Protein AF-A0A6J1RDV8-F1 (afdb_monomer)

Sequence (529 aa):
MAPLKTISIPFLELEAALLLIKLYAFAKDAYGNRINDVKLKNDSQIVLAWIRARPHELKTFVANRVTKIQNITENIDWGHVPTDENPADLLSKGTTADVLEKSKLWWHGPPWIFKTRALDKQQVSAIKIKDLERADQTILRKVQQEAFSEELTDLRRKRRLSRKSKLQSLDPFIDEEGLIRVGGRLRHASVPANQKHPIVLPAKHRVTSLIMQEEHSRLLHCPPEHLFNAVRQRYWPLIGRRETRKTVKGCLNCFRFRPTVPGIKMGDLSKQRVISFDRPFRSTGMDYAGPLQLRESRRREKLHLSKEYIAIFTCLSTKAVHIELVSDMTTEAFLAALNRFTARRGICSEIFSDNGTNFVGASEELKEVYTFLEKESSEIGRSLANQRIKWSFIPPRAPYFGGDLLIQPAQYDYAEVPENHLTRWQNLQKLHQQFWIRWHREYLNELQQRTKWSDMGDNIKLNTVVLIKEDHLPPLQWALGRVTALHPGQDGVVRVITILLKDSPFKGATDVRESLFNLRRVQEVEARV

Structure (mmCIF, N/CA/C/O backbone):
data_AF-A0A6J1RDV8-F1
#
_entry.id   AF-A0A6J1RDV8-F1
#
loop_
_atom_site.group_PDB
_atom_site.id
_atom_site.type_symbol
_atom_site.label_atom_id
_atom_site.label_alt_id
_atom_site.label_comp_id
_atom_site.label_asym_id
_atom_site.label_entity_id
_atom_site.label_seq_id
_atom_site.pdbx_PDB_ins_code
_atom_site.Cartn_x
_atom_site.Cartn_y
_atom_site.Cartn_z
_atom_site.occupancy
_atom_site.B_iso_or_equiv
_atom_site.auth_seq_id
_atom_site.auth_comp_id
_atom_site.auth_asym_id
_atom_site.auth_atom_id
_atom_site.pdbx_PDB_model_num
ATOM 1 N N . MET A 1 1 ? 24.560 -4.464 -1.343 1.00 33.41 1 MET A N 1
ATOM 2 C CA . MET A 1 1 ? 25.777 -4.002 -2.042 1.00 33.41 1 MET A CA 1
ATOM 3 C C . MET A 1 1 ? 26.921 -4.073 -1.051 1.00 33.41 1 MET A C 1
ATOM 5 O O . MET A 1 1 ? 26.832 -3.409 -0.026 1.00 33.41 1 MET A O 1
ATOM 9 N N . ALA A 1 2 ? 27.924 -4.913 -1.298 1.00 32.16 2 ALA A N 1
ATOM 10 C CA . ALA A 1 2 ? 29.152 -4.905 -0.505 1.00 32.16 2 ALA A CA 1
ATOM 11 C C . ALA A 1 2 ? 30.039 -3.732 -0.973 1.00 32.16 2 ALA A C 1
ATOM 13 O O . ALA A 1 2 ? 30.075 -3.464 -2.176 1.00 32.16 2 ALA A O 1
ATOM 14 N N . PRO A 1 3 ? 30.701 -2.991 -0.070 1.00 40.28 3 PRO A N 1
ATOM 15 C CA . PRO A 1 3 ? 31.555 -1.874 -0.461 1.00 40.28 3 PRO A CA 1
ATOM 16 C C . PRO A 1 3 ? 32.834 -2.350 -1.165 1.00 40.28 3 PRO A C 1
ATOM 18 O O . PRO A 1 3 ? 33.430 -3.352 -0.786 1.00 40.28 3 PRO A O 1
ATOM 21 N N . LEU A 1 4 ? 33.285 -1.573 -2.155 1.00 44.97 4 LEU A N 1
ATOM 22 C CA . LEU A 1 4 ? 34.503 -1.811 -2.950 1.00 44.97 4 LEU A CA 1
ATOM 23 C C . LEU A 1 4 ? 35.817 -1.602 -2.166 1.00 44.97 4 LEU A C 1
ATOM 25 O O . LEU A 1 4 ? 36.889 -1.936 -2.657 1.00 44.97 4 LEU A O 1
ATOM 29 N N . LYS A 1 5 ? 35.752 -1.042 -0.951 1.00 51.62 5 LYS A N 1
ATOM 30 C CA . LYS A 1 5 ? 36.879 -0.929 -0.011 1.00 51.62 5 LYS A CA 1
ATOM 31 C C . LYS A 1 5 ? 36.574 -1.779 1.219 1.00 51.62 5 LYS A C 1
ATOM 33 O O . LYS A 1 5 ? 35.432 -1.785 1.676 1.00 51.62 5 LYS A O 1
ATOM 38 N N . THR A 1 6 ? 37.580 -2.449 1.779 1.00 49.94 6 THR A N 1
ATOM 39 C CA . THR A 1 6 ? 37.481 -3.173 3.056 1.00 49.94 6 THR A CA 1
ATOM 40 C C . THR A 1 6 ? 37.150 -2.196 4.181 1.00 49.94 6 THR A C 1
ATOM 42 O O . THR A 1 6 ? 38.015 -1.502 4.712 1.00 49.94 6 THR A O 1
ATOM 45 N N . ILE A 1 7 ? 35.864 -2.108 4.504 1.00 66.44 7 ILE A N 1
ATOM 46 C CA . ILE A 1 7 ? 35.320 -1.340 5.620 1.00 66.44 7 ILE A CA 1
ATOM 47 C C . ILE A 1 7 ? 35.211 -2.288 6.822 1.00 66.44 7 ILE A C 1
ATOM 49 O O . ILE A 1 7 ? 34.855 -3.454 6.662 1.00 66.44 7 ILE A O 1
ATOM 53 N N . SER A 1 8 ? 35.528 -1.806 8.026 1.00 77.56 8 SER A N 1
ATOM 54 C CA . SER A 1 8 ? 35.390 -2.605 9.247 1.00 77.56 8 SER A CA 1
ATOM 55 C C . SER A 1 8 ? 33.919 -2.935 9.540 1.00 77.56 8 SER A C 1
ATOM 57 O O . SER A 1 8 ? 33.021 -2.139 9.259 1.00 77.56 8 SER A O 1
ATOM 59 N N . ILE A 1 9 ? 33.673 -4.101 10.143 1.00 79.94 9 ILE A N 1
ATOM 60 C CA . ILE A 1 9 ? 32.326 -4.609 10.462 1.00 79.94 9 ILE A CA 1
ATOM 61 C C . ILE A 1 9 ? 31.453 -3.567 11.200 1.00 79.94 9 ILE A C 1
ATOM 63 O O . ILE A 1 9 ? 30.338 -3.320 10.737 1.00 79.94 9 ILE A O 1
ATOM 67 N N . PRO A 1 10 ? 31.947 -2.836 12.223 1.00 82.00 10 PRO A N 1
ATOM 68 C CA . PRO A 1 10 ? 31.128 -1.838 12.921 1.00 82.00 10 PRO A CA 1
ATOM 69 C C . PRO A 1 10 ? 30.631 -0.690 12.030 1.00 82.00 10 PRO A C 1
ATOM 71 O O . PRO A 1 10 ? 29.561 -0.128 12.258 1.00 82.00 10 PRO A O 1
ATOM 74 N N . PHE A 1 11 ? 31.386 -0.316 10.993 1.00 82.94 11 PHE A N 1
ATOM 75 C CA . PHE A 1 11 ? 30.948 0.714 10.049 1.00 82.94 11 PHE A CA 1
ATOM 76 C C . PHE A 1 11 ? 29.863 0.199 9.098 1.00 82.94 11 PHE A C 1
ATOM 78 O O . PHE A 1 11 ? 28.967 0.965 8.745 1.00 82.94 11 PHE A O 1
ATOM 85 N N . LEU A 1 12 ? 29.904 -1.081 8.715 1.00 81.25 12 LEU A N 1
ATOM 86 C CA . LEU A 1 12 ? 28.832 -1.713 7.940 1.00 81.25 12 LEU A CA 1
ATOM 87 C C . LEU A 1 12 ? 27.534 -1.796 8.749 1.00 81.25 12 LEU A C 1
ATOM 89 O O . LEU A 1 12 ? 26.467 -1.462 8.236 1.00 81.25 12 LEU A O 1
ATOM 93 N N . GLU A 1 13 ? 27.629 -2.175 10.021 1.00 86.69 13 GLU A N 1
ATOM 94 C CA . GLU A 1 13 ? 26.488 -2.236 10.942 1.00 86.69 13 GLU A CA 1
ATOM 95 C C . GLU A 1 13 ? 25.883 -0.842 11.191 1.00 86.69 13 GLU A C 1
ATOM 97 O O . GLU A 1 13 ? 24.660 -0.687 11.241 1.00 86.69 13 GLU A O 1
ATOM 102 N N . LEU A 1 14 ? 26.717 0.204 11.268 1.00 87.62 14 LEU A N 1
ATOM 103 C CA . LEU A 1 14 ? 26.256 1.593 11.368 1.00 87.62 14 LEU A CA 1
ATOM 104 C C . LEU A 1 14 ? 25.535 2.064 10.093 1.00 87.62 14 LEU A C 1
ATOM 106 O O . LEU A 1 14 ? 24.522 2.760 10.174 1.00 87.62 14 LEU A O 1
ATOM 110 N N . GLU A 1 15 ? 26.026 1.688 8.911 1.00 85.38 15 GLU A N 1
ATOM 111 C CA . GLU A 1 15 ? 25.339 1.970 7.642 1.00 85.38 15 GLU A CA 1
ATOM 112 C C . GLU A 1 15 ? 24.012 1.193 7.538 1.00 85.38 15 GLU A C 1
ATOM 114 O O . GLU A 1 15 ? 23.012 1.742 7.068 1.00 85.38 15 GLU A O 1
ATOM 119 N N . ALA A 1 16 ? 23.950 -0.040 8.053 1.00 83.62 16 ALA A N 1
ATOM 120 C CA . ALA A 1 16 ? 22.702 -0.796 8.164 1.00 83.62 16 ALA A CA 1
ATOM 121 C C . ALA A 1 16 ? 21.694 -0.102 9.100 1.00 83.62 16 ALA A C 1
ATOM 123 O O . ALA A 1 16 ? 20.518 0.033 8.750 1.00 83.62 16 ALA A O 1
ATOM 124 N N . ALA A 1 17 ? 22.149 0.424 10.243 1.00 87.88 17 ALA A N 1
ATOM 125 C CA . ALA A 1 17 ? 21.318 1.228 11.141 1.00 87.88 17 ALA A CA 1
ATOM 126 C C . ALA A 1 17 ? 20.800 2.507 10.455 1.00 87.88 17 ALA A C 1
ATOM 128 O O . ALA A 1 17 ? 19.625 2.853 10.582 1.00 87.88 17 ALA A O 1
ATOM 129 N N . LEU A 1 18 ? 21.634 3.187 9.664 1.00 86.06 18 LEU A N 1
ATOM 130 C CA . LEU A 1 18 ? 21.206 4.354 8.892 1.00 86.06 18 LEU A CA 1
ATOM 131 C C . LEU A 1 18 ? 20.154 3.990 7.830 1.00 86.06 18 LEU A C 1
ATOM 133 O O . LEU A 1 18 ? 19.199 4.743 7.621 1.00 86.06 18 LEU A O 1
ATOM 137 N N . LEU A 1 19 ? 20.311 2.847 7.158 1.00 85.50 19 LEU A N 1
ATOM 138 C CA . LEU A 1 19 ? 19.336 2.342 6.190 1.00 85.50 19 LEU A CA 1
ATOM 139 C C . LEU A 1 19 ? 17.989 2.036 6.859 1.00 85.50 19 LEU A C 1
ATOM 141 O O . LEU A 1 19 ? 16.950 2.437 6.329 1.00 85.50 19 LEU A O 1
ATOM 145 N N . LEU A 1 20 ? 18.008 1.402 8.038 1.00 86.31 20 LEU A N 1
ATOM 146 C CA . LEU A 1 20 ? 16.815 1.154 8.852 1.00 86.31 20 LEU A CA 1
ATOM 147 C C . LEU A 1 20 ? 16.061 2.457 9.140 1.00 86.31 20 LEU A C 1
ATOM 149 O O . LEU A 1 20 ? 14.842 2.507 8.998 1.00 86.31 20 LEU A O 1
ATOM 153 N N . ILE A 1 21 ? 16.774 3.531 9.483 1.00 89.69 21 ILE A N 1
ATOM 154 C CA . ILE A 1 21 ? 16.155 4.826 9.780 1.00 89.69 21 ILE A CA 1
ATOM 155 C C . ILE A 1 21 ? 15.564 5.509 8.553 1.00 89.69 21 ILE A C 1
ATOM 157 O O . ILE A 1 21 ? 14.474 6.075 8.638 1.00 89.69 21 ILE A O 1
ATOM 161 N N . LYS A 1 22 ? 16.218 5.413 7.394 1.00 83.69 22 LYS A N 1
ATOM 162 C CA . LYS A 1 22 ? 15.635 5.898 6.134 1.00 83.69 22 LYS A CA 1
ATOM 163 C C . LYS A 1 22 ? 14.348 5.147 5.788 1.00 83.69 22 LYS A C 1
ATOM 165 O O . LYS A 1 22 ? 13.362 5.769 5.400 1.00 83.69 22 LYS A O 1
ATOM 170 N N . LEU A 1 23 ? 14.346 3.825 5.967 1.00 83.75 23 LEU A N 1
ATOM 171 C CA . LEU A 1 23 ? 13.160 2.996 5.756 1.00 83.75 23 LEU A CA 1
ATOM 172 C C . LEU A 1 23 ? 12.047 3.347 6.750 1.00 83.75 23 LEU A C 1
ATOM 174 O O . LEU A 1 23 ? 10.889 3.457 6.356 1.00 83.75 23 LEU A O 1
ATOM 178 N N . TYR A 1 24 ? 12.395 3.566 8.018 1.00 86.25 24 TYR A N 1
ATOM 179 C CA . TYR A 1 24 ? 11.457 4.017 9.038 1.00 86.25 24 TYR A CA 1
ATOM 180 C C . TYR A 1 24 ? 10.833 5.369 8.679 1.00 86.25 24 TYR A C 1
ATOM 182 O O . TYR A 1 24 ? 9.616 5.495 8.754 1.00 86.25 24 TYR A O 1
ATOM 190 N N . ALA A 1 25 ? 11.623 6.355 8.244 1.00 83.69 25 ALA A N 1
ATOM 191 C CA . ALA A 1 25 ? 11.105 7.658 7.828 1.00 83.69 25 ALA A CA 1
ATOM 192 C C . ALA A 1 25 ? 10.102 7.526 6.669 1.00 83.69 25 ALA A C 1
ATOM 194 O O . ALA A 1 25 ? 9.006 8.078 6.739 1.00 83.69 25 ALA A O 1
ATOM 195 N N . PHE A 1 26 ? 10.437 6.719 5.656 1.00 82.19 26 PHE A N 1
ATOM 196 C CA . PHE A 1 26 ? 9.536 6.416 4.541 1.00 82.19 26 PHE A CA 1
ATOM 197 C C . PHE A 1 26 ? 8.248 5.717 5.002 1.00 82.19 26 PHE A C 1
ATOM 199 O O . PHE A 1 26 ? 7.148 6.095 4.606 1.00 82.19 26 PHE A O 1
ATOM 206 N N . ALA A 1 27 ? 8.362 4.711 5.874 1.00 81.19 27 ALA A N 1
ATOM 207 C CA . ALA A 1 27 ? 7.205 4.004 6.409 1.00 81.19 27 ALA A CA 1
ATOM 208 C C . ALA A 1 27 ? 6.329 4.926 7.273 1.00 81.19 27 ALA A C 1
ATOM 210 O O . ALA A 1 27 ? 5.107 4.908 7.153 1.00 81.19 27 ALA A O 1
ATOM 211 N N . LYS A 1 28 ? 6.927 5.764 8.119 1.00 83.44 28 LYS A N 1
ATOM 212 C CA . LYS A 1 28 ? 6.201 6.729 8.947 1.00 83.44 28 LYS A CA 1
ATOM 213 C C . LYS A 1 28 ? 5.406 7.711 8.090 1.00 83.44 28 LYS A C 1
ATOM 215 O O . LYS A 1 28 ? 4.257 7.978 8.419 1.00 83.44 28 LYS A O 1
ATOM 220 N N . ASP A 1 29 ? 5.982 8.193 6.993 1.00 79.81 29 ASP A N 1
ATOM 221 C CA . ASP A 1 29 ? 5.294 9.078 6.050 1.00 79.81 29 ASP A CA 1
ATOM 222 C C . ASP A 1 29 ? 4.122 8.361 5.352 1.00 79.81 29 ASP A C 1
ATOM 224 O O . ASP A 1 29 ? 2.986 8.832 5.370 1.00 79.81 29 ASP A O 1
ATOM 228 N N . ALA A 1 30 ? 4.356 7.143 4.853 1.00 77.69 30 ALA A N 1
ATOM 229 C CA . ALA A 1 30 ? 3.338 6.355 4.156 1.00 77.69 30 ALA A CA 1
ATOM 230 C C . ALA A 1 30 ? 2.166 5.911 5.057 1.00 77.69 30 ALA A C 1
ATOM 232 O O . ALA A 1 30 ? 1.009 5.886 4.627 1.00 77.69 30 ALA A O 1
ATOM 233 N N . TYR A 1 31 ? 2.448 5.521 6.304 1.00 74.00 31 TYR A N 1
ATOM 234 C CA . TYR A 1 31 ? 1.447 5.000 7.242 1.00 74.00 31 TYR A CA 1
ATOM 235 C C . TYR A 1 31 ? 0.878 6.073 8.185 1.00 74.00 31 TYR A C 1
ATOM 237 O O . TYR A 1 31 ? -0.187 5.858 8.777 1.00 74.00 31 TYR A O 1
ATOM 245 N N . GLY A 1 32 ? 1.541 7.225 8.312 1.00 76.75 32 GLY A N 1
ATOM 246 C CA . GLY A 1 32 ? 1.146 8.344 9.164 1.00 76.75 32 GLY A CA 1
ATOM 247 C C . GLY A 1 32 ? 0.864 7.926 10.610 1.00 76.75 32 GLY A C 1
ATOM 248 O O . GLY A 1 32 ? 1.546 7.085 11.196 1.00 76.75 32 GLY A O 1
ATOM 249 N N . ASN A 1 33 ? -0.224 8.456 11.173 1.00 75.94 33 ASN A N 1
ATOM 250 C CA . ASN A 1 33 ? -0.643 8.219 12.563 1.00 75.94 33 ASN A CA 1
ATOM 251 C C . ASN A 1 33 ? -1.187 6.800 12.836 1.00 75.94 33 ASN A C 1
ATOM 253 O O . ASN A 1 33 ? -1.799 6.569 13.875 1.00 75.94 33 ASN A O 1
ATOM 257 N N . ARG A 1 34 ? -1.047 5.849 11.902 1.00 74.12 34 ARG A N 1
ATOM 258 C CA . ARG A 1 34 ? -1.470 4.452 12.116 1.00 74.12 34 ARG A CA 1
ATOM 259 C C . ARG A 1 34 ? -0.454 3.643 12.924 1.00 74.12 34 ARG A C 1
ATOM 261 O O . ARG A 1 34 ? -0.786 2.552 13.383 1.00 74.12 34 ARG A O 1
ATOM 268 N N . ILE A 1 35 ? 0.768 4.151 13.072 1.00 77.50 35 ILE A N 1
ATOM 269 C CA . ILE A 1 35 ? 1.821 3.536 13.878 1.00 77.50 35 ILE A CA 1
ATOM 270 C C . ILE A 1 35 ? 1.722 4.101 15.299 1.00 77.50 35 ILE A C 1
ATOM 272 O O . ILE A 1 35 ? 1.961 5.286 15.511 1.00 77.50 35 ILE A O 1
ATOM 276 N N . ASN A 1 36 ? 1.340 3.253 16.259 1.00 70.62 36 ASN A N 1
ATOM 277 C CA . ASN A 1 36 ? 1.095 3.665 17.649 1.00 70.62 36 ASN A CA 1
ATOM 278 C C . ASN A 1 36 ? 2.324 3.520 18.562 1.00 70.62 36 ASN A C 1
ATOM 280 O O . ASN A 1 36 ? 2.388 4.180 19.591 1.00 70.62 36 ASN A O 1
ATOM 284 N N . ASP A 1 37 ? 3.255 2.628 18.216 1.00 77.06 37 ASP A N 1
ATOM 285 C CA . ASP A 1 37 ? 4.460 2.327 18.993 1.00 77.06 37 ASP A CA 1
ATOM 286 C C . ASP A 1 37 ? 5.578 1.908 18.031 1.00 77.06 37 ASP A C 1
ATOM 288 O O . ASP A 1 37 ? 5.331 1.164 17.075 1.00 77.06 37 ASP A O 1
ATOM 292 N N . VAL A 1 38 ? 6.794 2.402 18.261 1.00 83.88 38 VAL A N 1
ATOM 293 C CA . VAL A 1 38 ? 7.975 2.117 17.436 1.00 83.88 38 VAL A CA 1
ATOM 294 C C . VAL A 1 38 ? 9.114 1.721 18.356 1.00 83.88 38 VAL A C 1
ATOM 296 O O . VAL A 1 38 ? 9.481 2.465 19.258 1.00 83.88 38 VAL A O 1
ATOM 299 N N . LYS A 1 39 ? 9.711 0.558 18.093 1.00 84.12 39 LYS A N 1
ATOM 300 C CA . LYS A 1 39 ? 10.895 0.070 18.803 1.00 84.12 39 LYS A CA 1
ATOM 301 C C . LYS A 1 39 ? 11.971 -0.254 17.785 1.00 84.12 39 LYS A C 1
ATOM 303 O O . LYS A 1 39 ? 11.738 -1.064 16.890 1.00 84.12 39 LYS A O 1
ATOM 308 N N . LEU A 1 40 ? 13.140 0.358 17.932 1.00 88.19 40 LEU A N 1
ATOM 309 C CA . LEU A 1 40 ? 14.277 0.121 17.048 1.00 88.19 40 LEU A CA 1
ATOM 310 C C . LEU A 1 40 ? 15.259 -0.825 17.729 1.00 88.19 40 LEU A C 1
ATOM 312 O O . LEU A 1 40 ? 15.523 -0.708 18.930 1.00 88.19 40 LEU A O 1
ATOM 316 N N . LYS A 1 41 ? 15.765 -1.801 16.976 1.00 86.62 41 LYS A N 1
ATOM 317 C CA . LYS A 1 41 ? 16.661 -2.838 17.490 1.00 86.62 41 LYS A CA 1
ATOM 318 C C . LYS A 1 41 ? 17.881 -2.993 16.594 1.00 86.62 41 LYS A C 1
ATOM 320 O O . LYS A 1 41 ? 17.762 -2.898 15.376 1.00 86.62 41 LYS A O 1
ATOM 325 N N . ASN A 1 42 ? 19.034 -3.210 17.216 1.00 87.38 42 ASN A N 1
ATOM 326 C CA . ASN A 1 42 ? 20.299 -3.492 16.546 1.00 87.38 42 ASN A CA 1
ATOM 327 C C . ASN A 1 42 ? 21.055 -4.566 17.345 1.00 87.38 42 ASN A C 1
ATOM 329 O O . ASN A 1 42 ? 20.970 -4.596 18.573 1.00 87.38 42 ASN A O 1
ATOM 333 N N . ASP A 1 43 ? 21.733 -5.465 16.655 1.00 86.06 43 ASP A N 1
ATOM 334 C CA . ASP A 1 43 ? 22.536 -6.558 17.212 1.00 86.06 43 ASP A CA 1
ATOM 335 C C . ASP A 1 43 ? 23.959 -6.122 17.589 1.00 86.06 43 ASP A C 1
ATOM 337 O O . ASP A 1 43 ? 24.605 -6.744 18.428 1.00 86.06 43 ASP A O 1
ATOM 341 N N . SER A 1 44 ? 24.434 -4.999 17.053 1.00 88.50 44 SER A N 1
ATOM 342 C CA . SER A 1 44 ? 25.737 -4.438 17.386 1.00 88.50 44 SER A CA 1
ATOM 343 C C . SER A 1 44 ? 25.681 -3.519 18.601 1.00 88.50 44 SER A C 1
ATOM 345 O O . SER A 1 44 ? 25.193 -2.383 18.563 1.00 88.50 44 SER A O 1
ATOM 347 N N . GLN A 1 45 ? 26.267 -3.982 19.705 1.00 87.31 45 GLN A N 1
ATOM 348 C CA . GLN A 1 45 ? 26.439 -3.167 20.911 1.00 87.31 45 GLN A CA 1
ATOM 349 C C . GLN A 1 45 ? 27.338 -1.947 20.672 1.00 87.31 45 GLN A C 1
ATOM 351 O O . GLN A 1 45 ? 27.108 -0.899 21.275 1.00 87.31 45 GLN A O 1
ATOM 356 N N . ILE A 1 46 ? 28.316 -2.054 19.764 1.00 89.31 46 ILE A N 1
ATOM 357 C CA . ILE A 1 46 ? 29.210 -0.946 19.397 1.00 89.31 46 ILE A CA 1
ATOM 358 C C . ILE A 1 46 ? 28.411 0.159 18.703 1.00 89.31 46 ILE A C 1
ATOM 360 O O . ILE A 1 46 ? 28.513 1.327 19.078 1.00 89.31 46 ILE A O 1
ATOM 364 N N . VAL A 1 47 ? 27.562 -0.203 17.736 1.00 89.88 47 VAL A N 1
ATOM 365 C CA . VAL A 1 47 ? 26.695 0.762 17.045 1.00 89.88 47 VAL A CA 1
ATOM 366 C C . VAL A 1 47 ? 25.704 1.400 18.014 1.00 89.88 47 VAL A C 1
ATOM 368 O O . VAL A 1 47 ? 25.513 2.613 17.974 1.00 89.88 47 VAL A O 1
ATOM 371 N N . LEU A 1 48 ? 25.115 0.628 18.932 1.00 90.19 48 LEU A N 1
ATOM 372 C CA . LEU A 1 48 ? 24.230 1.177 19.965 1.00 90.19 48 LEU A CA 1
ATOM 373 C C . LEU A 1 48 ? 24.953 2.153 20.899 1.00 90.19 48 LEU A C 1
ATOM 375 O O . LEU A 1 48 ? 24.374 3.174 21.271 1.00 90.19 48 LEU A O 1
ATOM 379 N N . ALA A 1 49 ? 26.204 1.869 21.265 1.00 89.38 49 ALA A N 1
ATOM 380 C CA . ALA A 1 49 ? 27.023 2.789 22.045 1.00 89.38 49 ALA A CA 1
ATOM 381 C C . ALA A 1 49 ? 27.288 4.090 21.269 1.00 89.38 49 ALA A C 1
ATOM 383 O O . ALA A 1 49 ? 27.100 5.171 21.821 1.00 89.38 49 ALA A O 1
ATOM 384 N N . TRP A 1 50 ? 27.621 4.008 19.975 1.00 93.06 50 TRP A N 1
ATOM 385 C CA . TRP A 1 50 ? 27.785 5.190 19.121 1.00 93.06 50 TRP A CA 1
ATOM 386 C C . TRP A 1 50 ? 26.499 5.999 18.957 1.00 93.06 50 TRP A C 1
ATOM 388 O O . TRP A 1 50 ? 26.552 7.220 19.021 1.00 93.06 50 TRP A O 1
ATOM 398 N N . ILE A 1 51 ? 25.345 5.349 18.790 1.00 91.12 51 ILE A N 1
ATOM 399 C CA . ILE A 1 51 ? 24.044 6.030 18.677 1.00 91.12 51 ILE A CA 1
ATOM 400 C C . ILE A 1 51 ? 23.673 6.759 19.976 1.00 91.12 51 ILE A C 1
ATOM 402 O O . ILE A 1 51 ? 22.975 7.768 19.925 1.00 91.12 51 ILE A O 1
ATOM 406 N N . ARG A 1 52 ? 24.128 6.272 21.137 1.00 89.06 52 ARG A N 1
ATOM 407 C CA . ARG A 1 52 ? 23.887 6.905 22.446 1.00 89.06 52 ARG A CA 1
ATOM 408 C C . ARG A 1 52 ? 24.913 7.984 22.798 1.00 89.06 52 ARG A C 1
ATOM 410 O O . ARG A 1 52 ? 24.622 8.832 23.637 1.00 89.06 52 ARG A O 1
ATOM 417 N N . ALA A 1 53 ? 26.095 7.941 22.191 1.00 89.69 53 ALA A N 1
ATOM 418 C CA . ALA A 1 53 ? 27.147 8.926 22.398 1.00 89.69 53 ALA A CA 1
ATOM 419 C C . ALA A 1 53 ? 26.805 10.270 21.738 1.00 89.69 53 ALA A C 1
ATOM 421 O O . ALA A 1 53 ? 25.974 10.358 20.825 1.00 89.69 53 ALA A O 1
ATOM 422 N N . ARG A 1 54 ? 27.464 11.341 22.188 1.00 89.94 54 ARG A N 1
ATOM 423 C CA . ARG A 1 54 ? 27.271 12.664 21.587 1.00 89.94 54 ARG A CA 1
ATOM 424 C C . ARG A 1 54 ? 28.069 12.741 20.278 1.00 89.94 54 ARG A C 1
ATOM 426 O O . ARG A 1 54 ? 29.241 12.368 20.277 1.00 89.94 54 ARG A O 1
ATOM 433 N N . PRO A 1 55 ? 27.514 13.263 19.164 1.00 88.88 55 PRO A N 1
ATOM 434 C CA . PRO A 1 55 ? 28.207 13.246 17.871 1.00 88.88 55 PRO A CA 1
ATOM 435 C C . PRO A 1 55 ? 29.599 13.898 17.859 1.00 88.88 55 PRO A C 1
ATOM 437 O O . PRO A 1 55 ? 30.450 13.473 17.087 1.00 88.88 55 PRO A O 1
ATOM 440 N N . HIS A 1 56 ? 29.855 14.893 18.716 1.00 88.44 56 HIS A N 1
ATOM 441 C CA . HIS A 1 56 ? 31.161 15.561 18.813 1.00 88.44 56 HIS A CA 1
ATOM 442 C C . HIS A 1 56 ? 32.255 14.706 19.472 1.00 88.44 56 HIS A C 1
ATOM 444 O O . HIS A 1 56 ? 33.433 15.009 19.318 1.00 88.44 56 HIS A O 1
ATOM 450 N N . GLU A 1 57 ? 31.887 13.638 20.181 1.00 87.12 57 GLU A N 1
ATOM 451 C CA . GLU A 1 57 ? 32.823 12.689 20.801 1.00 87.12 57 GLU A CA 1
ATOM 452 C C . GLU A 1 57 ? 33.280 11.608 19.803 1.00 87.12 57 GLU A C 1
ATOM 454 O O . GLU A 1 57 ? 34.176 10.814 20.089 1.00 87.12 57 GLU A O 1
ATOM 459 N N . LEU A 1 58 ? 32.663 11.555 18.616 1.00 90.38 58 LEU A N 1
ATOM 460 C CA . LEU A 1 58 ? 32.868 10.508 17.621 1.00 90.38 58 LEU A CA 1
ATOM 461 C C . LEU A 1 58 ? 33.697 11.020 16.439 1.00 90.38 58 LEU A C 1
ATOM 463 O O . LEU A 1 58 ? 33.634 12.182 16.043 1.00 90.38 58 LEU A O 1
ATOM 467 N N . LYS A 1 59 ? 34.449 10.115 15.803 1.00 87.25 59 LYS A N 1
ATOM 468 C CA . LYS A 1 59 ? 35.180 10.428 14.565 1.00 87.25 59 LYS A CA 1
ATOM 469 C C . LYS A 1 59 ? 34.210 10.878 13.470 1.00 87.25 59 LYS A C 1
ATOM 471 O O . LYS A 1 59 ? 33.119 10.324 13.346 1.00 87.25 59 LYS A O 1
ATOM 476 N N . THR A 1 60 ? 34.651 11.796 12.611 1.00 84.06 60 THR A N 1
ATOM 477 C CA . THR A 1 60 ? 33.835 12.502 11.603 1.00 84.06 60 THR A CA 1
ATOM 478 C C . THR A 1 60 ? 32.922 11.589 10.778 1.00 84.06 60 THR A C 1
ATOM 480 O O . THR A 1 60 ? 31.764 11.922 10.532 1.00 84.06 60 THR A O 1
ATOM 483 N N . PHE A 1 61 ? 33.409 10.408 10.375 1.00 84.31 61 PHE A N 1
ATOM 484 C CA . PHE A 1 61 ? 32.597 9.425 9.651 1.00 84.31 61 PHE A CA 1
ATOM 485 C C . PHE A 1 61 ? 31.384 8.964 10.472 1.00 84.31 61 PHE A C 1
ATOM 487 O O . PHE A 1 61 ? 30.254 9.073 10.000 1.00 84.31 61 PHE A O 1
ATOM 494 N N . VAL A 1 62 ? 31.619 8.497 11.701 1.00 88.94 62 VAL A N 1
ATOM 495 C CA . VAL A 1 62 ? 30.593 7.979 12.618 1.00 88.94 62 VAL A CA 1
ATOM 496 C C . VAL A 1 62 ? 29.667 9.106 13.068 1.00 88.94 62 VAL A C 1
ATOM 498 O O . VAL A 1 62 ? 28.451 8.959 12.966 1.00 88.94 62 VAL A O 1
ATOM 501 N N . ALA A 1 63 ? 30.233 10.252 13.462 1.00 89.56 63 ALA A N 1
ATOM 502 C CA . ALA A 1 63 ? 29.498 11.439 13.894 1.00 89.56 63 ALA A CA 1
ATOM 503 C C . ALA A 1 63 ? 28.418 11.837 12.878 1.00 89.56 63 ALA A C 1
ATOM 505 O O . ALA A 1 63 ? 27.241 11.924 13.214 1.00 89.56 63 ALA A O 1
ATOM 506 N N . ASN A 1 64 ? 28.789 11.955 11.598 1.00 89.12 64 ASN A N 1
ATOM 507 C CA . ASN A 1 64 ? 27.865 12.347 10.532 1.00 89.12 64 ASN A CA 1
ATOM 508 C C . ASN A 1 64 ? 26.686 11.376 10.343 1.00 89.12 64 ASN A C 1
ATOM 510 O O . ASN A 1 64 ? 25.607 11.798 9.919 1.00 89.12 64 ASN A O 1
ATOM 514 N N . ARG A 1 65 ? 26.874 10.073 10.599 1.00 90.31 65 ARG A N 1
ATOM 515 C CA . ARG A 1 65 ? 25.792 9.074 10.509 1.00 90.31 65 ARG A CA 1
ATOM 516 C C . ARG A 1 65 ? 24.932 9.070 11.763 1.00 90.31 65 ARG A C 1
ATOM 518 O O . ARG A 1 65 ? 23.710 9.055 11.642 1.00 90.31 65 ARG A O 1
ATOM 525 N N . VAL A 1 66 ? 25.560 9.136 12.934 1.00 91.50 66 VAL A N 1
ATOM 526 C CA . VAL A 1 66 ? 24.864 9.193 14.223 1.00 91.50 66 VAL A CA 1
ATOM 527 C C . VAL A 1 66 ? 23.969 10.427 14.300 1.00 91.50 66 VAL A C 1
ATOM 529 O O . VAL A 1 66 ? 22.805 10.276 14.646 1.00 91.50 66 VAL A O 1
ATOM 532 N N . THR A 1 67 ? 24.427 11.603 13.854 1.00 91.25 67 THR A N 1
ATOM 533 C CA . THR A 1 67 ? 23.587 12.814 13.795 1.00 91.25 67 THR A CA 1
ATOM 534 C C . THR A 1 67 ? 22.329 12.598 12.952 1.00 91.25 67 THR A C 1
ATOM 536 O O . THR A 1 67 ? 21.230 12.966 13.357 1.00 91.25 67 THR A O 1
ATOM 539 N N . LYS A 1 68 ? 22.450 11.948 11.785 1.00 89.94 68 LYS A N 1
ATOM 540 C CA . LYS A 1 68 ? 21.286 11.641 10.932 1.00 89.94 68 LYS A CA 1
ATOM 541 C C . LYS A 1 68 ? 20.318 10.673 11.606 1.00 89.94 68 LYS A C 1
ATOM 543 O O . LYS A 1 68 ? 19.111 10.837 11.465 1.00 89.94 68 LYS A O 1
ATOM 548 N N . ILE A 1 69 ? 20.851 9.672 12.304 1.00 91.50 69 ILE A N 1
ATOM 549 C CA . ILE A 1 69 ? 20.055 8.699 13.052 1.00 91.50 69 ILE A CA 1
ATOM 550 C C . ILE A 1 69 ? 19.301 9.408 14.183 1.00 91.50 69 ILE A C 1
ATOM 552 O O . ILE A 1 69 ? 18.074 9.362 14.203 1.00 91.50 69 ILE A O 1
ATOM 556 N N . GLN A 1 70 ? 20.014 10.129 15.052 1.00 90.50 70 GLN A N 1
ATOM 557 C CA . GLN A 1 70 ? 19.452 10.827 16.211 1.00 90.50 70 GLN A CA 1
ATOM 558 C C . GLN A 1 70 ? 18.375 11.845 15.812 1.00 90.50 70 GLN A C 1
ATOM 560 O O . GLN A 1 70 ? 17.305 11.842 16.412 1.00 90.50 70 GLN A O 1
ATOM 565 N N . ASN A 1 71 ? 18.590 12.626 14.746 1.00 89.62 71 ASN A N 1
ATOM 566 C CA . ASN A 1 71 ? 17.607 13.609 14.267 1.00 89.62 71 ASN A CA 1
ATOM 567 C C . ASN A 1 71 ? 16.262 12.981 13.862 1.00 89.62 71 ASN A C 1
ATOM 569 O O . ASN A 1 71 ? 15.217 13.608 13.998 1.00 89.62 71 ASN A O 1
ATOM 573 N N . ILE A 1 72 ? 16.266 11.752 13.335 1.00 86.00 72 ILE A N 1
ATOM 574 C CA . ILE A 1 72 ? 15.034 11.065 12.911 1.00 86.00 72 ILE A CA 1
ATOM 575 C C . ILE A 1 72 ? 14.417 10.272 14.079 1.00 86.00 72 ILE A C 1
ATOM 577 O O . ILE A 1 72 ? 13.206 10.028 14.094 1.00 86.00 72 ILE A O 1
ATOM 581 N N . THR A 1 73 ? 15.228 9.875 15.066 1.00 85.44 73 THR A N 1
ATOM 582 C CA . THR A 1 73 ? 14.826 9.009 16.186 1.00 85.44 73 THR A CA 1
ATOM 583 C C . THR A 1 73 ? 14.777 9.710 17.542 1.00 85.44 73 THR A C 1
ATOM 585 O O . THR A 1 73 ? 14.847 9.024 18.555 1.00 85.44 73 THR A O 1
ATOM 588 N N . GLU A 1 74 ? 14.636 11.038 17.588 1.00 77.06 74 GLU A N 1
ATOM 589 C CA . GLU A 1 74 ? 14.717 11.855 18.816 1.00 77.06 74 GLU A CA 1
ATOM 590 C C . GLU A 1 74 ? 13.801 11.370 19.962 1.00 77.06 74 GLU A C 1
ATOM 592 O O . GLU A 1 74 ? 14.112 11.562 21.129 1.00 77.06 74 GLU A O 1
ATOM 597 N N . ASN A 1 75 ? 12.715 10.655 19.638 1.00 75.56 75 ASN A N 1
ATOM 598 C CA . ASN A 1 75 ? 11.749 10.114 20.602 1.00 75.56 75 ASN A CA 1
ATOM 599 C C . ASN A 1 75 ? 11.555 8.588 20.494 1.00 75.56 75 ASN A C 1
ATOM 601 O O . ASN A 1 75 ? 10.449 8.093 20.712 1.00 75.56 75 ASN A O 1
ATOM 605 N N . ILE A 1 76 ? 12.578 7.837 20.073 1.00 82.62 76 ILE A N 1
ATOM 606 C CA . ILE A 1 76 ? 12.468 6.384 19.871 1.00 82.62 76 ILE A CA 1
ATOM 607 C C . ILE A 1 76 ? 13.594 5.646 20.584 1.00 82.62 76 ILE A C 1
ATOM 609 O O . ILE A 1 76 ? 14.774 5.875 20.319 1.00 82.62 76 ILE A O 1
ATOM 613 N N . ASP A 1 77 ? 13.214 4.682 21.420 1.00 81.62 77 ASP A N 1
ATOM 614 C CA . ASP A 1 77 ? 14.166 3.844 22.137 1.00 81.62 77 ASP A CA 1
ATOM 615 C C . ASP A 1 77 ? 14.862 2.844 21.203 1.00 81.62 77 ASP A C 1
ATOM 617 O O . ASP A 1 77 ? 14.231 2.012 20.537 1.00 81.62 77 ASP A O 1
ATOM 621 N N . TRP A 1 78 ? 16.196 2.884 21.232 1.00 88.06 78 TRP A N 1
ATOM 622 C CA . TRP A 1 78 ? 17.072 1.888 20.622 1.00 88.06 78 TRP A CA 1
ATOM 623 C C . TRP A 1 78 ? 17.455 0.805 21.631 1.00 88.06 78 TRP A C 1
ATOM 625 O O . TRP A 1 78 ? 18.047 1.077 22.684 1.00 88.06 78 TRP A O 1
ATOM 635 N N . GLY A 1 79 ? 17.170 -0.450 21.288 1.00 86.62 79 GLY A N 1
ATOM 636 C CA . GLY A 1 79 ? 17.526 -1.610 22.100 1.00 86.62 79 GLY A CA 1
ATOM 637 C C . GLY A 1 79 ? 18.436 -2.603 21.389 1.00 86.62 79 GLY A C 1
ATOM 638 O O . GLY A 1 79 ? 18.496 -2.654 20.166 1.00 86.62 79 GLY A O 1
ATOM 639 N N . HIS A 1 80 ? 19.093 -3.438 22.183 1.00 87.38 80 HIS A N 1
ATOM 640 C CA . HIS A 1 80 ? 19.857 -4.573 21.682 1.00 87.38 80 HIS A CA 1
ATOM 641 C C . HIS A 1 80 ? 18.938 -5.752 21.343 1.00 87.38 80 HIS A C 1
ATOM 643 O O . HIS A 1 80 ? 17.943 -5.969 22.044 1.00 87.38 80 HIS A O 1
ATOM 649 N N . VAL A 1 81 ? 19.270 -6.497 20.289 1.00 86.19 81 VAL A N 1
ATOM 650 C CA . VAL A 1 81 ? 18.729 -7.835 20.010 1.00 86.19 81 VAL A CA 1
ATOM 651 C C . VAL A 1 81 ? 19.879 -8.846 20.060 1.00 86.19 81 VAL A C 1
ATOM 653 O O . VAL A 1 81 ? 20.874 -8.636 19.375 1.00 86.19 81 VAL A O 1
ATOM 656 N N . PRO A 1 82 ? 19.790 -9.915 20.871 1.00 83.75 82 PRO A N 1
ATOM 657 C CA . PRO A 1 82 ? 20.786 -10.983 20.845 1.00 83.75 82 PRO A CA 1
ATOM 658 C C . PRO A 1 82 ? 20.895 -11.616 19.454 1.00 83.75 82 PRO A C 1
ATOM 660 O O . PRO A 1 82 ? 19.879 -11.800 18.786 1.00 83.75 82 PRO A O 1
ATOM 663 N N . THR A 1 83 ? 22.107 -11.990 19.041 1.00 79.00 83 THR A N 1
ATOM 664 C CA . THR A 1 83 ? 22.389 -12.581 17.721 1.00 79.00 83 THR A CA 1
ATOM 665 C C . THR A 1 83 ? 21.510 -13.800 17.421 1.00 79.00 83 THR A C 1
ATOM 667 O O . THR A 1 83 ? 20.933 -13.889 16.341 1.00 79.00 83 THR A O 1
ATOM 670 N N . ASP A 1 84 ? 21.311 -14.688 18.399 1.00 79.94 84 ASP A N 1
ATOM 671 C CA . ASP A 1 84 ? 20.496 -15.907 18.242 1.00 79.94 84 ASP A CA 1
ATOM 672 C C . ASP A 1 84 ? 18.989 -15.628 18.100 1.00 79.94 84 ASP A C 1
ATOM 674 O O . ASP A 1 84 ? 18.209 -16.494 17.707 1.00 79.94 84 ASP A O 1
ATOM 678 N N . GLU A 1 85 ? 18.568 -14.402 18.409 1.00 84.12 85 GLU A N 1
ATOM 679 C CA . GLU A 1 85 ? 17.182 -13.947 18.348 1.00 84.12 85 GLU A CA 1
ATOM 680 C C . GLU A 1 85 ? 16.973 -12.864 17.275 1.00 84.12 85 GLU A C 1
ATOM 682 O O . GLU A 1 85 ? 15.885 -12.287 17.190 1.00 84.12 85 GLU A O 1
ATOM 687 N N . ASN A 1 86 ? 17.987 -12.584 16.445 1.00 86.38 86 ASN A N 1
ATOM 688 C CA . ASN A 1 86 ? 17.892 -11.630 15.347 1.00 86.38 86 ASN A CA 1
ATOM 689 C C . ASN A 1 86 ? 17.301 -12.310 14.095 1.00 86.38 86 ASN A C 1
ATOM 691 O O . ASN A 1 86 ? 17.987 -13.092 13.438 1.00 86.38 86 ASN A O 1
ATOM 695 N N . PRO A 1 87 ? 16.055 -12.010 13.685 1.00 85.56 87 PRO A N 1
ATOM 696 C CA . PRO A 1 87 ? 15.486 -12.617 12.484 1.00 85.56 87 PRO A CA 1
ATOM 697 C C . PRO A 1 87 ? 16.233 -12.209 11.204 1.00 85.56 87 PRO A C 1
ATOM 699 O O . PRO A 1 87 ? 16.240 -12.976 10.245 1.00 85.56 87 PRO A O 1
ATOM 702 N N . ALA A 1 88 ? 16.883 -11.038 11.174 1.00 82.06 88 ALA A N 1
ATOM 703 C CA . ALA A 1 88 ? 17.632 -10.584 10.001 1.00 82.06 88 ALA A CA 1
ATOM 704 C C . ALA A 1 88 ? 18.847 -11.479 9.695 1.00 82.06 88 ALA A C 1
ATOM 706 O O . ALA A 1 88 ? 19.235 -11.601 8.530 1.00 82.06 88 ALA A O 1
ATOM 707 N N . ASP A 1 89 ? 19.383 -12.159 10.713 1.00 82.88 89 ASP A N 1
ATOM 708 C CA . ASP A 1 89 ? 20.524 -13.062 10.568 1.00 82.88 89 ASP A CA 1
ATOM 709 C C . ASP A 1 89 ? 20.217 -14.291 9.717 1.00 82.88 89 ASP A C 1
ATOM 711 O O . ASP A 1 89 ? 21.100 -14.796 9.027 1.00 82.88 89 ASP A O 1
ATOM 715 N N . LEU A 1 90 ? 18.961 -14.748 9.703 1.00 81.75 90 LEU A N 1
ATOM 716 C CA . LEU A 1 90 ? 18.549 -15.893 8.889 1.00 81.75 90 LEU A CA 1
ATOM 717 C C . LEU A 1 90 ? 18.778 -15.638 7.395 1.00 81.75 90 LEU A C 1
ATOM 719 O O . LEU A 1 90 ? 19.171 -16.545 6.667 1.00 81.75 90 LEU A O 1
ATOM 723 N N . LEU A 1 91 ? 18.560 -14.402 6.938 1.00 80.00 91 LEU A N 1
ATOM 724 C CA . LEU A 1 91 ? 18.821 -14.028 5.550 1.00 80.00 91 LEU A CA 1
ATOM 725 C C . LEU A 1 91 ? 20.276 -13.617 5.320 1.00 80.00 91 LEU A C 1
ATOM 727 O O . LEU A 1 91 ? 20.822 -13.936 4.266 1.00 80.00 91 LEU A O 1
ATOM 731 N N . SER A 1 92 ? 20.908 -12.922 6.273 1.00 75.88 92 SER A N 1
ATOM 732 C CA . SER A 1 92 ? 22.284 -12.433 6.101 1.00 75.88 92 SER A CA 1
ATOM 733 C C . SER A 1 92 ? 23.321 -13.565 6.105 1.00 75.88 92 SER A C 1
ATOM 735 O O . SER A 1 92 ? 24.300 -13.484 5.365 1.00 75.88 92 SER A O 1
ATOM 737 N N . LYS A 1 93 ? 23.082 -14.641 6.870 1.00 75.94 93 LYS A N 1
ATOM 738 C CA . LYS A 1 93 ? 23.941 -15.839 6.942 1.00 75.94 93 LYS A CA 1
ATOM 739 C C . LYS A 1 93 ? 23.649 -16.876 5.848 1.00 75.94 93 LYS A C 1
ATOM 741 O O . LYS A 1 93 ? 24.426 -17.811 5.681 1.00 75.94 93 LYS A O 1
ATOM 746 N N . GLY A 1 94 ? 22.570 -16.686 5.084 1.00 75.75 94 GLY A N 1
ATOM 747 C CA . GLY A 1 94 ? 22.106 -17.604 4.044 1.00 75.75 94 GLY A CA 1
ATOM 748 C C . GLY A 1 94 ? 21.222 -18.726 4.599 1.00 75.75 94 GLY A C 1
ATOM 749 O O . GLY A 1 94 ? 21.598 -19.447 5.519 1.00 75.75 94 GLY A O 1
ATOM 750 N N . THR A 1 95 ? 20.031 -18.895 4.023 1.00 82.25 95 THR A N 1
ATOM 751 C CA . THR A 1 95 ? 19.076 -19.953 4.389 1.00 82.25 95 THR A CA 1
ATOM 752 C C . THR A 1 95 ? 18.293 -20.421 3.160 1.00 82.25 95 THR A C 1
ATOM 754 O O . THR A 1 95 ? 18.188 -19.686 2.176 1.00 82.25 95 THR A O 1
ATOM 757 N N . THR A 1 96 ? 17.757 -21.643 3.187 1.00 84.75 96 THR A N 1
ATOM 758 C CA . THR A 1 96 ? 16.899 -22.169 2.113 1.00 84.75 96 THR A CA 1
ATOM 759 C C . THR A 1 96 ? 15.442 -21.756 2.325 1.00 84.75 96 THR A C 1
ATOM 761 O O . THR A 1 96 ? 15.013 -21.480 3.447 1.00 84.75 96 THR A O 1
ATOM 764 N N . ALA A 1 97 ? 14.658 -21.730 1.242 1.00 84.81 97 ALA A N 1
ATOM 765 C CA . ALA A 1 97 ? 13.247 -21.345 1.299 1.00 84.81 97 ALA A CA 1
ATOM 766 C C . ALA A 1 97 ? 12.435 -22.230 2.266 1.00 84.81 97 ALA A C 1
ATOM 768 O O . ALA A 1 97 ? 11.635 -21.703 3.035 1.00 84.81 97 ALA A O 1
ATOM 769 N N . ASP A 1 98 ? 12.710 -23.538 2.304 1.00 86.25 98 ASP A N 1
ATOM 770 C CA . ASP A 1 98 ? 12.008 -24.492 3.176 1.00 86.25 98 ASP A CA 1
ATOM 771 C C . ASP A 1 98 ? 12.250 -24.226 4.670 1.00 86.25 98 ASP A C 1
ATOM 773 O O . ASP A 1 98 ? 11.352 -24.369 5.504 1.00 86.25 98 ASP A O 1
ATOM 777 N N . VAL A 1 99 ? 13.481 -23.843 5.027 1.00 84.25 99 VAL A N 1
ATOM 778 C CA . VAL A 1 99 ? 13.851 -23.505 6.410 1.00 84.25 99 VAL A CA 1
ATOM 779 C C . VAL A 1 99 ? 13.223 -22.174 6.807 1.00 84.25 99 VAL A C 1
ATOM 781 O O . VAL A 1 99 ? 12.715 -22.038 7.922 1.00 84.25 99 VAL A O 1
ATOM 784 N N . LEU A 1 100 ? 13.199 -21.206 5.887 1.00 86.81 100 LEU A N 1
ATOM 785 C CA . LEU A 1 100 ? 12.579 -19.907 6.117 1.00 86.81 100 LEU A CA 1
ATOM 786 C C . LEU A 1 100 ? 11.060 -20.022 6.299 1.00 86.81 100 LEU A C 1
ATOM 788 O O . LEU A 1 100 ? 10.512 -19.398 7.205 1.00 86.81 100 LEU A O 1
ATOM 792 N N . GLU A 1 101 ? 10.379 -20.846 5.496 1.00 87.62 101 GLU A N 1
ATOM 793 C CA . GLU A 1 101 ? 8.931 -21.079 5.600 1.00 87.62 101 GLU A CA 1
ATOM 794 C C . GLU A 1 101 ? 8.543 -21.615 6.986 1.00 87.62 101 GLU A C 1
ATOM 796 O O . GLU A 1 101 ? 7.582 -21.149 7.596 1.00 87.62 101 GLU A O 1
ATOM 801 N N . LYS A 1 102 ? 9.344 -22.533 7.534 1.00 89.50 102 LYS A N 1
ATOM 802 C CA . LYS A 1 102 ? 9.105 -23.149 8.850 1.00 89.50 102 LYS A CA 1
ATOM 803 C C . LYS A 1 102 ? 9.645 -22.322 10.024 1.00 89.50 102 LYS A C 1
ATOM 805 O O . LYS A 1 102 ? 9.413 -22.678 11.184 1.00 89.50 102 LYS A O 1
ATOM 810 N N . SER A 1 103 ? 10.365 -21.230 9.763 1.00 87.00 103 SER A N 1
ATOM 811 C CA . SER A 1 103 ? 11.029 -20.444 10.803 1.00 87.00 103 SER A CA 1
ATOM 812 C C . SER A 1 103 ? 10.043 -19.588 11.594 1.00 87.00 103 SER A C 1
ATOM 814 O O . SER A 1 103 ? 9.597 -18.525 11.156 1.00 87.00 103 SER A O 1
ATOM 816 N N . LYS A 1 104 ? 9.764 -20.005 12.833 1.00 85.94 104 LYS A N 1
ATOM 817 C CA . LYS A 1 104 ? 8.968 -19.202 13.773 1.00 85.94 104 LYS A CA 1
ATOM 818 C C . LYS A 1 104 ? 9.622 -17.851 14.072 1.00 85.94 104 LYS A C 1
ATOM 820 O O . LYS A 1 104 ? 8.911 -16.862 14.210 1.00 85.94 104 LYS A O 1
ATOM 825 N N . LEU A 1 105 ? 10.954 -17.800 14.142 1.00 86.50 105 LEU A N 1
ATOM 826 C CA . LEU A 1 105 ? 11.694 -16.573 14.439 1.00 86.50 105 LEU A CA 1
ATOM 827 C C . LEU A 1 105 ? 11.515 -15.520 13.335 1.00 86.50 105 LEU A C 1
ATOM 829 O O . LEU A 1 105 ? 11.314 -14.353 13.650 1.00 86.50 105 LEU A O 1
ATOM 833 N N . TRP A 1 106 ? 11.528 -15.921 12.060 1.00 87.56 106 TRP A N 1
ATOM 834 C CA . TRP A 1 106 ? 11.349 -14.997 10.933 1.00 87.56 106 TRP A CA 1
ATOM 835 C C . TRP A 1 106 ? 9.929 -14.422 10.870 1.00 87.56 106 TRP A C 1
ATOM 837 O O . TRP A 1 106 ? 9.747 -13.208 10.788 1.00 87.56 106 TRP A O 1
ATOM 847 N N . TRP A 1 107 ? 8.917 -15.291 10.939 1.00 87.06 107 TRP A N 1
ATOM 848 C CA . TRP A 1 107 ? 7.521 -14.887 10.739 1.00 87.06 107 TRP A CA 1
ATOM 849 C C . TRP A 1 107 ? 6.871 -14.265 11.974 1.00 87.06 107 TRP A C 1
ATOM 851 O O . TRP A 1 107 ? 5.984 -13.421 11.835 1.00 87.06 107 TRP A O 1
ATOM 861 N N . HIS A 1 108 ? 7.290 -14.668 13.175 1.00 83.56 108 HIS A N 1
ATOM 862 C CA . HIS A 1 108 ? 6.693 -14.196 14.426 1.00 83.56 108 HIS A CA 1
ATOM 863 C C . HIS A 1 108 ? 7.621 -13.308 15.254 1.00 83.56 108 HIS A C 1
ATOM 865 O O . HIS A 1 108 ? 7.129 -12.611 16.135 1.00 83.56 108 HIS A O 1
ATOM 871 N N . GLY A 1 109 ? 8.925 -13.277 14.973 1.00 83.38 109 GLY A N 1
ATOM 872 C CA . GLY A 1 109 ? 9.898 -12.566 15.799 1.00 83.38 109 GLY A CA 1
ATOM 873 C C . GLY A 1 109 ? 10.089 -13.205 17.183 1.00 83.38 109 GLY A C 1
ATOM 874 O O . GLY A 1 109 ? 9.378 -14.142 17.563 1.00 83.38 109 GLY A O 1
ATOM 875 N N . PRO A 1 110 ? 11.061 -12.721 17.969 1.00 84.31 110 PRO A N 1
ATOM 876 C CA . PRO A 1 110 ? 11.300 -13.248 19.302 1.00 84.31 110 PRO A CA 1
ATOM 877 C C . PRO A 1 110 ? 10.204 -12.828 20.308 1.00 84.31 110 PRO A C 1
ATOM 879 O O . PRO A 1 110 ? 9.711 -11.693 20.266 1.00 84.31 110 PRO A O 1
ATOM 882 N N . PRO A 1 111 ? 9.839 -13.694 21.279 1.00 79.19 111 PRO A N 1
ATOM 883 C CA . PRO A 1 111 ? 8.693 -13.471 22.170 1.00 79.19 111 PRO A CA 1
ATOM 884 C C . PRO A 1 111 ? 8.767 -12.195 23.019 1.00 79.19 111 PRO A C 1
ATOM 886 O O . PRO A 1 111 ? 7.740 -11.638 23.411 1.00 79.19 111 PRO A O 1
ATOM 889 N N . TRP A 1 112 ? 9.973 -11.719 23.337 1.00 76.81 112 TRP A N 1
ATOM 890 C CA . TRP A 1 112 ? 10.167 -10.541 24.182 1.00 76.81 112 TRP A CA 1
ATOM 891 C C . TRP A 1 112 ? 9.800 -9.224 23.489 1.00 76.81 112 TRP A C 1
ATOM 893 O O . TRP A 1 112 ? 9.519 -8.255 24.191 1.00 76.81 112 TRP A O 1
ATOM 903 N N . ILE A 1 113 ? 9.715 -9.169 22.153 1.00 74.94 113 ILE A N 1
ATOM 904 C CA . ILE A 1 113 ? 9.243 -7.966 21.440 1.00 74.94 113 ILE A CA 1
ATOM 905 C C . ILE A 1 113 ? 7.794 -7.633 21.829 1.00 74.94 113 ILE A C 1
ATOM 907 O O . ILE A 1 113 ? 7.423 -6.457 21.911 1.00 74.94 113 ILE A O 1
ATOM 911 N N . PHE A 1 114 ? 7.004 -8.661 22.150 1.00 71.38 114 PHE A N 1
ATOM 912 C CA . PHE A 1 114 ? 5.601 -8.543 22.544 1.00 71.38 114 PHE A CA 1
ATOM 913 C C . PHE A 1 114 ? 5.396 -8.371 24.053 1.00 71.38 114 PHE A C 1
ATOM 915 O O . PHE A 1 114 ? 4.284 -8.064 24.482 1.00 71.38 114 PHE A O 1
ATOM 922 N N . LYS A 1 115 ? 6.441 -8.532 24.879 1.00 64.38 115 LYS A N 1
ATOM 923 C CA . LYS A 1 115 ? 6.342 -8.303 26.326 1.00 64.38 115 LYS A CA 1
ATOM 924 C C . LYS A 1 115 ? 6.269 -6.797 26.594 1.00 64.38 115 LYS A C 1
ATOM 926 O O . LYS A 1 115 ? 7.269 -6.082 26.560 1.00 64.38 115 LYS A O 1
ATOM 931 N N . THR A 1 116 ? 5.065 -6.296 26.845 1.00 49.38 116 THR A N 1
ATOM 932 C CA . THR A 1 116 ? 4.842 -4.967 27.432 1.00 49.38 116 THR A CA 1
ATOM 933 C C . THR A 1 116 ? 5.448 -4.943 28.842 1.00 49.38 116 THR A C 1
ATOM 935 O O . THR A 1 116 ? 5.452 -5.986 29.497 1.00 49.38 116 THR A O 1
ATOM 938 N N . ARG A 1 117 ? 5.977 -3.792 29.305 1.00 45.12 117 ARG A N 1
ATOM 939 C CA . ARG A 1 117 ? 6.476 -3.599 30.685 1.00 45.12 117 ARG A CA 1
ATOM 940 C C . ARG A 1 117 ? 5.495 -4.254 31.661 1.00 45.12 117 ARG A C 1
ATOM 942 O O . ARG A 1 117 ? 4.366 -3.790 31.798 1.00 45.12 117 ARG A O 1
ATOM 949 N N . ALA A 1 118 ? 5.914 -5.359 32.268 1.00 40.50 118 ALA A N 1
ATOM 950 C CA . ALA A 1 118 ? 5.132 -6.034 33.282 1.00 40.50 118 ALA A CA 1
ATOM 951 C C . ALA A 1 118 ? 5.065 -5.093 34.485 1.00 40.50 118 ALA A C 1
ATOM 953 O O . ALA A 1 118 ? 6.075 -4.860 35.140 1.00 40.50 118 ALA A O 1
ATOM 954 N N . LEU A 1 119 ? 3.892 -4.512 34.727 1.00 41.25 119 LEU A N 1
ATOM 955 C CA . LEU A 1 119 ? 3.542 -4.047 36.062 1.00 41.25 119 LEU A CA 1
ATOM 956 C C . LEU A 1 119 ? 3.639 -5.266 36.986 1.00 41.25 119 LEU A C 1
ATOM 958 O O . LEU A 1 119 ? 3.209 -6.358 36.597 1.00 41.25 119 LEU A O 1
ATOM 962 N N . ASP A 1 120 ? 4.271 -5.080 38.143 1.00 38.88 120 ASP A N 1
ATOM 963 C CA . ASP A 1 120 ? 4.590 -6.131 39.103 1.00 38.88 120 ASP A CA 1
ATOM 964 C C . ASP A 1 120 ? 3.428 -7.107 39.287 1.00 38.88 120 ASP A C 1
ATOM 966 O O . ASP A 1 120 ? 2.316 -6.742 39.678 1.00 38.88 120 ASP A O 1
ATOM 970 N N . LYS A 1 121 ? 3.693 -8.379 38.981 1.00 41.38 121 LYS A N 1
ATOM 971 C CA . LYS A 1 121 ? 2.760 -9.474 39.228 1.00 41.38 121 LYS A CA 1
ATOM 972 C C . LYS A 1 121 ? 2.701 -9.726 40.732 1.00 41.38 121 LYS A C 1
ATOM 974 O O . LYS A 1 121 ? 3.334 -10.652 41.234 1.00 41.38 121 LYS A O 1
ATOM 979 N N . GLN A 1 122 ? 1.897 -8.944 41.447 1.00 45.84 122 GLN A N 1
ATOM 980 C CA . GLN A 1 122 ? 1.242 -9.484 42.634 1.00 45.84 122 GLN A CA 1
ATOM 981 C C . GLN A 1 122 ? 0.482 -10.745 42.207 1.00 45.84 122 GLN A C 1
ATOM 983 O O . GLN A 1 122 ? -0.123 -10.773 41.133 1.00 45.84 122 GLN A O 1
ATOM 988 N N . GLN A 1 123 ? 0.577 -11.810 43.005 1.00 45.75 123 GLN A N 1
ATOM 989 C CA . GLN A 1 123 ? -0.139 -13.067 42.791 1.00 45.75 123 GLN A CA 1
ATOM 990 C C . GLN A 1 123 ? -1.650 -12.802 42.764 1.00 45.75 123 GLN A C 1
ATOM 992 O O . GLN A 1 123 ? -2.326 -12.837 43.788 1.00 45.75 123 GLN A O 1
ATOM 997 N N . VAL A 1 124 ? -2.190 -12.519 41.581 1.00 53.91 124 VAL A N 1
ATOM 998 C CA . VAL A 1 124 ? -3.632 -12.493 41.358 1.00 53.91 124 VAL A CA 1
ATOM 999 C C . VAL A 1 124 ? -4.078 -13.951 41.340 1.00 53.91 124 VAL A C 1
ATOM 1001 O O . VAL A 1 124 ? -3.672 -14.723 40.469 1.00 53.91 124 VAL A O 1
ATOM 1004 N N . SER A 1 125 ? -4.872 -14.344 42.337 1.00 60.09 125 SER A N 1
ATOM 1005 C CA . SER A 1 125 ? -5.586 -15.623 42.357 1.00 60.09 125 SER A CA 1
ATOM 1006 C C . SER A 1 125 ? -6.301 -15.859 41.025 1.00 60.09 125 SER A C 1
ATOM 1008 O O . SER A 1 125 ? -6.766 -14.901 40.410 1.00 60.09 125 SER A O 1
ATOM 1010 N N . ALA A 1 126 ? -6.421 -17.117 40.592 1.00 71.56 126 ALA A N 1
ATOM 1011 C CA . ALA A 1 126 ? -7.055 -17.470 39.321 1.00 71.56 126 ALA A CA 1
ATOM 1012 C C . ALA A 1 126 ? -8.389 -16.722 39.111 1.00 71.56 126 ALA A C 1
ATOM 1014 O O . ALA A 1 126 ? -9.310 -16.842 39.921 1.00 71.56 126 ALA A O 1
ATOM 1015 N N . ILE A 1 127 ? -8.458 -15.932 38.035 1.00 76.00 127 ILE A N 1
ATOM 1016 C CA . ILE A 1 127 ? -9.608 -15.091 37.681 1.00 76.00 127 ILE A CA 1
ATOM 1017 C C . ILE A 1 127 ? -10.812 -15.998 37.414 1.00 76.00 127 ILE A C 1
ATOM 1019 O O . ILE A 1 127 ? -10.755 -16.859 36.533 1.00 76.00 127 ILE A O 1
ATOM 1023 N N . LYS A 1 128 ? -11.911 -15.815 38.154 1.00 87.31 128 LYS A N 1
ATOM 1024 C CA . LYS A 1 128 ? -13.150 -16.569 37.927 1.00 87.31 128 LYS A CA 1
ATOM 1025 C C . LYS A 1 128 ? -14.002 -15.868 36.870 1.00 87.31 128 LYS A C 1
ATOM 1027 O O . LYS A 1 128 ? -13.946 -14.652 36.712 1.00 87.31 128 LYS A O 1
ATOM 1032 N N . ILE A 1 129 ? -14.873 -16.621 36.194 1.00 85.50 129 ILE A N 1
ATOM 1033 C CA . ILE A 1 129 ? -15.823 -16.074 35.202 1.00 85.50 129 ILE A CA 1
ATOM 1034 C C . ILE A 1 129 ? -16.673 -14.949 35.816 1.00 85.50 129 ILE A C 1
ATOM 1036 O O . ILE A 1 129 ? -16.836 -13.892 35.212 1.00 85.50 129 ILE A O 1
ATOM 1040 N N . LYS A 1 130 ? -17.123 -15.130 37.064 1.00 86.75 130 LYS A N 1
ATOM 1041 C CA . LYS A 1 130 ? -17.884 -14.111 37.803 1.00 86.75 130 LYS A CA 1
ATOM 1042 C C . LYS A 1 130 ? -17.096 -12.815 38.029 1.00 86.75 130 LYS A C 1
ATOM 1044 O O . LYS A 1 130 ? -17.698 -11.745 38.082 1.00 86.75 130 LYS A O 1
ATOM 1049 N N . ASP A 1 131 ? -15.771 -12.894 38.150 1.00 87.12 131 ASP A N 1
ATOM 1050 C CA . ASP A 1 131 ? -14.923 -11.712 38.328 1.00 87.12 131 ASP A CA 1
ATOM 1051 C C . ASP A 1 131 ? -14.850 -10.904 37.025 1.00 87.12 131 ASP A C 1
ATOM 1053 O O . ASP A 1 131 ? -14.932 -9.676 37.063 1.00 87.12 131 ASP A O 1
ATOM 1057 N N . LEU A 1 132 ? -14.789 -11.586 35.872 1.00 85.75 132 LEU A N 1
ATOM 1058 C CA . LEU A 1 132 ? -14.844 -10.958 34.546 1.00 85.75 132 LEU A CA 1
ATOM 1059 C C . LEU A 1 132 ? -16.200 -10.299 34.285 1.00 85.75 132 LEU A C 1
ATOM 1061 O O . LEU A 1 132 ? -16.245 -9.141 33.881 1.00 85.75 132 LEU A O 1
ATOM 1065 N N . GLU A 1 133 ? -17.305 -10.989 34.576 1.00 85.44 133 GLU A N 1
ATOM 1066 C CA . GLU A 1 133 ? -18.656 -10.428 34.420 1.00 85.44 133 GLU A CA 1
ATOM 1067 C C . GLU A 1 133 ? -18.852 -9.182 35.291 1.00 85.44 133 GLU A C 1
ATOM 1069 O O . GLU A 1 133 ? -19.378 -8.161 34.837 1.00 85.44 133 GLU A O 1
ATOM 1074 N N . ARG A 1 134 ? -18.371 -9.230 36.539 1.00 88.19 134 ARG A N 1
ATOM 1075 C CA . ARG A 1 134 ? -18.421 -8.088 37.456 1.00 88.19 134 ARG A CA 1
ATOM 1076 C C . ARG A 1 134 ? -17.542 -6.935 36.976 1.00 88.19 134 ARG A C 1
ATOM 1078 O O . ARG A 1 134 ? -17.947 -5.776 37.109 1.00 88.19 134 ARG A O 1
ATOM 1085 N N . ALA A 1 135 ? -16.365 -7.225 36.425 1.00 90.19 135 ALA A N 1
ATOM 1086 C CA . ALA A 1 135 ? -15.481 -6.217 35.849 1.00 90.19 135 ALA A CA 1
ATOM 1087 C C . ALA A 1 135 ? -16.127 -5.540 34.630 1.00 90.19 135 ALA A C 1
ATOM 1089 O O . ALA A 1 135 ? -16.206 -4.311 34.606 1.00 90.19 135 ALA A O 1
ATOM 1090 N N . ASP A 1 136 ? -16.676 -6.320 33.692 1.00 89.00 136 ASP A N 1
ATOM 1091 C CA . ASP A 1 136 ? -17.415 -5.840 32.515 1.00 89.00 136 ASP A CA 1
ATOM 1092 C C . ASP A 1 136 ? -18.531 -4.872 32.922 1.00 89.00 136 ASP A C 1
ATOM 1094 O O . ASP A 1 136 ? -18.591 -3.731 32.455 1.00 89.00 136 ASP A O 1
ATOM 1098 N N . GLN A 1 137 ? -19.397 -5.297 33.846 1.00 90.50 137 GLN A N 1
ATOM 1099 C CA . GLN A 1 137 ? -20.499 -4.470 34.339 1.00 90.50 137 GLN A CA 1
ATOM 1100 C C . GLN A 1 137 ? -19.994 -3.192 35.016 1.00 90.50 137 GLN A C 1
ATOM 1102 O O . GLN A 1 137 ? -20.539 -2.112 34.794 1.00 90.50 137 GLN A O 1
ATOM 1107 N N . THR A 1 138 ? -18.934 -3.288 35.821 1.00 92.81 138 THR A N 1
ATOM 1108 C CA . THR A 1 138 ? -18.357 -2.133 36.523 1.00 92.81 138 THR A CA 1
ATOM 1109 C C . THR A 1 138 ? -17.785 -1.110 35.544 1.00 92.81 138 THR A C 1
ATOM 1111 O O . THR A 1 138 ? -18.013 0.090 35.709 1.00 92.81 138 THR A O 1
ATOM 1114 N N . ILE A 1 139 ? -17.082 -1.566 34.503 1.00 94.25 139 ILE A N 1
ATOM 1115 C CA . ILE A 1 139 ? -16.550 -0.701 33.446 1.00 94.25 139 ILE A CA 1
ATOM 1116 C C . ILE A 1 139 ? -17.707 -0.017 32.717 1.00 94.25 139 ILE A C 1
ATOM 1118 O O . ILE A 1 139 ? -17.704 1.204 32.585 1.00 94.25 139 ILE A O 1
ATOM 1122 N N . LEU A 1 140 ? -18.727 -0.771 32.299 1.00 94.06 140 LEU A N 1
ATOM 1123 C CA . LEU A 1 140 ? -19.878 -0.220 31.579 1.00 94.06 140 LEU A CA 1
ATOM 1124 C C . LEU A 1 140 ? -20.644 0.819 32.410 1.00 94.06 140 LEU A C 1
ATOM 1126 O O . LEU A 1 140 ? -21.004 1.867 31.875 1.00 94.06 140 LEU A O 1
ATOM 1130 N N . ARG A 1 141 ? -20.819 0.591 33.720 1.00 93.75 141 ARG A N 1
ATOM 1131 C CA . ARG A 1 141 ? -21.426 1.579 34.629 1.00 93.75 141 ARG A CA 1
ATOM 1132 C C . ARG A 1 141 ? -20.623 2.871 34.670 1.00 93.75 141 ARG A C 1
ATOM 1134 O O . ARG A 1 141 ? -21.211 3.940 34.549 1.00 93.75 141 ARG A O 1
ATOM 1141 N N . LYS A 1 142 ? -19.295 2.783 34.809 1.00 93.88 142 LYS A N 1
ATOM 1142 C CA . LYS A 1 142 ? -18.421 3.966 34.811 1.00 93.88 142 LYS A CA 1
ATOM 1143 C C . LYS A 1 142 ? -18.507 4.726 33.490 1.00 93.88 142 LYS A C 1
ATOM 1145 O O . LYS A 1 142 ? -18.728 5.929 33.505 1.00 93.88 142 LYS A O 1
ATOM 1150 N N . VAL A 1 143 ? -18.451 4.020 32.359 1.00 94.88 143 VAL A N 1
ATOM 1151 C CA . VAL A 1 143 ? -18.579 4.626 31.021 1.00 94.88 143 VAL A CA 1
ATOM 1152 C C . VAL A 1 143 ? -19.907 5.368 30.865 1.00 94.88 143 VAL A C 1
ATOM 1154 O O . VAL A 1 143 ? -19.943 6.470 30.323 1.00 94.88 143 VAL A O 1
ATOM 1157 N N . GLN A 1 144 ? -21.011 4.782 31.333 1.00 94.44 144 GLN A N 1
ATOM 1158 C CA . GLN A 1 144 ? -22.318 5.432 31.265 1.00 94.44 144 GLN A CA 1
ATOM 1159 C C . GLN A 1 144 ? -22.449 6.592 32.253 1.00 94.44 144 GLN A C 1
ATOM 1161 O O . GLN A 1 144 ? -23.059 7.599 31.914 1.00 94.44 144 GLN A O 1
ATOM 1166 N N . GLN A 1 145 ? -21.854 6.491 33.440 1.00 92.81 145 GLN A N 1
ATOM 1167 C CA . GLN A 1 145 ? -21.824 7.582 34.409 1.00 92.81 145 GLN A CA 1
ATOM 1168 C C . GLN A 1 145 ? -21.012 8.779 33.897 1.00 92.81 145 GLN A C 1
ATOM 1170 O O . GLN A 1 145 ? -21.410 9.915 34.127 1.00 92.81 145 GLN A O 1
ATOM 1175 N N . GLU A 1 146 ? -19.912 8.539 33.183 1.00 93.25 146 GLU A N 1
ATOM 1176 C CA . GLU A 1 146 ? -19.100 9.588 32.557 1.00 93.25 146 GLU A CA 1
ATOM 1177 C C . GLU A 1 146 ? -19.811 10.234 31.359 1.00 93.25 146 GLU A C 1
ATOM 1179 O O . GLU A 1 146 ? -19.765 11.451 31.195 1.00 93.25 146 GLU A O 1
ATOM 1184 N N . ALA A 1 147 ? -20.471 9.436 30.512 1.00 92.12 147 ALA A N 1
ATOM 1185 C CA . ALA A 1 147 ? -21.030 9.922 29.249 1.00 92.12 147 ALA A CA 1
ATOM 1186 C C . ALA A 1 147 ? -22.502 10.371 29.309 1.00 92.12 147 ALA A C 1
ATOM 1188 O O . ALA A 1 147 ? -22.923 11.137 28.442 1.00 92.12 147 ALA A O 1
ATOM 1189 N N . PHE A 1 148 ? -23.282 9.872 30.271 1.00 92.38 148 PHE A N 1
ATOM 1190 C CA . PHE A 1 148 ? -24.740 10.043 30.367 1.00 92.38 148 PHE A CA 1
ATOM 1191 C C . PHE A 1 148 ? -25.186 10.379 31.800 1.00 92.38 148 PHE A C 1
ATOM 1193 O O . PHE A 1 148 ? -26.218 9.896 32.263 1.00 92.38 148 PHE A O 1
ATOM 1200 N N . SER A 1 149 ? -24.387 11.150 32.545 1.00 90.56 149 SER A N 1
ATOM 1201 C CA . SER A 1 149 ? -24.630 11.457 33.964 1.00 90.56 149 SER A CA 1
ATOM 1202 C C . SER A 1 149 ? -26.019 12.055 34.225 1.00 90.56 149 SER A C 1
ATOM 1204 O O . SER A 1 149 ? -26.724 11.587 35.122 1.00 90.56 149 SER A O 1
ATOM 1206 N N . GLU A 1 150 ? -26.428 13.045 33.426 1.00 88.81 150 GLU A N 1
ATOM 1207 C CA . GLU A 1 150 ? -27.738 13.701 33.519 1.00 88.81 150 GLU A CA 1
ATOM 1208 C C . GLU A 1 150 ? -28.871 12.695 33.288 1.00 88.81 150 GLU A C 1
ATOM 1210 O O . GLU A 1 150 ? -29.739 12.523 34.150 1.00 88.81 150 GLU A O 1
ATOM 1215 N N . GLU A 1 151 ? -28.820 11.944 32.184 1.00 90.50 151 GLU A N 1
ATOM 1216 C CA . GLU A 1 151 ? -29.835 10.940 31.869 1.00 90.50 151 GLU A CA 1
ATOM 1217 C C . GLU A 1 151 ? -29.937 9.852 32.936 1.00 90.50 151 GLU A C 1
ATOM 1219 O O . GLU A 1 151 ? -31.032 9.391 33.256 1.00 90.50 151 GLU A O 1
ATOM 1224 N N . LEU A 1 152 ? -28.810 9.453 33.522 1.00 89.38 152 LEU A N 1
ATOM 1225 C CA . LEU A 1 152 ? -28.768 8.429 34.558 1.00 89.38 152 LEU A CA 1
ATOM 1226 C C . LEU A 1 152 ? -29.434 8.931 35.849 1.00 89.38 152 LEU A C 1
ATOM 1228 O O . LEU A 1 152 ? -30.161 8.178 36.502 1.00 89.38 152 LEU A O 1
ATOM 1232 N N . THR A 1 153 ? -29.260 10.212 36.200 1.00 88.88 153 THR A N 1
ATOM 1233 C CA . THR A 1 153 ? -29.973 10.822 37.336 1.00 88.88 153 THR A CA 1
ATOM 1234 C C . THR A 1 153 ? -31.474 10.958 37.093 1.00 88.88 153 THR A C 1
ATOM 1236 O O . THR A 1 153 ? -32.261 10.660 37.997 1.00 88.88 153 THR A O 1
ATOM 1239 N N . ASP A 1 154 ? -31.880 11.341 35.883 1.00 89.50 154 ASP A N 1
ATOM 1240 C CA . ASP A 1 154 ? -33.289 11.491 35.522 1.00 89.50 154 ASP A CA 1
ATOM 1241 C C . ASP A 1 154 ? -34.008 10.139 35.494 1.00 89.50 154 ASP A C 1
ATOM 1243 O O . ASP A 1 154 ? -35.076 9.999 36.095 1.00 89.50 154 ASP A O 1
ATOM 1247 N N . LEU A 1 155 ? -33.389 9.115 34.898 1.00 89.06 155 LEU A N 1
ATOM 1248 C CA . LEU A 1 155 ? -33.933 7.757 34.852 1.00 89.06 155 LEU A CA 1
ATOM 1249 C C . LEU A 1 155 ? -34.051 7.135 36.250 1.00 89.06 155 LEU A C 1
ATOM 1251 O O . LEU A 1 155 ? -35.088 6.551 36.567 1.00 89.06 155 LEU A O 1
ATOM 1255 N N . ARG A 1 156 ? -33.054 7.320 37.130 1.00 89.56 156 ARG A N 1
ATOM 1256 C CA . ARG A 1 156 ? -33.137 6.863 38.534 1.00 89.56 156 ARG A CA 1
ATOM 1257 C C . ARG A 1 156 ? -34.280 7.530 39.296 1.00 89.56 156 ARG A C 1
ATOM 1259 O O . ARG A 1 156 ? -34.932 6.889 40.114 1.00 89.56 156 ARG A O 1
ATOM 1266 N N . ARG A 1 157 ? -34.537 8.812 39.023 1.00 89.25 157 ARG A N 1
ATOM 1267 C CA . ARG A 1 157 ? -35.626 9.591 39.635 1.00 89.25 157 ARG A CA 1
ATOM 1268 C C . ARG A 1 157 ? -36.971 9.425 38.916 1.00 89.25 157 ARG A C 1
ATOM 1270 O O . ARG A 1 157 ? -37.918 10.119 39.276 1.00 89.25 157 ARG A O 1
ATOM 1277 N N . LYS A 1 158 ? -37.063 8.541 37.911 1.00 85.06 158 LYS A N 1
ATOM 1278 C CA . LYS A 1 158 ? -38.242 8.342 37.044 1.00 85.06 158 LYS A CA 1
ATOM 1279 C C . LYS A 1 158 ? -38.761 9.646 36.411 1.00 85.06 158 LYS A C 1
ATOM 1281 O O . LYS A 1 158 ? -39.957 9.799 36.169 1.00 85.06 158 LYS A O 1
ATOM 1286 N N . ARG A 1 159 ? -37.865 10.601 36.146 1.00 85.69 159 ARG A N 1
ATOM 1287 C CA . ARG A 1 159 ? -38.173 11.857 35.451 1.00 85.69 159 ARG A CA 1
ATOM 1288 C C . ARG A 1 159 ? -38.107 11.648 33.941 1.00 85.69 159 ARG A C 1
ATOM 1290 O O . ARG A 1 159 ? -37.385 10.786 33.446 1.00 85.69 159 ARG A O 1
ATOM 1297 N N . ARG A 1 160 ? -38.867 12.449 33.191 1.00 82.69 160 ARG A N 1
ATOM 1298 C CA . ARG A 1 160 ? -38.765 12.458 31.727 1.00 82.69 160 ARG A CA 1
ATOM 1299 C C . ARG A 1 160 ? -37.415 13.034 31.311 1.00 82.69 160 ARG A C 1
ATOM 1301 O O . ARG A 1 160 ? -37.060 14.122 31.750 1.00 82.69 160 ARG A O 1
ATOM 1308 N N . LEU A 1 161 ? -36.729 12.332 30.411 1.00 86.12 161 LEU A N 1
ATOM 1309 C CA . LEU A 1 161 ? -35.492 12.811 29.803 1.00 86.12 161 LEU A CA 1
ATOM 1310 C C . LEU A 1 161 ? -35.710 14.115 29.031 1.00 86.12 161 LEU A C 1
ATOM 1312 O O . LEU A 1 161 ? -36.749 14.311 28.389 1.00 86.12 161 LEU A O 1
ATOM 1316 N N . SER A 1 162 ? -34.690 14.972 29.046 1.00 85.38 162 SER A N 1
ATOM 1317 C CA . SER A 1 162 ? -34.649 16.203 28.256 1.00 85.38 162 SER A CA 1
ATOM 1318 C C . SER A 1 162 ? -34.865 15.933 26.763 1.00 85.38 162 SER A C 1
ATOM 1320 O O . SER A 1 162 ? -34.315 14.983 26.204 1.00 85.38 162 SER A O 1
ATOM 1322 N N . ARG A 1 163 ? -35.591 16.834 26.083 1.00 79.62 163 ARG A N 1
ATOM 1323 C CA . ARG A 1 163 ? -35.790 16.804 24.618 1.00 79.62 163 ARG A CA 1
ATOM 1324 C C . ARG A 1 163 ? -34.484 16.865 23.815 1.00 79.62 163 ARG A C 1
ATOM 1326 O O . ARG A 1 163 ? -34.477 16.523 22.640 1.00 79.62 163 ARG A O 1
ATOM 1333 N N . LYS A 1 164 ? -33.385 17.316 24.429 1.00 83.12 164 LYS A N 1
ATOM 1334 C CA . LYS A 1 164 ? -32.054 17.370 23.802 1.00 83.12 164 LYS A CA 1
ATOM 1335 C C . LYS A 1 164 ? -31.268 16.061 23.945 1.00 83.12 164 LYS A C 1
ATOM 1337 O O . LYS A 1 164 ? -30.234 15.910 23.295 1.00 83.12 164 LYS A O 1
ATOM 1342 N N . SER A 1 165 ? -31.724 15.128 24.786 1.00 85.38 165 SER A N 1
ATOM 1343 C CA . SER A 1 165 ? -31.005 13.878 25.011 1.00 85.38 165 SER A CA 1
ATOM 1344 C C . SER A 1 165 ? -31.078 12.980 23.780 1.00 85.38 165 SER A C 1
ATOM 1346 O O . SER A 1 165 ? -32.148 12.691 23.241 1.00 85.38 165 SER A O 1
ATOM 1348 N N . LYS A 1 166 ? -29.919 12.455 23.378 1.00 83.62 166 LYS A N 1
ATOM 1349 C CA . LYS A 1 166 ? -29.804 11.478 22.283 1.00 83.62 166 LYS A CA 1
ATOM 1350 C C . LYS A 1 166 ? -30.452 10.139 22.637 1.00 83.62 166 LYS A C 1
ATOM 1352 O O . LYS A 1 166 ? -30.749 9.356 21.737 1.00 83.62 166 LYS A O 1
ATOM 1357 N N . LEU A 1 167 ? -30.662 9.882 23.930 1.00 87.38 167 LEU A N 1
ATOM 1358 C CA . LEU A 1 167 ? -31.227 8.635 24.431 1.00 87.38 167 LEU A CA 1
ATOM 1359 C C . LEU A 1 167 ? -32.753 8.637 24.432 1.00 87.38 167 LEU A C 1
ATOM 1361 O O . LEU A 1 167 ? -33.328 7.562 24.372 1.00 87.38 167 LEU A O 1
ATOM 1365 N N . GLN A 1 168 ? -33.419 9.799 24.426 1.00 86.38 168 GLN A N 1
ATOM 1366 C CA . GLN A 1 168 ? -34.884 9.880 24.525 1.00 86.38 168 GLN A CA 1
ATOM 1367 C C . GLN A 1 168 ? -35.603 9.062 23.436 1.00 86.38 168 GLN A C 1
ATOM 1369 O O . GLN A 1 168 ? -36.602 8.405 23.711 1.00 86.38 168 GLN A O 1
ATOM 1374 N N . SER A 1 169 ? -35.064 9.054 22.213 1.00 86.31 169 SER A N 1
ATOM 1375 C CA . SER A 1 169 ? -35.611 8.284 21.082 1.00 86.31 169 SER A CA 1
ATOM 1376 C C . SER A 1 169 ? -35.516 6.759 21.237 1.00 86.31 169 SER A C 1
ATOM 1378 O O . SER A 1 169 ? -36.155 6.029 20.483 1.00 86.31 169 SER A O 1
ATOM 1380 N N . LEU A 1 170 ? -34.717 6.276 22.191 1.00 87.75 170 LEU A N 1
ATOM 1381 C CA . LEU A 1 170 ? -34.420 4.860 22.407 1.00 87.75 170 LEU A CA 1
ATOM 1382 C C . LEU A 1 170 ? -35.267 4.230 23.524 1.00 87.75 170 LEU A C 1
ATOM 1384 O O . LEU A 1 170 ? -34.960 3.110 23.924 1.00 87.75 170 LEU A O 1
ATOM 1388 N N . ASP A 1 171 ? -36.278 4.940 24.043 1.00 88.50 171 ASP A N 1
ATOM 1389 C CA . ASP A 1 171 ? -37.105 4.509 25.187 1.00 88.50 171 ASP A CA 1
ATOM 1390 C C . ASP A 1 171 ? -36.255 3.902 26.333 1.00 88.50 171 ASP A C 1
ATOM 1392 O O . ASP A 1 171 ? -36.406 2.728 26.675 1.00 88.50 171 ASP A O 1
ATOM 1396 N N . PRO A 1 172 ? -35.251 4.634 26.852 1.00 91.56 172 PRO A N 1
ATOM 1397 C CA . PRO A 1 172 ? -34.204 4.045 27.673 1.00 91.56 172 PRO A CA 1
ATOM 1398 C C . PRO A 1 172 ? -34.704 3.748 29.088 1.00 91.56 172 PRO A C 1
ATOM 1400 O O . PRO A 1 172 ? -35.467 4.520 29.669 1.00 91.56 172 PRO A O 1
ATOM 1403 N N . PHE A 1 173 ? -34.209 2.662 29.675 1.00 91.50 173 PHE A N 1
ATOM 1404 C CA . PHE A 1 173 ? -34.492 2.286 31.060 1.00 91.50 173 PHE A CA 1
ATOM 1405 C C . PHE A 1 173 ? -33.229 1.767 31.753 1.00 91.50 173 PHE A C 1
ATOM 1407 O O . PHE A 1 173 ? -32.238 1.453 31.093 1.00 91.50 173 PHE A O 1
ATOM 1414 N N . ILE A 1 174 ? -33.261 1.709 33.084 1.00 91.88 174 ILE A N 1
ATOM 1415 C CA . ILE A 1 174 ? -32.173 1.163 33.902 1.00 91.88 174 ILE A CA 1
ATOM 1416 C C . ILE A 1 174 ? -32.520 -0.280 34.279 1.00 91.88 174 ILE A C 1
ATOM 1418 O O . ILE A 1 174 ? -33.637 -0.531 34.731 1.00 91.88 174 ILE A O 1
ATOM 1422 N N . ASP A 1 175 ? -31.588 -1.208 34.061 1.00 89.81 175 ASP A N 1
ATOM 1423 C CA . ASP A 1 175 ? -31.723 -2.612 34.470 1.00 89.81 175 ASP A CA 1
ATOM 1424 C C . ASP A 1 175 ? -31.435 -2.831 35.968 1.00 89.81 175 ASP A C 1
ATOM 1426 O O . ASP A 1 175 ? -31.100 -1.900 36.706 1.00 89.81 175 ASP A O 1
ATOM 1430 N N . GLU A 1 176 ? -31.581 -4.073 36.433 1.00 87.00 176 GLU A N 1
ATOM 1431 C CA . GLU A 1 176 ? -31.304 -4.459 37.826 1.00 87.00 176 GLU A CA 1
ATOM 1432 C C . GLU A 1 176 ? -29.831 -4.223 38.196 1.00 87.00 176 GLU A C 1
ATOM 1434 O O . GLU A 1 176 ? -29.493 -3.919 39.341 1.00 87.00 176 GLU A O 1
ATOM 1439 N N . GLU A 1 177 ? -28.948 -4.280 37.201 1.00 85.19 177 GLU A N 1
ATOM 1440 C CA . GLU A 1 177 ? -27.523 -4.028 37.319 1.00 85.19 177 GLU A CA 1
ATOM 1441 C C . GLU A 1 177 ? -27.147 -2.541 37.234 1.00 85.19 177 GLU A C 1
ATOM 1443 O O . GLU A 1 177 ? -25.957 -2.221 37.305 1.00 85.19 177 GLU A O 1
ATOM 1448 N N . GLY A 1 178 ? -28.102 -1.615 37.121 1.00 88.75 178 GLY A N 1
ATOM 1449 C CA . GLY A 1 178 ? -27.851 -0.174 37.119 1.00 88.75 178 GLY A CA 1
ATOM 1450 C C . GLY A 1 178 ? -27.292 0.397 35.807 1.00 88.75 178 GLY A C 1
ATOM 1451 O O . GLY A 1 178 ? -26.736 1.499 35.825 1.00 88.75 178 GLY A O 1
ATOM 1452 N N . LEU A 1 179 ? -27.411 -0.328 34.696 1.00 92.75 179 LEU A N 1
ATOM 1453 C CA . LEU A 1 179 ? -27.002 0.063 33.348 1.00 92.75 179 LEU A CA 1
ATOM 1454 C C . LEU A 1 179 ? -28.187 0.590 32.534 1.00 92.75 179 LEU A C 1
ATOM 1456 O O . LEU A 1 179 ? -29.293 0.056 32.571 1.00 92.75 179 LEU A O 1
ATOM 1460 N N . ILE A 1 180 ? -27.933 1.614 31.723 1.00 93.44 180 ILE A N 1
ATOM 1461 C CA . ILE A 1 180 ? -28.883 2.131 30.741 1.00 93.44 180 ILE A CA 1
ATOM 1462 C C . ILE A 1 180 ? -28.963 1.159 29.561 1.00 93.44 180 ILE A C 1
ATOM 1464 O O . ILE A 1 180 ? -27.968 0.907 28.865 1.00 93.44 180 ILE A O 1
ATOM 1468 N N . ARG A 1 181 ? -30.169 0.662 29.296 1.00 93.44 181 ARG A N 1
ATOM 1469 C CA . ARG A 1 181 ? -30.500 -0.194 28.157 1.00 93.44 181 ARG A CA 1
ATOM 1470 C C . ARG A 1 181 ? -31.503 0.468 27.231 1.00 93.44 181 ARG A C 1
ATOM 1472 O O . ARG A 1 181 ? -32.261 1.351 27.625 1.00 93.44 181 ARG A O 1
ATOM 1479 N N . VAL A 1 182 ? -31.497 0.012 25.984 1.00 92.06 182 VAL A N 1
ATOM 1480 C CA . VAL A 1 182 ? -32.456 0.436 24.962 1.00 92.06 182 VAL A CA 1
ATOM 1481 C C . VAL A 1 182 ? -33.792 -0.280 25.158 1.00 92.06 182 VAL A C 1
ATOM 1483 O O . VAL A 1 182 ? -33.854 -1.513 25.227 1.00 92.06 182 VAL A O 1
ATOM 1486 N N . GLY A 1 183 ? -34.873 0.493 25.218 1.00 85.44 183 GLY A N 1
ATOM 1487 C CA . GLY A 1 183 ? -36.232 -0.017 25.120 1.00 85.44 183 GLY A CA 1
ATOM 1488 C C . GLY A 1 183 ? -36.582 -0.376 23.679 1.00 85.44 183 GLY A C 1
ATOM 1489 O O . GLY A 1 183 ? -35.981 0.094 22.713 1.00 85.44 183 GLY A O 1
ATOM 1490 N N . GLY A 1 184 ? -37.560 -1.257 23.500 1.00 80.31 184 GLY A N 1
ATOM 1491 C CA . GLY A 1 184 ? -37.941 -1.674 22.157 1.00 80.31 184 GLY A CA 1
ATOM 1492 C C . GLY A 1 184 ? -39.169 -2.562 22.104 1.00 80.31 184 GLY A C 1
ATOM 1493 O O . GLY A 1 184 ? -39.772 -2.894 23.124 1.00 80.31 184 GLY A O 1
ATOM 1494 N N . ARG A 1 185 ? -39.517 -2.958 20.875 1.00 80.75 185 ARG A N 1
ATOM 1495 C CA . ARG A 1 185 ? -40.686 -3.795 20.548 1.00 80.75 185 ARG A CA 1
ATOM 1496 C C . ARG A 1 185 ? -40.435 -5.298 20.722 1.00 80.75 185 ARG A C 1
ATOM 1498 O O . ARG A 1 185 ? -41.366 -6.084 20.634 1.00 80.75 185 ARG A O 1
ATOM 1505 N N . LEU A 1 186 ? -39.193 -5.707 20.991 1.00 82.25 186 LEU A N 1
ATOM 1506 C CA . LEU A 1 186 ? -38.786 -7.116 21.098 1.00 82.25 186 LEU A CA 1
ATOM 1507 C C . LEU A 1 186 ? -38.952 -7.710 22.511 1.00 82.25 186 LEU A C 1
ATOM 1509 O O . LEU A 1 186 ? -38.390 -8.764 22.799 1.00 82.25 186 LEU A O 1
ATOM 1513 N N . ARG A 1 187 ? -39.730 -7.073 23.399 1.00 81.88 187 ARG A N 1
ATOM 1514 C CA . ARG A 1 187 ? -39.910 -7.509 24.802 1.00 81.88 187 ARG A CA 1
ATOM 1515 C C . ARG A 1 187 ? -40.385 -8.969 24.900 1.00 81.88 187 ARG A C 1
ATOM 1517 O O . ARG A 1 187 ? -39.839 -9.746 25.684 1.00 81.88 187 ARG A O 1
ATOM 1524 N N . HIS A 1 188 ? -41.313 -9.368 24.030 1.00 84.06 188 HIS A N 1
ATOM 1525 C CA . HIS A 1 188 ? -41.896 -10.718 24.003 1.00 84.06 188 HIS A CA 1
ATOM 1526 C C . HIS A 1 188 ? -41.194 -11.703 23.052 1.00 84.06 188 HIS A C 1
ATOM 1528 O O . HIS A 1 188 ? -41.584 -12.862 22.992 1.00 84.06 188 HIS A O 1
ATOM 1534 N N . ALA A 1 189 ? -40.161 -11.281 22.315 1.00 86.00 189 ALA A N 1
ATOM 1535 C CA . ALA A 1 189 ? -39.467 -12.166 21.378 1.00 86.00 189 ALA A CA 1
ATOM 1536 C C . ALA A 1 189 ? -38.682 -13.271 22.116 1.00 86.00 189 ALA A C 1
ATOM 1538 O O . ALA A 1 189 ? -38.181 -13.053 23.218 1.00 86.00 189 ALA A O 1
ATOM 1539 N N . SER A 1 190 ? -38.511 -14.444 21.509 1.00 87.38 190 SER A N 1
ATOM 1540 C CA . SER A 1 190 ? -37.714 -15.555 22.056 1.00 87.38 190 SER A CA 1
ATOM 1541 C C . SER A 1 190 ? -36.209 -15.379 21.786 1.00 87.38 190 SER A C 1
ATOM 1543 O O . SER A 1 190 ? -35.549 -16.274 21.264 1.00 87.38 190 SER A O 1
ATOM 1545 N N . VAL A 1 191 ? -35.666 -14.196 22.084 1.00 87.19 191 VAL A N 1
ATOM 1546 C CA . VAL A 1 191 ? -34.234 -13.869 21.938 1.00 87.19 191 VAL A CA 1
ATOM 1547 C C . VAL A 1 191 ? -33.604 -13.547 23.300 1.00 87.19 191 VAL A C 1
ATOM 1549 O O . VAL A 1 191 ? -34.331 -13.186 24.229 1.00 87.19 191 VAL A O 1
ATOM 1552 N N . PRO A 1 192 ? -32.269 -13.634 23.453 1.00 88.25 192 PRO A N 1
ATOM 1553 C CA . PRO A 1 192 ? -31.594 -13.299 24.706 1.00 88.25 192 PRO A CA 1
ATOM 1554 C C . PRO A 1 192 ? -31.883 -11.870 25.186 1.00 88.25 192 PRO A C 1
ATOM 1556 O O . PRO A 1 192 ? -32.021 -10.947 24.380 1.00 88.25 192 PRO A O 1
ATOM 1559 N N . ALA A 1 193 ? -31.906 -11.656 26.506 1.00 84.94 193 ALA A N 1
ATOM 1560 C CA . ALA A 1 193 ? -32.228 -10.358 27.114 1.00 84.94 193 ALA A CA 1
ATOM 1561 C C . ALA A 1 193 ? -31.335 -9.208 26.607 1.00 84.94 193 ALA A C 1
ATOM 1563 O O . ALA A 1 193 ? -31.830 -8.119 26.327 1.00 84.94 193 ALA A O 1
ATOM 1564 N N . ASN A 1 194 ? -30.042 -9.470 26.390 1.00 86.06 194 ASN A N 1
ATOM 1565 C CA . ASN A 1 194 ? -29.099 -8.492 25.834 1.00 86.06 194 ASN A CA 1
ATOM 1566 C C . ASN A 1 194 ? -29.428 -8.075 24.393 1.00 86.06 194 ASN A C 1
ATOM 1568 O O . ASN A 1 194 ? -29.119 -6.955 24.006 1.00 86.06 194 ASN A O 1
ATOM 1572 N N . GLN A 1 195 ? -30.086 -8.938 23.619 1.00 87.19 195 GLN A N 1
ATOM 1573 C CA . GLN A 1 195 ? -30.522 -8.619 22.262 1.00 87.19 195 GLN A CA 1
ATOM 1574 C C . GLN A 1 195 ? -31.871 -7.890 22.263 1.00 87.19 195 GLN A C 1
ATOM 1576 O O . GLN A 1 195 ? -32.104 -7.030 21.413 1.00 87.19 195 GLN A O 1
ATOM 1581 N N . LYS A 1 196 ? -32.751 -8.193 23.232 1.00 89.06 196 LYS A N 1
ATOM 1582 C CA . LYS A 1 196 ? -33.996 -7.434 23.454 1.00 89.06 196 LYS A CA 1
ATOM 1583 C C . LYS A 1 196 ? -33.705 -6.001 23.875 1.00 89.06 196 LYS A C 1
ATOM 1585 O O . LYS A 1 196 ? -34.321 -5.068 23.363 1.00 89.06 196 LYS A O 1
ATOM 1590 N N . HIS A 1 197 ? -32.766 -5.866 24.809 1.00 91.69 197 HIS A N 1
ATOM 1591 C CA . HIS A 1 197 ? -32.418 -4.626 25.485 1.00 91.69 197 HIS A CA 1
ATOM 1592 C C . HIS A 1 197 ? -30.895 -4.446 25.512 1.00 91.69 197 HIS A C 1
ATOM 1594 O O . HIS A 1 197 ? -30.256 -4.672 26.547 1.00 91.69 197 HIS A O 1
ATOM 1600 N N . PRO A 1 198 ? -30.283 -4.062 24.377 1.00 93.12 198 PRO A N 1
ATOM 1601 C CA . PRO A 1 198 ? -28.842 -3.865 24.315 1.00 93.12 198 PRO A CA 1
ATOM 1602 C C . PRO A 1 198 ? -28.389 -2.699 25.196 1.00 93.12 198 PRO A C 1
ATOM 1604 O O . PRO A 1 198 ? -29.097 -1.699 25.356 1.00 93.12 198 PRO A O 1
ATOM 1607 N N . ILE A 1 199 ? -27.184 -2.826 25.752 1.00 94.69 199 ILE A N 1
ATOM 1608 C CA . ILE A 1 199 ? -26.599 -1.845 26.677 1.00 94.69 199 ILE A CA 1
ATOM 1609 C C . ILE A 1 199 ? -26.110 -0.634 25.887 1.00 94.69 199 ILE A C 1
ATOM 1611 O O . ILE A 1 199 ? -25.325 -0.779 24.950 1.00 94.69 199 ILE A O 1
ATOM 1615 N N . VAL A 1 200 ? -26.535 0.570 26.260 1.00 95.12 200 VAL A N 1
ATOM 1616 C CA . VAL A 1 200 ? -26.166 1.793 25.538 1.00 95.12 200 VAL A CA 1
ATOM 1617 C C . VAL A 1 200 ? -24.672 2.085 25.687 1.00 95.12 200 VAL A C 1
ATOM 1619 O O . VAL A 1 200 ? -24.154 2.150 26.801 1.00 95.12 200 VAL A O 1
ATOM 1622 N N . LEU A 1 201 ? -23.994 2.326 24.562 1.00 95.06 201 LEU A N 1
ATOM 1623 C CA . LEU A 1 201 ? -22.602 2.774 24.521 1.00 95.06 201 LEU A CA 1
ATOM 1624 C C . LEU A 1 201 ? -22.487 4.181 23.909 1.00 95.06 201 LEU A C 1
ATOM 1626 O O . LEU A 1 201 ? -23.139 4.475 22.899 1.00 95.06 201 LEU A O 1
ATOM 1630 N N . PRO A 1 202 ? -21.629 5.053 24.464 1.00 93.38 202 PRO A N 1
ATOM 1631 C CA . PRO A 1 202 ? -21.377 6.380 23.912 1.00 93.38 202 PRO A CA 1
ATOM 1632 C C . PRO A 1 202 ? -20.686 6.333 22.545 1.00 93.38 202 PRO A C 1
ATOM 1634 O O . PRO A 1 202 ? -19.924 5.425 22.228 1.00 93.38 202 PRO A O 1
ATOM 1637 N N . ALA A 1 203 ? -20.930 7.359 21.725 1.00 85.94 203 ALA A N 1
ATOM 1638 C CA . ALA A 1 203 ? -20.431 7.405 20.348 1.00 85.94 203 ALA A CA 1
ATOM 1639 C C . ALA A 1 203 ? -18.911 7.593 20.237 1.00 85.94 203 ALA A C 1
ATOM 1641 O O . ALA A 1 203 ? -18.292 7.126 19.285 1.00 85.94 203 ALA A O 1
ATOM 1642 N N . LYS A 1 204 ? -18.312 8.332 21.176 1.00 86.44 204 LYS A N 1
ATOM 1643 C CA . LYS A 1 204 ? -16.884 8.662 21.193 1.00 86.44 204 LYS A CA 1
ATOM 1644 C C . LYS A 1 204 ? -16.306 8.275 22.545 1.00 86.44 204 LYS A C 1
ATOM 1646 O O . LYS A 1 204 ? -16.233 9.109 23.439 1.00 86.44 204 LYS A O 1
ATOM 1651 N N . HIS A 1 205 ? -15.920 7.016 22.697 1.00 92.88 205 HIS A N 1
ATOM 1652 C CA . HIS A 1 205 ? -15.302 6.550 23.931 1.00 92.88 205 HIS A CA 1
ATOM 1653 C C . HIS A 1 205 ? -14.306 5.427 23.666 1.00 92.88 205 HIS A C 1
ATOM 1655 O O . HIS A 1 205 ? -14.534 4.577 22.803 1.00 92.88 205 HIS A O 1
ATOM 1661 N N . ARG A 1 206 ? -13.210 5.400 24.435 1.00 92.44 206 ARG A N 1
ATOM 1662 C CA . ARG A 1 206 ? -12.131 4.418 24.262 1.00 92.44 206 ARG A CA 1
ATOM 1663 C C . ARG A 1 206 ? -12.637 2.985 24.413 1.00 92.44 206 ARG A C 1
ATOM 1665 O O . ARG A 1 206 ? -12.294 2.145 23.590 1.00 92.44 206 ARG A O 1
ATOM 1672 N N . VAL A 1 207 ? -13.493 2.732 25.404 1.00 94.25 207 VAL A N 1
ATOM 1673 C CA . VAL A 1 207 ? -14.098 1.408 25.645 1.00 94.25 207 VAL A CA 1
ATOM 1674 C C . VAL A 1 207 ? -14.944 0.954 24.455 1.00 94.25 207 VAL A C 1
ATOM 1676 O O . VAL A 1 207 ? -14.860 -0.197 24.052 1.00 94.25 207 VAL A O 1
ATOM 1679 N N . THR A 1 208 ? -15.692 1.857 23.818 1.00 94.19 208 THR A N 1
ATOM 1680 C CA . THR A 1 208 ? -16.484 1.519 22.625 1.00 94.19 208 THR A CA 1
ATOM 1681 C C . THR A 1 208 ? -15.590 1.139 21.449 1.00 94.19 208 THR A C 1
ATOM 1683 O O . THR A 1 208 ? -15.871 0.155 20.768 1.00 94.19 208 THR A O 1
ATOM 1686 N N . SER A 1 209 ? -14.483 1.857 21.233 1.00 93.75 209 SER A N 1
ATOM 1687 C CA . SER A 1 209 ? -13.495 1.475 20.219 1.00 93.75 209 SER A CA 1
ATOM 1688 C C . SER A 1 209 ? -12.832 0.128 20.534 1.00 93.75 209 SER A C 1
ATOM 1690 O O . SER A 1 209 ? -12.615 -0.653 19.614 1.00 93.75 209 SER A O 1
ATOM 1692 N N . LEU A 1 210 ? -12.529 -0.156 21.808 1.00 94.38 210 LEU A N 1
ATOM 1693 C CA . LEU A 1 210 ? -11.927 -1.426 22.235 1.00 94.38 210 LEU A CA 1
ATOM 1694 C C . LEU A 1 210 ? -12.873 -2.610 22.007 1.00 94.38 210 LEU A C 1
ATOM 1696 O O . LEU A 1 210 ? -12.464 -3.568 21.361 1.00 94.38 210 LEU A O 1
ATOM 1700 N N . ILE A 1 211 ? -14.143 -2.498 22.416 1.00 94.88 211 ILE A N 1
ATOM 1701 C CA . ILE A 1 211 ? -15.175 -3.520 22.158 1.00 94.88 211 ILE A CA 1
ATOM 1702 C C . ILE A 1 211 ? -15.278 -3.806 20.652 1.00 94.88 211 ILE A C 1
ATOM 1704 O O . ILE A 1 211 ? -15.307 -4.957 20.230 1.00 94.88 211 ILE A O 1
ATOM 1708 N N . MET A 1 212 ? -15.286 -2.761 19.817 1.00 94.62 212 MET A N 1
ATOM 1709 C CA . MET A 1 212 ? -15.328 -2.916 18.358 1.00 94.62 212 MET A CA 1
ATOM 1710 C C . MET A 1 212 ? -14.071 -3.602 17.799 1.00 94.62 212 MET A C 1
ATOM 1712 O O . MET A 1 212 ? -14.174 -4.374 16.851 1.00 94.62 212 MET A O 1
ATOM 1716 N N . GLN A 1 213 ? -12.885 -3.293 18.331 1.00 94.25 213 GLN A N 1
ATOM 1717 C CA . GLN A 1 213 ? -11.608 -3.869 17.886 1.00 94.25 213 GLN A CA 1
ATOM 1718 C C . GLN A 1 213 ? -11.476 -5.344 18.268 1.00 94.25 213 GLN A C 1
ATOM 1720 O O . GLN A 1 213 ? -11.040 -6.155 17.447 1.00 94.25 213 GLN A O 1
ATOM 1725 N N . GLU A 1 214 ? -11.867 -5.685 19.492 1.00 95.06 214 GLU A N 1
ATOM 1726 C CA . GLU A 1 214 ? -11.898 -7.058 19.982 1.00 95.06 214 GLU A CA 1
ATOM 1727 C C . GLU A 1 214 ? -12.875 -7.895 19.158 1.00 95.06 214 GLU A C 1
ATOM 1729 O O . GLU A 1 214 ? -12.478 -8.907 18.587 1.00 95.06 214 GLU A O 1
ATOM 1734 N N . GLU A 1 215 ? -14.110 -7.420 18.982 1.00 95.31 215 GLU A N 1
ATOM 1735 C CA . GLU A 1 215 ? -15.132 -8.133 18.215 1.00 95.31 215 GLU A CA 1
ATOM 1736 C C . GLU A 1 215 ? -14.742 -8.293 16.737 1.00 95.31 215 GLU A C 1
ATOM 1738 O O . GLU A 1 215 ? -14.951 -9.346 16.136 1.00 95.31 215 GLU A O 1
ATOM 1743 N N . HIS A 1 216 ? -14.093 -7.283 16.149 1.00 95.94 216 HIS A N 1
ATOM 1744 C CA . HIS A 1 216 ? -13.550 -7.369 14.793 1.00 95.94 216 HIS A CA 1
ATOM 1745 C C . HIS A 1 216 ? -12.469 -8.450 14.664 1.00 95.94 216 HIS A C 1
ATOM 1747 O O . HIS A 1 216 ? -12.424 -9.148 13.652 1.00 95.94 216 HIS A O 1
ATOM 1753 N N . SER A 1 217 ? -11.620 -8.601 15.684 1.00 95.00 217 SER A N 1
ATOM 1754 C CA . SER A 1 217 ? -10.564 -9.620 15.717 1.00 95.00 217 SER A CA 1
ATOM 1755 C C . SER A 1 217 ? -11.144 -11.013 15.985 1.00 95.00 217 SER A C 1
ATOM 1757 O O . SER A 1 217 ? -10.771 -11.972 15.313 1.00 95.00 217 SER A O 1
ATOM 1759 N N . ARG A 1 218 ? -12.123 -11.114 16.894 1.00 96.19 218 ARG A N 1
ATOM 1760 C CA . ARG A 1 218 ? -12.865 -12.343 17.218 1.00 96.19 218 ARG A CA 1
ATOM 1761 C C . ARG A 1 218 ? -13.602 -12.908 16.005 1.00 96.19 218 ARG A C 1
ATOM 1763 O O . ARG A 1 218 ? -13.629 -14.117 15.808 1.00 96.19 218 ARG A O 1
ATOM 1770 N N . LEU A 1 219 ? -14.171 -12.030 15.179 1.00 94.81 219 LEU A N 1
ATOM 1771 C CA . LEU A 1 219 ? -14.877 -12.373 13.941 1.00 94.81 219 LEU A CA 1
ATOM 1772 C C . LEU A 1 219 ? -13.953 -12.423 12.713 1.00 94.81 219 LEU A C 1
ATOM 1774 O O . LEU A 1 219 ? -14.420 -12.225 11.591 1.00 94.81 219 LEU A O 1
ATOM 1778 N N . LEU A 1 220 ? -12.650 -12.651 12.912 1.00 93.88 220 LEU A N 1
ATOM 1779 C CA . LEU A 1 220 ? -11.665 -12.854 11.843 1.00 93.88 220 LEU A CA 1
ATOM 1780 C C . LEU A 1 220 ? -11.663 -11.736 10.787 1.00 93.88 220 LEU A C 1
ATOM 1782 O O . LEU A 1 220 ? -11.711 -11.986 9.586 1.00 93.88 220 LEU A O 1
ATOM 1786 N N . HIS A 1 221 ? -11.596 -10.484 11.238 1.00 92.44 221 HIS A N 1
ATOM 1787 C CA . HIS A 1 221 ? -11.521 -9.303 10.377 1.00 92.44 221 HIS A CA 1
ATOM 1788 C C . HIS A 1 221 ? -12.742 -9.093 9.464 1.00 92.44 221 HIS A C 1
ATOM 1790 O O . HIS A 1 221 ? -12.624 -8.654 8.318 1.00 92.44 221 HIS A O 1
ATOM 1796 N N . CYS A 1 222 ? -13.939 -9.358 9.994 1.00 92.94 222 CYS A N 1
ATOM 1797 C CA . CYS A 1 222 ? -15.191 -9.222 9.255 1.00 92.94 222 CYS A CA 1
ATOM 1798 C C . CYS A 1 222 ? -15.464 -7.794 8.706 1.00 92.94 222 CYS A C 1
ATOM 1800 O O . CYS A 1 222 ? -14.962 -6.795 9.244 1.00 92.94 222 CYS A O 1
ATOM 1802 N N . PRO A 1 223 ? -16.303 -7.665 7.653 1.00 93.50 223 PRO A N 1
ATOM 1803 C CA . PRO A 1 223 ? -16.704 -6.373 7.092 1.00 93.50 223 PRO A CA 1
ATOM 1804 C C . PRO A 1 223 ? -17.468 -5.472 8.085 1.00 93.50 223 PRO A C 1
ATOM 1806 O O . PRO A 1 223 ? -18.106 -5.980 9.010 1.00 93.50 223 PRO A O 1
ATOM 1809 N N . PRO A 1 224 ? -17.513 -4.139 7.858 1.00 94.38 224 PRO A N 1
ATOM 1810 C CA . PRO A 1 224 ? -18.119 -3.187 8.797 1.00 94.38 224 PRO A CA 1
ATOM 1811 C C . PRO A 1 224 ? -19.581 -3.474 9.170 1.00 94.38 224 PRO A C 1
ATOM 1813 O O . PRO A 1 224 ? -19.951 -3.306 10.328 1.00 94.38 224 PRO A O 1
ATOM 1816 N N . GLU A 1 225 ? -20.410 -3.910 8.217 1.00 94.62 225 GLU A N 1
ATOM 1817 C CA . GLU A 1 225 ? -21.832 -4.197 8.474 1.00 94.62 225 GLU A CA 1
ATOM 1818 C C . GLU A 1 225 ? -22.018 -5.464 9.326 1.00 94.62 225 GLU A C 1
ATOM 1820 O O . GLU A 1 225 ? -22.872 -5.491 10.211 1.00 94.62 225 GLU A O 1
ATOM 1825 N N . HIS A 1 226 ? -21.174 -6.485 9.129 1.00 95.25 226 HIS A N 1
ATOM 1826 C CA . HIS A 1 226 ? -21.178 -7.684 9.971 1.00 95.25 226 HIS A CA 1
ATOM 1827 C C . HIS A 1 226 ? -20.772 -7.316 11.401 1.00 95.25 226 HIS A C 1
ATOM 1829 O O . HIS A 1 226 ? -21.503 -7.619 12.344 1.00 95.25 226 HIS A O 1
ATOM 1835 N N . LEU A 1 227 ? -19.661 -6.587 11.556 1.00 96.00 227 LEU A N 1
ATOM 1836 C CA . LEU A 1 227 ? -19.187 -6.112 12.857 1.00 96.00 227 LEU A CA 1
ATOM 1837 C C . LEU A 1 227 ? -20.267 -5.312 13.595 1.00 96.00 227 LEU A C 1
ATOM 1839 O O . LEU A 1 227 ? -20.508 -5.527 14.780 1.00 96.00 227 LEU A O 1
ATOM 1843 N N . PHE A 1 228 ? -20.947 -4.405 12.889 1.00 95.44 228 PHE A N 1
ATOM 1844 C CA . PHE A 1 228 ? -22.019 -3.600 13.468 1.00 95.44 228 PHE A CA 1
ATOM 1845 C C . PHE A 1 228 ? -23.172 -4.459 13.993 1.00 95.44 228 PHE A C 1
ATOM 1847 O O . PHE A 1 228 ? -23.657 -4.216 15.099 1.00 95.44 228 PHE A O 1
ATOM 1854 N N . ASN A 1 229 ? -23.593 -5.466 13.227 1.00 94.06 229 ASN A N 1
ATOM 1855 C CA . ASN A 1 229 ? -24.673 -6.363 13.626 1.00 94.06 229 ASN A CA 1
ATOM 1856 C C . ASN A 1 229 ? -24.282 -7.243 14.818 1.00 94.06 229 ASN A C 1
ATOM 1858 O O . ASN A 1 229 ? -25.088 -7.389 15.733 1.00 94.06 229 ASN A O 1
ATOM 1862 N N . ALA A 1 230 ? -23.056 -7.769 14.842 1.00 94.94 230 ALA A N 1
ATOM 1863 C CA . ALA A 1 230 ? -22.559 -8.580 15.951 1.00 94.94 230 ALA A CA 1
ATOM 1864 C C . ALA A 1 230 ? -22.496 -7.779 17.259 1.00 94.94 230 ALA A C 1
ATOM 1866 O O . ALA A 1 230 ? -23.063 -8.190 18.270 1.00 94.94 230 ALA A O 1
ATOM 1867 N N . VAL A 1 231 ? -21.929 -6.566 17.221 1.00 94.75 231 VAL A N 1
ATOM 1868 C CA . VAL A 1 231 ? -21.898 -5.679 18.394 1.00 94.75 231 VAL A CA 1
ATOM 1869 C C . VAL A 1 231 ? -23.315 -5.328 18.861 1.00 94.75 231 VAL A C 1
ATOM 1871 O O . VAL A 1 231 ? -23.560 -5.265 20.067 1.00 94.75 231 VAL A O 1
ATOM 1874 N N . ARG A 1 232 ? -24.278 -5.182 17.937 1.00 92.50 232 ARG A N 1
ATOM 1875 C CA . ARG A 1 232 ? -25.689 -4.903 18.258 1.00 92.50 232 ARG A CA 1
ATOM 1876 C C . ARG A 1 232 ? -26.445 -6.022 18.957 1.00 92.50 232 ARG A C 1
ATOM 1878 O O . ARG A 1 232 ? -27.519 -5.752 19.490 1.00 92.50 232 ARG A O 1
ATOM 1885 N N . GLN A 1 233 ? -25.901 -7.234 19.011 1.00 91.12 233 GLN A N 1
ATOM 1886 C CA . GLN A 1 233 ? -26.511 -8.316 19.784 1.00 91.12 233 GLN A CA 1
ATOM 1887 C C . GLN A 1 233 ? -26.384 -8.105 21.300 1.00 91.12 233 GLN A C 1
ATOM 1889 O O . GLN A 1 233 ? -27.192 -8.645 22.053 1.00 91.12 233 GLN A O 1
ATOM 1894 N N . ARG A 1 234 ? -25.394 -7.320 21.755 1.00 91.69 234 ARG A N 1
ATOM 1895 C CA . ARG A 1 234 ? -25.154 -7.043 23.185 1.00 91.69 234 ARG A CA 1
ATOM 1896 C C . ARG A 1 234 ? -25.160 -5.553 23.528 1.00 91.69 234 ARG A C 1
ATOM 1898 O O . ARG A 1 234 ? -25.589 -5.177 24.618 1.00 91.69 234 ARG A O 1
ATOM 1905 N N . TYR A 1 235 ? -24.720 -4.701 22.607 1.00 94.56 235 TYR A N 1
ATOM 1906 C CA . TYR A 1 235 ? -24.497 -3.280 22.850 1.00 94.56 235 TYR A CA 1
ATOM 1907 C C . TYR A 1 235 ? -25.226 -2.393 21.842 1.00 94.56 235 TYR A C 1
ATOM 1909 O O . TYR A 1 235 ? -25.342 -2.716 20.667 1.00 94.56 235 TYR A O 1
ATOM 1917 N N . TRP A 1 236 ? -25.640 -1.205 22.267 1.00 93.81 236 TRP A N 1
ATOM 1918 C CA . TRP A 1 236 ? -26.177 -0.163 21.401 1.00 93.81 236 TRP A CA 1
ATOM 1919 C C . TRP A 1 236 ? -25.225 1.036 21.307 1.00 93.81 236 TRP A C 1
ATOM 1921 O O . TRP A 1 236 ? -25.375 2.015 22.044 1.00 93.81 236 TRP A O 1
ATOM 1931 N N . PRO A 1 237 ? -24.227 0.998 20.410 1.00 93.31 237 PRO A N 1
ATOM 1932 C CA . PRO A 1 237 ? -23.331 2.125 20.188 1.00 93.31 237 PRO A CA 1
ATOM 1933 C C . PRO A 1 237 ? -24.045 3.277 19.477 1.00 93.31 237 PRO A C 1
ATOM 1935 O O . PRO A 1 237 ? -24.488 3.150 18.329 1.00 93.31 237 PRO A O 1
ATOM 1938 N N . LEU A 1 238 ? -24.100 4.442 20.130 1.00 91.31 238 LEU A N 1
ATOM 1939 C CA . LEU A 1 238 ? -24.563 5.675 19.497 1.00 91.31 238 LEU A CA 1
ATOM 1940 C C . LEU A 1 238 ? -23.680 5.981 18.278 1.00 91.31 238 LEU A C 1
ATOM 1942 O O . LEU A 1 238 ? -22.461 6.034 18.379 1.00 91.31 238 LEU A O 1
ATOM 1946 N N . ILE A 1 239 ? -24.279 6.184 17.100 1.00 87.19 239 ILE A N 1
ATOM 1947 C CA . ILE A 1 239 ? -23.532 6.421 15.845 1.00 87.19 239 ILE A CA 1
ATOM 1948 C C . ILE A 1 239 ? -22.544 5.263 15.526 1.00 87.19 239 ILE A C 1
ATOM 1950 O O . ILE A 1 239 ? -21.500 5.456 14.898 1.00 87.19 239 ILE A O 1
ATOM 1954 N N . GLY A 1 240 ? -22.870 4.023 15.916 1.00 87.31 240 GLY A N 1
ATOM 1955 C CA . GLY A 1 240 ? -21.951 2.880 15.813 1.00 87.31 240 GLY A CA 1
ATOM 1956 C C . GLY A 1 240 ? -21.491 2.513 14.395 1.00 87.31 240 GLY A C 1
ATOM 1957 O O . GLY A 1 240 ? -20.393 1.988 14.227 1.00 87.31 240 GLY A O 1
ATOM 1958 N N . ARG A 1 241 ? -22.253 2.859 13.346 1.00 91.94 241 ARG A N 1
ATOM 1959 C CA . ARG A 1 241 ? -21.819 2.677 11.942 1.00 91.94 241 ARG A CA 1
ATOM 1960 C C . ARG A 1 241 ? -20.554 3.466 11.595 1.00 91.94 241 ARG A C 1
ATOM 1962 O O . ARG A 1 241 ? -19.758 3.044 10.762 1.00 91.94 241 ARG A O 1
ATOM 1969 N N . ARG A 1 242 ? -20.360 4.634 12.211 1.00 92.19 242 ARG A N 1
ATOM 1970 C CA . ARG A 1 242 ? -19.152 5.437 11.986 1.00 92.19 242 ARG A CA 1
ATOM 1971 C C . ARG A 1 242 ? -17.944 4.784 12.652 1.00 92.19 242 ARG A C 1
ATOM 1973 O O . ARG A 1 242 ? -16.893 4.688 12.024 1.00 92.19 242 ARG A O 1
ATOM 1980 N N . GLU A 1 243 ? -18.106 4.331 13.893 1.00 92.25 243 GLU A N 1
ATOM 1981 C CA . GLU A 1 243 ? -17.009 3.724 14.653 1.00 92.25 243 GLU A CA 1
ATOM 1982 C C . GLU A 1 243 ? -16.604 2.365 14.068 1.00 92.25 243 GLU A C 1
ATOM 1984 O O . GLU A 1 243 ? -15.418 2.108 13.915 1.00 92.25 243 GLU A O 1
ATOM 1989 N N . THR A 1 244 ? -17.552 1.545 13.606 1.00 93.38 244 THR A N 1
ATOM 1990 C CA . THR A 1 244 ? -17.256 0.276 12.905 1.00 93.38 244 THR A CA 1
ATOM 1991 C C . THR A 1 244 ? -16.428 0.484 11.640 1.00 93.38 244 THR A C 1
ATOM 1993 O O . THR A 1 244 ? -15.389 -0.152 11.471 1.00 93.38 244 THR A O 1
ATOM 1996 N N . ARG A 1 245 ? -16.820 1.425 10.769 1.00 93.00 245 ARG A N 1
ATOM 1997 C CA . ARG A 1 245 ? -16.037 1.773 9.567 1.00 93.00 245 ARG A CA 1
ATOM 1998 C C . ARG A 1 245 ? -14.633 2.255 9.919 1.00 93.00 245 ARG A C 1
ATOM 2000 O O . ARG A 1 245 ? -13.678 1.897 9.235 1.00 93.00 245 ARG A O 1
ATOM 2007 N N . LYS A 1 246 ? -14.500 3.054 10.981 1.00 92.44 246 LYS A N 1
ATOM 2008 C CA . LYS A 1 246 ? -13.207 3.535 11.481 1.00 92.44 246 LYS A CA 1
ATOM 2009 C C . LYS A 1 246 ? -12.342 2.381 11.994 1.00 92.44 246 LYS A C 1
ATOM 2011 O O . LYS A 1 246 ? -11.170 2.331 11.636 1.00 92.44 246 LYS A O 1
ATOM 2016 N N . THR A 1 247 ? -12.909 1.451 12.761 1.00 92.31 247 THR A N 1
ATOM 2017 C CA . THR A 1 247 ? -12.210 0.263 13.269 1.00 92.31 247 THR A CA 1
ATOM 2018 C C . THR A 1 247 ? -11.680 -0.605 12.132 1.00 92.31 247 THR A C 1
ATOM 2020 O O . THR A 1 247 ? -10.490 -0.909 12.110 1.00 92.31 247 THR A O 1
ATOM 2023 N N . VAL A 1 248 ? -12.518 -0.930 11.142 1.00 92.12 248 VAL A N 1
ATOM 2024 C CA . VAL A 1 248 ? -12.102 -1.751 9.992 1.00 92.12 248 VAL A CA 1
ATOM 2025 C C . VAL A 1 248 ? -11.063 -1.023 9.134 1.00 92.12 248 VAL A C 1
ATOM 2027 O O . VAL A 1 248 ? -10.038 -1.600 8.785 1.00 92.12 248 VAL A O 1
ATOM 2030 N N . LYS A 1 249 ? -11.267 0.269 8.834 1.00 89.88 249 LYS A N 1
ATOM 2031 C CA . LYS A 1 249 ? -10.313 1.068 8.041 1.00 89.88 249 LYS A CA 1
ATOM 2032 C C . LYS A 1 249 ? -8.969 1.265 8.753 1.00 89.88 249 LYS A C 1
ATOM 2034 O O . LYS A 1 249 ? -7.944 1.398 8.091 1.00 89.88 249 LYS A O 1
ATOM 2039 N N . GLY A 1 250 ? -8.975 1.318 10.084 1.00 88.81 250 GLY A N 1
ATOM 2040 C CA . GLY A 1 250 ? -7.774 1.413 10.914 1.00 88.81 250 GLY A CA 1
ATOM 2041 C C . GLY A 1 250 ? -7.057 0.078 11.133 1.00 88.81 250 GLY A C 1
ATOM 2042 O O . GLY A 1 250 ? -5.958 0.073 11.680 1.00 88.81 250 GLY A O 1
ATOM 2043 N N . CYS A 1 251 ? -7.646 -1.048 10.723 1.00 89.75 251 CYS A N 1
ATOM 2044 C CA . CYS A 1 251 ? -7.051 -2.364 10.904 1.00 89.75 251 CYS A CA 1
ATOM 2045 C C . CYS A 1 251 ? -5.932 -2.621 9.880 1.00 89.75 251 CYS A C 1
ATOM 2047 O O . CYS A 1 251 ? -6.165 -2.635 8.670 1.00 89.75 251 CYS A O 1
ATOM 2049 N N . LEU A 1 252 ? -4.717 -2.890 10.371 1.00 84.94 252 LEU A N 1
ATOM 2050 C CA . LEU A 1 252 ? -3.550 -3.178 9.529 1.00 84.94 252 LEU A CA 1
ATOM 2051 C C . LEU A 1 252 ? -3.708 -4.470 8.722 1.00 84.94 252 LEU A C 1
ATOM 2053 O O . LEU A 1 252 ? -3.308 -4.508 7.561 1.00 84.94 252 LEU A O 1
ATOM 2057 N N . ASN A 1 253 ? -4.327 -5.500 9.304 1.00 85.50 253 ASN A N 1
ATOM 2058 C CA . ASN A 1 253 ? -4.581 -6.757 8.601 1.00 85.50 253 ASN A CA 1
ATOM 2059 C C . ASN A 1 253 ? -5.542 -6.517 7.430 1.00 85.50 253 ASN A C 1
ATOM 2061 O O . ASN A 1 253 ? -5.193 -6.807 6.290 1.00 85.50 253 ASN A O 1
ATOM 2065 N N . CYS A 1 254 ? -6.689 -5.872 7.672 1.00 88.94 254 CYS A N 1
ATOM 2066 C CA . CYS A 1 254 ? -7.635 -5.522 6.604 1.00 88.94 254 CYS A CA 1
ATOM 2067 C C . CYS A 1 254 ? -6.996 -4.669 5.502 1.00 88.94 254 CYS A C 1
ATOM 2069 O O . CYS A 1 254 ? -7.272 -4.880 4.324 1.00 88.94 254 CYS A O 1
ATOM 2071 N N . PHE A 1 255 ? -6.140 -3.713 5.876 1.00 84.69 255 PHE A N 1
ATOM 2072 C CA . PHE A 1 255 ? -5.428 -2.871 4.919 1.00 84.69 255 PHE A CA 1
ATOM 2073 C C . PHE A 1 255 ? -4.487 -3.685 4.019 1.00 84.69 255 PHE A C 1
ATOM 2075 O O . PHE A 1 255 ? -4.485 -3.486 2.807 1.00 84.69 255 PHE A O 1
ATOM 2082 N N . ARG A 1 256 ? -3.731 -4.633 4.590 1.00 79.06 256 ARG A N 1
ATOM 2083 C CA . ARG A 1 256 ? -2.812 -5.504 3.837 1.00 79.06 256 ARG A CA 1
ATOM 2084 C C . ARG A 1 256 ? -3.539 -6.427 2.860 1.00 79.06 256 ARG A C 1
ATOM 2086 O O . ARG A 1 256 ? -3.069 -6.609 1.745 1.00 79.06 256 ARG A O 1
ATOM 2093 N N . PHE A 1 257 ? -4.679 -6.986 3.265 1.00 77.31 257 PHE A N 1
ATOM 2094 C CA . PHE A 1 257 ? -5.437 -7.939 2.445 1.00 77.31 257 PHE A CA 1
ATOM 2095 C C . PHE A 1 257 ? -6.328 -7.285 1.383 1.00 77.31 257 PHE A C 1
ATOM 2097 O O . PHE A 1 257 ? -6.860 -7.982 0.521 1.00 77.31 257 PHE A O 1
ATOM 2104 N N . ARG A 1 258 ? -6.514 -5.960 1.423 1.00 72.44 258 ARG A N 1
ATOM 2105 C CA . ARG A 1 258 ? -7.377 -5.252 0.471 1.00 72.44 258 ARG A CA 1
ATOM 2106 C C . ARG A 1 258 ? -6.717 -3.975 -0.059 1.00 72.44 258 ARG A C 1
ATOM 2108 O O . ARG A 1 258 ? -7.214 -2.880 0.221 1.00 72.44 258 ARG A O 1
ATOM 2115 N N . PRO A 1 259 ? -5.610 -4.092 -0.818 1.00 69.06 259 PRO A N 1
ATOM 2116 C CA . PRO A 1 259 ? -4.993 -2.936 -1.447 1.00 69.06 259 PRO A CA 1
ATOM 2117 C C . PRO A 1 259 ? -5.950 -2.341 -2.484 1.00 69.06 259 PRO A C 1
ATOM 2119 O O . PRO A 1 259 ? -6.481 -3.040 -3.347 1.00 69.06 259 PRO A O 1
ATOM 2122 N N . THR A 1 260 ? -6.182 -1.034 -2.403 1.00 66.62 260 THR A N 1
ATOM 2123 C CA . THR A 1 260 ? -6.891 -0.305 -3.454 1.00 66.62 260 THR A CA 1
ATOM 2124 C C . THR A 1 260 ? -5.925 -0.117 -4.615 1.00 66.62 260 THR A C 1
ATOM 2126 O O . THR A 1 260 ? -4.931 0.592 -4.465 1.00 66.62 260 THR A O 1
ATOM 2129 N N . VAL A 1 261 ? -6.193 -0.739 -5.762 1.00 61.84 261 VAL A N 1
ATOM 2130 C CA . VAL A 1 261 ? -5.446 -0.433 -6.987 1.00 61.84 261 VAL A CA 1
ATOM 2131 C C . VAL A 1 261 ? -5.885 0.966 -7.434 1.00 61.84 261 VAL A C 1
ATOM 2133 O O . VAL A 1 261 ? -7.080 1.162 -7.674 1.00 61.84 261 VAL A O 1
ATOM 2136 N N . PRO A 1 262 ? -4.988 1.967 -7.481 1.00 64.94 262 PRO A N 1
ATOM 2137 C CA . PRO A 1 262 ? -5.350 3.273 -8.010 1.00 64.94 262 PRO A CA 1
ATOM 2138 C C . PRO A 1 262 ? -5.761 3.115 -9.476 1.00 64.94 262 PRO A C 1
ATOM 2140 O O . PRO A 1 262 ? -5.116 2.388 -10.230 1.00 64.94 262 PRO A O 1
ATOM 2143 N N . GLY A 1 263 ? -6.845 3.779 -9.878 1.00 60.22 263 GLY A N 1
ATOM 2144 C CA . GLY A 1 263 ? -7.259 3.794 -11.278 1.00 60.22 263 GLY A CA 1
ATOM 2145 C C . GLY A 1 263 ? -6.132 4.362 -12.139 1.00 60.22 263 GLY A C 1
ATOM 2146 O O . GLY A 1 263 ? -5.690 5.489 -11.913 1.00 60.22 263 GLY A O 1
ATOM 2147 N N . ILE A 1 264 ? -5.642 3.576 -13.096 1.00 61.69 264 ILE A N 1
ATOM 2148 C CA . ILE A 1 264 ? -4.597 4.014 -14.019 1.00 61.69 264 ILE A CA 1
ATOM 2149 C C . ILE A 1 264 ? -5.269 4.902 -15.067 1.00 61.69 264 ILE A C 1
ATOM 2151 O O . ILE A 1 264 ? -6.082 4.430 -15.861 1.00 61.69 264 ILE A O 1
ATOM 2155 N N . LYS A 1 265 ? -4.956 6.200 -15.060 1.00 62.91 265 LYS A N 1
ATOM 2156 C CA . LYS A 1 265 ? -5.316 7.094 -16.165 1.00 62.91 265 LYS A CA 1
ATOM 2157 C C . LYS A 1 265 ? -4.439 6.729 -17.366 1.00 62.91 265 LYS A C 1
ATOM 2159 O O . LYS A 1 265 ? -3.227 6.606 -17.202 1.00 62.91 265 LYS A O 1
ATOM 2164 N N . MET A 1 266 ? -5.040 6.559 -18.545 1.00 58.06 266 MET A N 1
ATOM 2165 C CA . MET A 1 266 ? -4.294 6.364 -19.793 1.00 58.06 266 MET A CA 1
ATOM 2166 C C . MET A 1 266 ? -3.309 7.527 -19.969 1.00 58.06 266 MET A C 1
ATOM 2168 O O . MET A 1 266 ? -3.710 8.689 -19.879 1.00 58.06 266 MET A O 1
ATOM 2172 N N . GLY A 1 267 ? -2.023 7.206 -20.116 1.00 64.00 267 GLY A N 1
ATOM 2173 C CA . GLY A 1 267 ? -0.975 8.205 -20.296 1.00 64.00 267 GLY A CA 1
ATOM 2174 C C . GLY A 1 267 ? -1.014 8.802 -21.700 1.00 64.00 267 GLY A C 1
ATOM 2175 O O . GLY A 1 267 ? -1.367 8.113 -22.656 1.00 64.00 267 GLY A O 1
ATOM 2176 N N . ASP A 1 268 ? -0.631 10.071 -21.824 1.00 67.44 268 ASP A N 1
ATOM 2177 C CA . ASP A 1 268 ? -0.458 10.706 -23.129 1.00 67.44 268 ASP A CA 1
ATOM 2178 C C . ASP A 1 268 ? 0.722 10.067 -23.881 1.00 67.44 268 ASP A C 1
ATOM 2180 O O . ASP A 1 268 ? 1.755 9.732 -23.290 1.00 67.44 268 ASP A O 1
ATOM 2184 N N . LEU A 1 269 ? 0.593 9.924 -25.203 1.00 66.88 269 LEU A N 1
ATOM 2185 C CA . LEU A 1 269 ? 1.698 9.479 -26.054 1.00 66.88 269 LEU A CA 1
ATOM 2186 C C . LEU A 1 269 ? 2.834 10.513 -26.029 1.00 66.88 269 LEU A C 1
ATOM 2188 O O . LEU A 1 269 ? 2.599 11.722 -26.039 1.00 66.88 269 LEU A O 1
ATOM 2192 N N . SER A 1 270 ? 4.087 10.048 -26.028 1.00 72.00 270 SER A N 1
ATOM 2193 C CA . SER A 1 270 ? 5.241 10.953 -26.022 1.00 72.00 270 SER A CA 1
ATOM 2194 C C . SER A 1 270 ? 5.298 11.810 -27.291 1.00 72.00 270 SER A C 1
ATOM 2196 O O . SER A 1 270 ? 4.921 11.366 -28.377 1.00 72.00 270 SER A O 1
ATOM 2198 N N . LYS A 1 271 ? 5.825 13.038 -27.176 1.00 77.38 271 LYS A N 1
ATOM 2199 C CA . LYS A 1 271 ? 5.951 13.977 -28.308 1.00 77.38 271 LYS A CA 1
ATOM 2200 C C . LYS A 1 271 ? 6.662 13.337 -29.504 1.00 77.38 271 LYS A C 1
ATOM 2202 O O . LYS A 1 271 ? 6.219 13.491 -30.636 1.00 77.38 271 LYS A O 1
ATOM 2207 N N . GLN A 1 272 ? 7.699 12.542 -29.242 1.00 74.25 272 GLN A N 1
ATOM 2208 C CA . GLN A 1 272 ? 8.476 11.822 -30.253 1.00 74.25 272 GLN A CA 1
ATOM 2209 C C . GLN A 1 272 ? 7.639 10.839 -31.096 1.00 74.25 272 GLN A C 1
ATOM 2211 O O . GLN A 1 272 ? 8.058 10.489 -32.194 1.00 74.25 272 GLN A O 1
ATOM 2216 N N . ARG A 1 273 ? 6.477 10.381 -30.603 1.00 66.56 273 ARG A N 1
ATOM 2217 C CA . ARG A 1 273 ? 5.554 9.504 -31.348 1.00 66.56 273 ARG A CA 1
ATOM 2218 C C . ARG A 1 273 ? 4.564 10.258 -32.231 1.00 66.56 273 ARG A C 1
ATOM 2220 O O . ARG A 1 273 ? 4.000 9.651 -33.131 1.00 66.56 273 ARG A O 1
ATOM 2227 N N . VAL A 1 274 ? 4.316 11.534 -31.944 1.00 69.69 274 VAL A N 1
ATOM 2228 C CA . VAL A 1 274 ? 3.245 12.323 -32.582 1.00 69.69 274 VAL A CA 1
ATOM 2229 C C . VAL A 1 274 ? 3.812 13.330 -33.589 1.00 69.69 274 VAL A C 1
ATOM 2231 O O . VAL A 1 274 ? 3.118 13.755 -34.512 1.00 69.69 274 VAL A O 1
ATOM 2234 N N . ILE A 1 275 ? 5.093 13.690 -33.464 1.00 67.75 275 ILE A N 1
ATOM 2235 C CA . ILE A 1 275 ? 5.775 14.553 -34.433 1.00 67.75 275 ILE A CA 1
ATOM 2236 C C . ILE A 1 275 ? 5.890 13.809 -35.774 1.00 67.75 275 ILE A C 1
ATOM 2238 O O . ILE A 1 275 ? 6.638 12.845 -35.908 1.00 67.75 275 ILE A O 1
ATOM 2242 N N . SER A 1 276 ? 5.132 14.272 -36.770 1.00 54.03 276 SER A N 1
ATOM 2243 C CA . SER A 1 276 ? 4.963 13.593 -38.066 1.00 54.03 276 SER A CA 1
ATOM 2244 C C . SER A 1 276 ? 6.026 13.949 -39.119 1.00 54.03 276 SER A C 1
ATOM 2246 O O . SER A 1 276 ? 6.013 13.384 -40.206 1.00 54.03 276 SER A O 1
ATOM 2248 N N . PHE A 1 277 ? 6.950 14.870 -38.818 1.00 63.06 277 PHE A N 1
ATOM 2249 C CA . PHE A 1 277 ? 7.889 15.438 -39.803 1.00 63.06 277 PHE A CA 1
ATOM 2250 C C . PHE A 1 277 ? 9.369 15.119 -39.538 1.00 63.06 277 PHE A C 1
ATOM 2252 O O . PHE A 1 277 ? 10.250 15.744 -40.123 1.00 63.06 277 PHE A O 1
ATOM 2259 N N . ASP A 1 278 ? 9.666 14.157 -38.665 1.00 70.38 278 ASP A N 1
ATOM 2260 C CA . ASP A 1 278 ? 11.046 13.771 -38.363 1.00 70.38 278 ASP A CA 1
ATOM 2261 C C . ASP A 1 278 ? 11.523 12.575 -39.187 1.00 70.38 278 ASP A C 1
ATOM 2263 O O . ASP A 1 278 ? 10.780 11.631 -39.462 1.00 70.38 278 ASP A O 1
ATOM 2267 N N . ARG A 1 279 ? 12.817 12.580 -39.528 1.00 83.19 279 ARG A N 1
ATOM 2268 C CA . ARG A 1 279 ? 13.433 11.444 -40.217 1.00 83.19 279 ARG A CA 1
ATOM 2269 C C . ARG A 1 279 ? 13.413 10.176 -39.346 1.00 83.19 279 ARG A C 1
ATOM 2271 O O . ARG A 1 279 ? 13.542 10.271 -38.118 1.00 83.19 279 ARG A O 1
ATOM 2278 N N . PRO A 1 280 ? 13.346 8.980 -39.960 1.00 83.50 280 PRO A N 1
ATOM 2279 C CA . PRO A 1 280 ? 13.475 7.720 -39.237 1.00 83.50 280 PRO A CA 1
ATOM 2280 C C . PRO A 1 280 ? 14.747 7.668 -38.378 1.00 83.50 280 PRO A C 1
ATOM 2282 O O . PRO A 1 280 ? 15.795 8.195 -38.755 1.00 83.50 280 PRO A O 1
ATOM 2285 N N . PHE A 1 281 ? 14.637 7.020 -37.218 1.00 83.06 281 PHE A N 1
ATOM 2286 C CA . PHE A 1 281 ? 15.693 6.845 -36.213 1.00 83.06 281 PHE A CA 1
ATOM 2287 C C . PHE A 1 281 ? 16.265 8.138 -35.601 1.00 83.06 281 PHE A C 1
ATOM 2289 O O . PHE A 1 281 ? 17.282 8.085 -34.909 1.00 83.06 281 PHE A O 1
ATOM 2296 N N . ARG A 1 282 ? 15.600 9.296 -35.763 1.00 86.62 282 ARG A N 1
ATOM 2297 C CA . ARG A 1 282 ? 15.962 10.518 -35.020 1.00 86.62 282 ARG A CA 1
ATOM 2298 C C . ARG A 1 282 ? 15.867 10.304 -33.506 1.00 86.62 282 ARG A C 1
ATOM 2300 O O . ARG A 1 282 ? 16.824 10.591 -32.792 1.00 86.62 282 ARG A O 1
ATOM 2307 N N . SER A 1 283 ? 14.732 9.785 -33.045 1.00 86.25 283 SER A N 1
ATOM 2308 C CA . SER A 1 283 ? 14.519 9.358 -31.661 1.00 86.25 283 SER A CA 1
ATOM 2309 C C . SER A 1 283 ? 14.347 7.845 -31.644 1.00 86.25 283 SER A C 1
ATOM 2311 O O . SER A 1 283 ? 13.455 7.316 -32.317 1.00 86.25 283 SER A O 1
ATOM 2313 N N . THR A 1 284 ? 15.201 7.154 -30.897 1.00 86.06 284 THR A N 1
ATOM 2314 C CA . THR A 1 284 ? 15.286 5.689 -30.906 1.00 86.06 284 THR A CA 1
ATOM 2315 C C . THR A 1 284 ? 15.142 5.142 -29.490 1.00 86.06 284 THR A C 1
ATOM 2317 O O . THR A 1 284 ? 15.827 5.584 -28.574 1.00 86.06 284 THR A O 1
ATOM 2320 N N . GLY A 1 285 ? 14.225 4.197 -29.301 1.00 85.94 285 GLY A N 1
ATOM 2321 C CA . GLY A 1 285 ? 14.145 3.371 -28.100 1.00 85.94 285 GLY A CA 1
ATOM 2322 C C . GLY A 1 285 ? 15.032 2.141 -28.246 1.00 85.94 285 GLY A C 1
ATOM 2323 O O . GLY A 1 285 ? 15.173 1.617 -29.352 1.00 85.94 285 GLY A O 1
ATOM 2324 N N . MET A 1 286 ? 15.616 1.689 -27.146 1.00 82.62 286 MET A N 1
ATOM 2325 C CA . MET A 1 286 ? 16.610 0.628 -27.145 1.00 82.62 286 MET A CA 1
ATOM 2326 C C . MET A 1 286 ? 16.365 -0.393 -26.040 1.00 82.62 286 MET A C 1
ATOM 2328 O O . MET A 1 286 ? 16.053 -0.016 -24.911 1.00 82.62 286 MET A O 1
ATOM 2332 N N . ASP A 1 287 ? 16.558 -1.668 -26.378 1.00 81.69 287 ASP A N 1
ATOM 2333 C CA . ASP A 1 287 ? 16.437 -2.790 -25.449 1.00 81.69 287 ASP A CA 1
ATOM 2334 C C . ASP A 1 287 ? 17.357 -3.953 -25.839 1.00 81.69 287 ASP A C 1
ATOM 2336 O O . ASP A 1 287 ? 17.778 -4.062 -26.995 1.00 81.69 287 ASP A O 1
ATOM 2340 N N . TYR A 1 288 ? 17.639 -4.836 -24.884 1.00 81.38 288 TYR A N 1
ATOM 2341 C CA . TYR A 1 288 ? 18.312 -6.108 -25.129 1.00 81.38 288 TYR A CA 1
ATOM 2342 C C . TYR A 1 288 ? 17.325 -7.270 -25.033 1.00 81.38 288 TYR A C 1
ATOM 2344 O O . TYR A 1 288 ? 16.641 -7.449 -24.032 1.00 81.38 288 TYR A O 1
ATOM 2352 N N . ALA A 1 289 ? 17.325 -8.133 -26.045 1.00 79.75 289 ALA A N 1
ATOM 2353 C CA . ALA A 1 289 ? 16.657 -9.424 -25.998 1.00 79.75 289 ALA A CA 1
ATOM 2354 C C . ALA A 1 289 ? 17.689 -10.549 -25.860 1.00 79.75 289 ALA A C 1
ATOM 2356 O O . ALA A 1 289 ? 18.687 -10.587 -26.578 1.00 79.75 289 ALA A O 1
ATOM 2357 N N . GLY A 1 290 ? 17.455 -11.487 -24.944 1.00 75.00 290 GLY A N 1
ATOM 2358 C CA . GLY A 1 290 ? 18.348 -12.622 -24.729 1.00 75.00 290 GLY A CA 1
ATOM 2359 C C . GLY A 1 290 ? 18.370 -13.108 -23.277 1.00 75.00 290 GLY A C 1
ATOM 2360 O O . GLY A 1 290 ? 17.556 -12.664 -22.466 1.00 75.00 290 GLY A O 1
ATOM 2361 N N . PRO A 1 291 ? 19.299 -14.018 -22.938 1.00 78.88 291 PRO A N 1
ATOM 2362 C CA . PRO A 1 291 ? 20.327 -14.578 -23.821 1.00 78.88 291 PRO A CA 1
ATOM 2363 C C . PRO A 1 291 ? 19.769 -15.632 -24.792 1.00 78.88 291 PRO A C 1
ATOM 2365 O O . PRO A 1 291 ? 18.947 -16.467 -24.416 1.00 78.88 291 PRO A O 1
ATOM 2368 N N . LEU A 1 292 ? 20.267 -15.630 -26.028 1.00 80.06 292 LEU A N 1
ATOM 2369 C CA . LEU A 1 292 ? 20.129 -16.728 -26.983 1.00 80.06 292 LEU A CA 1
ATOM 2370 C C . LEU A 1 292 ? 21.376 -17.614 -26.933 1.00 80.06 292 LEU A C 1
ATOM 2372 O O . LEU A 1 292 ? 22.480 -17.135 -26.690 1.00 80.06 292 LEU A O 1
ATOM 2376 N N . GLN A 1 293 ? 21.202 -18.915 -27.153 1.00 81.88 293 GLN A N 1
ATOM 2377 C CA . GLN A 1 293 ? 22.323 -19.850 -27.239 1.00 81.88 293 GLN A CA 1
ATOM 2378 C C . GLN A 1 293 ? 22.755 -19.984 -28.699 1.00 81.88 293 GLN A C 1
ATOM 2380 O O . GLN A 1 293 ? 22.018 -20.552 -29.508 1.00 81.88 293 GLN A O 1
ATOM 2385 N N . LEU A 1 294 ? 23.938 -19.468 -29.035 1.00 75.00 294 LEU A N 1
ATOM 2386 C CA . LEU A 1 294 ? 24.522 -19.609 -30.362 1.00 75.00 294 LEU A CA 1
ATOM 2387 C C . LEU A 1 294 ? 25.497 -20.788 -30.384 1.00 75.00 294 LEU A C 1
ATOM 2389 O O . LEU A 1 294 ? 26.273 -21.015 -29.456 1.00 75.00 294 LEU A O 1
ATOM 2393 N N . ARG A 1 295 ? 25.458 -21.563 -31.468 1.00 75.69 295 ARG A N 1
ATOM 2394 C CA . ARG A 1 295 ? 26.420 -22.632 -31.722 1.00 75.69 295 ARG A CA 1
ATOM 2395 C C . ARG A 1 295 ? 27.582 -22.071 -32.540 1.00 75.69 295 ARG A C 1
ATOM 2397 O O . ARG A 1 295 ? 27.420 -21.831 -33.732 1.00 75.69 295 ARG A O 1
ATOM 2404 N N . GLU A 1 296 ? 28.755 -21.951 -31.926 1.00 69.12 296 GLU A N 1
ATOM 2405 C CA . GLU A 1 296 ? 29.951 -21.375 -32.568 1.00 69.12 296 GLU A CA 1
ATOM 2406 C C . GLU A 1 296 ? 30.552 -22.274 -33.666 1.00 69.12 296 GLU A C 1
ATOM 2408 O O . GLU A 1 296 ? 31.231 -21.797 -34.571 1.00 69.12 296 GLU A O 1
ATOM 2413 N N . SER A 1 297 ? 30.317 -23.594 -33.619 1.00 67.44 297 SER A N 1
ATOM 2414 C CA . SER A 1 297 ? 30.960 -24.547 -34.535 1.00 67.44 297 SER A CA 1
ATOM 2415 C C . SER A 1 297 ? 30.059 -25.702 -34.970 1.00 67.44 297 SER A C 1
ATOM 2417 O O . SER A 1 297 ? 29.337 -26.297 -34.169 1.00 67.44 297 SER A O 1
ATOM 2419 N N . ARG A 1 298 ? 30.163 -26.098 -36.248 1.00 62.50 298 ARG A N 1
ATOM 2420 C CA . ARG A 1 298 ? 29.497 -27.285 -36.824 1.00 62.50 298 ARG A CA 1
ATOM 2421 C C . ARG A 1 298 ? 30.170 -28.620 -36.458 1.00 62.50 298 ARG A C 1
ATOM 2423 O O . ARG A 1 298 ? 29.676 -29.668 -36.873 1.00 62.50 298 ARG A O 1
ATOM 2430 N N . ARG A 1 299 ? 31.279 -28.620 -35.704 1.00 62.09 299 ARG A N 1
ATOM 2431 C CA . ARG A 1 299 ? 32.001 -29.854 -35.330 1.00 62.09 299 ARG A CA 1
ATOM 2432 C C . ARG A 1 299 ? 31.128 -30.762 -34.448 1.00 62.09 299 ARG A C 1
ATOM 2434 O O . ARG A 1 299 ? 30.332 -30.274 -33.645 1.00 62.09 299 ARG A O 1
ATOM 2441 N N . ARG A 1 300 ? 31.233 -32.081 -34.664 1.00 59.03 300 ARG A N 1
ATOM 2442 C CA . ARG A 1 300 ? 30.330 -33.109 -34.101 1.00 59.03 300 ARG A CA 1
ATOM 2443 C C . ARG A 1 300 ? 30.624 -33.492 -32.646 1.00 59.03 300 ARG A C 1
ATOM 2445 O O . ARG A 1 300 ? 29.735 -34.028 -32.003 1.00 59.03 300 ARG A O 1
ATOM 2452 N N . GLU A 1 301 ? 31.813 -33.201 -32.120 1.00 58.91 301 GLU A N 1
ATOM 2453 C CA . GLU A 1 301 ? 32.274 -33.826 -30.866 1.00 58.91 301 GLU A CA 1
ATOM 2454 C C . GLU A 1 301 ? 32.212 -32.922 -29.624 1.00 58.91 301 GLU A C 1
ATOM 2456 O O . GLU A 1 301 ? 32.215 -33.430 -28.507 1.00 58.91 301 GLU A O 1
ATOM 2461 N N . LYS A 1 302 ? 32.089 -31.592 -29.774 1.00 57.56 302 LYS A N 1
ATOM 2462 C CA . LYS A 1 302 ? 31.892 -30.679 -28.632 1.00 57.56 302 LYS A CA 1
ATOM 2463 C C . LYS A 1 302 ? 31.068 -29.452 -29.029 1.00 57.56 302 LYS A C 1
ATOM 2465 O O . LYS A 1 302 ? 31.517 -28.606 -29.801 1.00 57.56 302 LYS A O 1
ATOM 2470 N N . LEU A 1 303 ? 29.837 -29.377 -28.521 1.00 61.34 303 LEU A N 1
ATOM 2471 C CA . LEU A 1 303 ? 28.928 -28.242 -28.704 1.00 61.34 303 LEU A CA 1
ATOM 2472 C C . LEU A 1 303 ? 29.365 -27.089 -27.789 1.00 61.34 303 LEU A C 1
ATOM 2474 O O . LEU A 1 303 ? 28.954 -27.019 -26.634 1.00 61.34 303 LEU A O 1
ATOM 2478 N N . HIS A 1 304 ? 30.207 -26.193 -28.303 1.00 65.06 304 HIS A N 1
ATOM 2479 C CA . HIS A 1 304 ? 30.458 -24.903 -27.662 1.00 65.06 304 HIS A CA 1
ATOM 2480 C C . HIS A 1 304 ? 29.257 -23.983 -27.920 1.00 65.06 304 HIS A C 1
ATOM 2482 O O . HIS A 1 304 ? 29.000 -23.581 -29.059 1.00 65.06 304 HIS A O 1
ATOM 2488 N N . LEU A 1 305 ? 28.481 -23.752 -26.859 1.00 72.62 305 LEU A N 1
ATOM 2489 C CA . LEU A 1 305 ? 27.338 -22.846 -26.833 1.00 72.62 305 LEU A CA 1
ATOM 2490 C C . LEU A 1 305 ? 27.777 -21.532 -26.187 1.00 72.62 305 LEU A C 1
ATOM 2492 O O . LEU A 1 305 ? 28.116 -21.520 -25.001 1.00 72.62 305 LEU A O 1
ATOM 2496 N N . SER A 1 306 ? 27.752 -20.444 -26.947 1.00 76.94 306 SER A N 1
ATOM 2497 C CA . SER A 1 306 ? 27.944 -19.093 -26.425 1.00 76.94 306 SER A CA 1
ATOM 2498 C C . SER A 1 306 ? 26.591 -18.444 -26.148 1.00 76.94 306 SER A C 1
ATOM 2500 O O . SER A 1 306 ? 25.581 -18.742 -26.792 1.00 76.94 306 SER A O 1
ATOM 2502 N N . LYS A 1 307 ? 26.543 -17.594 -25.119 1.00 81.38 307 LYS A N 1
ATOM 2503 C CA . LYS A 1 307 ? 25.371 -16.761 -24.846 1.00 81.38 307 LYS A CA 1
ATOM 2504 C C . LYS A 1 307 ? 25.536 -15.476 -25.629 1.00 81.38 307 LYS A C 1
ATOM 2506 O O . LYS A 1 307 ? 26.445 -14.720 -25.325 1.00 81.38 307 LYS A O 1
ATOM 2511 N N . GLU A 1 308 ? 24.634 -15.231 -26.561 1.00 83.50 308 GLU A N 1
ATOM 2512 C CA . GLU A 1 308 ? 24.591 -13.988 -27.316 1.00 83.50 308 GLU A CA 1
ATOM 2513 C C . GLU A 1 308 ? 23.301 -13.228 -27.020 1.00 83.50 308 GLU A C 1
ATOM 2515 O O . GLU A 1 308 ? 22.290 -13.788 -26.586 1.00 83.50 308 GLU A O 1
ATOM 2520 N N . TYR A 1 309 ? 23.348 -11.925 -27.240 1.00 84.81 309 TYR A N 1
ATOM 2521 C CA . TYR A 1 309 ? 22.267 -10.991 -26.990 1.00 84.81 309 TYR A CA 1
ATOM 2522 C C . TYR A 1 309 ? 21.919 -10.263 -28.280 1.00 84.81 309 TYR A C 1
ATOM 2524 O O . TYR A 1 309 ? 22.729 -10.119 -29.192 1.00 84.81 309 TYR A O 1
ATOM 2532 N N . ILE A 1 310 ? 20.689 -9.786 -28.357 1.00 83.69 310 ILE A N 1
ATOM 2533 C CA . ILE A 1 310 ? 20.190 -9.015 -29.481 1.00 83.69 310 ILE A CA 1
ATOM 2534 C C . ILE A 1 310 ? 19.930 -7.598 -28.991 1.00 83.69 310 ILE A C 1
ATOM 2536 O O . ILE A 1 310 ? 19.062 -7.394 -28.146 1.00 83.69 310 ILE A O 1
ATOM 2540 N N . ALA A 1 311 ? 20.648 -6.623 -29.538 1.00 84.50 311 ALA A N 1
ATOM 2541 C CA . ALA A 1 311 ? 20.329 -5.215 -29.357 1.00 84.50 311 ALA A CA 1
ATOM 2542 C C . ALA A 1 311 ? 19.214 -4.821 -30.334 1.00 84.50 311 ALA A C 1
ATOM 2544 O O . ALA A 1 311 ? 19.341 -4.988 -31.551 1.00 84.50 311 ALA A O 1
ATOM 2545 N N . ILE A 1 312 ? 18.114 -4.302 -29.797 1.00 85.56 312 ILE A N 1
ATOM 2546 C CA . ILE A 1 312 ? 16.938 -3.879 -30.553 1.00 85.56 312 ILE A CA 1
ATOM 2547 C C . ILE A 1 312 ? 16.863 -2.356 -30.515 1.00 85.56 312 ILE A C 1
ATOM 2549 O O . ILE A 1 312 ? 16.692 -1.760 -29.456 1.00 85.56 312 ILE A O 1
ATOM 2553 N N . PHE A 1 313 ? 16.933 -1.731 -31.686 1.00 84.56 313 PHE A N 1
ATOM 2554 C CA . PHE A 1 313 ? 16.778 -0.294 -31.885 1.00 84.56 313 PHE A CA 1
ATOM 2555 C C . PHE A 1 313 ? 15.443 -0.021 -32.578 1.00 84.56 313 PHE A C 1
ATOM 2557 O O . PHE A 1 313 ? 15.254 -0.378 -33.739 1.00 84.56 313 PHE A O 1
ATOM 2564 N N . THR A 1 314 ? 14.512 0.635 -31.894 1.00 83.38 314 THR A N 1
ATOM 2565 C CA . THR A 1 314 ? 13.178 0.942 -32.428 1.00 83.38 314 THR A CA 1
ATOM 2566 C C . THR A 1 314 ? 13.009 2.437 -32.630 1.00 83.38 314 THR A C 1
ATOM 2568 O O . THR A 1 314 ? 13.148 3.227 -31.699 1.00 83.38 314 THR A O 1
ATOM 2571 N N . CYS A 1 315 ? 12.649 2.853 -33.839 1.00 82.75 315 CYS A N 1
ATOM 2572 C CA . CYS A 1 315 ? 12.344 4.244 -34.127 1.00 82.75 315 CYS A CA 1
ATOM 2573 C C . CYS A 1 315 ? 11.035 4.669 -33.444 1.00 82.75 315 CYS A C 1
ATOM 2575 O O . CYS A 1 315 ? 9.976 4.076 -33.659 1.00 82.75 315 CYS A O 1
ATOM 2577 N N . LEU A 1 316 ? 11.080 5.738 -32.647 1.00 78.62 316 LEU A N 1
ATOM 2578 C CA . LEU A 1 316 ? 9.907 6.207 -31.914 1.00 78.62 316 LEU A CA 1
ATOM 2579 C C . LEU A 1 316 ? 8.870 6.893 -32.807 1.00 78.62 316 LEU A C 1
ATOM 2581 O O . LEU A 1 316 ? 7.685 6.784 -32.497 1.00 78.62 316 LEU A O 1
ATOM 2585 N N . SER A 1 317 ? 9.271 7.504 -33.923 1.00 75.50 317 SER A N 1
ATOM 2586 C CA . SER A 1 317 ? 8.337 8.109 -34.878 1.00 75.50 317 SER A CA 1
ATOM 2587 C C . SER A 1 317 ? 7.688 7.062 -35.790 1.00 75.50 317 SER A C 1
ATOM 2589 O O . SER A 1 317 ? 6.467 6.998 -35.866 1.00 75.50 317 SER A O 1
ATOM 2591 N N . THR A 1 318 ? 8.475 6.181 -36.421 1.00 75.00 318 THR A N 1
ATOM 2592 C CA . THR A 1 318 ? 7.972 5.257 -37.461 1.00 75.00 318 THR A CA 1
ATOM 2593 C C . THR A 1 318 ? 7.736 3.817 -37.012 1.00 75.00 318 THR A C 1
ATOM 2595 O O . THR A 1 318 ? 7.187 3.035 -37.780 1.00 75.00 318 THR A O 1
ATOM 2598 N N . LYS A 1 319 ? 8.178 3.428 -35.808 1.00 73.81 319 LYS A N 1
ATOM 2599 C CA . LYS A 1 319 ? 8.204 2.026 -35.329 1.00 73.81 319 LYS A CA 1
ATOM 2600 C C . LYS A 1 319 ? 9.109 1.086 -36.125 1.00 73.81 319 LYS A C 1
ATOM 2602 O O . LYS A 1 319 ? 9.074 -0.119 -35.901 1.00 73.81 319 LYS A O 1
ATOM 2607 N N . ALA A 1 320 ? 9.949 1.611 -37.017 1.00 76.06 320 ALA A N 1
ATOM 2608 C CA . ALA A 1 320 ? 10.944 0.799 -37.703 1.00 76.06 320 ALA A CA 1
ATOM 2609 C C . ALA A 1 320 ? 11.922 0.186 -36.691 1.00 76.06 320 ALA A C 1
ATOM 2611 O O . ALA A 1 320 ? 12.452 0.896 -35.836 1.00 76.06 320 ALA A O 1
ATOM 2612 N N . VAL A 1 321 ? 12.178 -1.115 -36.811 1.00 82.44 321 VAL A N 1
ATOM 2613 C CA . VAL A 1 321 ? 13.089 -1.849 -35.928 1.00 82.44 321 VAL A CA 1
ATOM 2614 C C . VAL A 1 321 ? 14.383 -2.164 -36.672 1.00 82.44 321 VAL A C 1
ATOM 2616 O O . VAL A 1 321 ? 14.376 -2.578 -37.833 1.00 82.44 321 VAL A O 1
ATOM 2619 N N . HIS A 1 322 ? 15.507 -1.958 -36.002 1.00 82.12 322 HIS A N 1
ATOM 2620 C CA . HIS A 1 322 ? 16.829 -2.385 -36.424 1.00 82.12 322 HIS A CA 1
ATOM 2621 C C . HIS A 1 322 ? 17.421 -3.287 -35.344 1.00 82.12 322 HIS A C 1
ATOM 2623 O O . HIS A 1 322 ? 17.281 -3.016 -34.156 1.00 82.12 322 HIS A O 1
ATOM 2629 N N . ILE A 1 323 ? 18.039 -4.382 -35.769 1.00 86.88 323 ILE A N 1
ATOM 2630 C CA . ILE A 1 323 ? 18.443 -5.473 -34.891 1.00 86.88 323 ILE A CA 1
ATOM 2631 C C . ILE A 1 323 ? 19.925 -5.737 -35.122 1.00 86.88 323 ILE A C 1
ATOM 2633 O O . ILE A 1 323 ? 20.338 -5.921 -36.267 1.00 86.88 323 ILE A O 1
ATOM 2637 N N . GLU A 1 324 ? 20.698 -5.776 -34.043 1.00 85.50 324 GLU A N 1
ATOM 2638 C CA . GLU A 1 324 ? 22.131 -6.064 -34.063 1.00 85.50 324 GLU A CA 1
ATOM 2639 C C . GLU A 1 324 ? 22.456 -7.193 -33.082 1.00 85.50 324 GLU A C 1
ATOM 2641 O O . GLU A 1 324 ? 21.946 -7.238 -31.963 1.00 8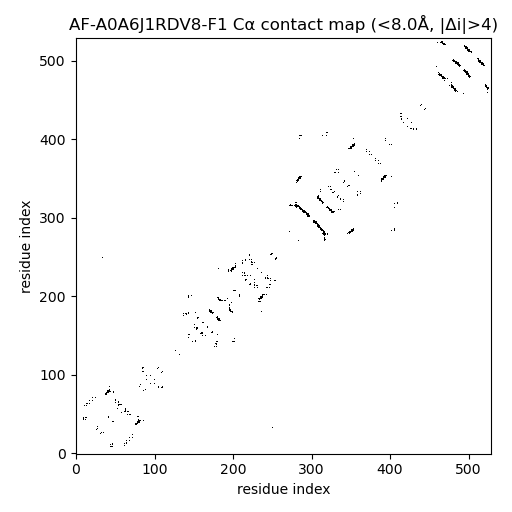5.50 324 GLU A O 1
ATOM 2646 N N . LEU A 1 325 ? 23.313 -8.115 -33.513 1.00 85.44 325 LEU A N 1
ATOM 2647 C CA . LEU A 1 325 ? 23.805 -9.203 -32.673 1.00 85.44 325 LEU A CA 1
ATOM 2648 C C . LEU A 1 325 ? 24.948 -8.695 -31.788 1.00 85.44 325 LEU A C 1
ATOM 2650 O O . LEU A 1 325 ? 25.815 -7.951 -32.257 1.00 85.44 325 LEU A O 1
ATOM 2654 N N . VAL A 1 326 ? 24.953 -9.091 -30.519 1.00 84.88 326 VAL A N 1
ATOM 2655 C CA . VAL A 1 326 ? 25.943 -8.675 -29.523 1.00 84.88 326 VAL A CA 1
ATOM 2656 C C . VAL A 1 326 ? 26.427 -9.894 -28.745 1.00 84.88 326 VAL A C 1
ATOM 2658 O O . VAL A 1 326 ? 25.630 -10.683 -28.246 1.00 84.88 326 VAL A O 1
ATOM 2661 N N . SER A 1 327 ? 27.742 -10.046 -28.635 1.00 84.50 327 SER A N 1
ATOM 2662 C CA . SER A 1 327 ? 28.384 -11.193 -27.986 1.00 84.50 327 SER A CA 1
ATOM 2663 C C . SER A 1 327 ? 28.176 -11.230 -26.471 1.00 84.50 327 SER A C 1
ATOM 2665 O O . SER A 1 327 ? 28.109 -12.304 -25.887 1.00 84.50 327 SER A O 1
ATOM 2667 N N . ASP A 1 328 ? 28.063 -10.076 -25.816 1.00 81.19 328 ASP A N 1
ATOM 2668 C CA . ASP A 1 328 ? 27.894 -9.972 -24.369 1.00 81.19 328 ASP A CA 1
ATOM 2669 C C . ASP A 1 328 ? 27.111 -8.704 -23.972 1.00 81.19 328 ASP A C 1
ATOM 2671 O O . ASP A 1 328 ? 26.720 -7.895 -24.812 1.00 81.19 328 ASP A O 1
ATOM 2675 N N . MET A 1 329 ? 26.839 -8.541 -22.675 1.00 81.94 329 MET A N 1
ATOM 2676 C CA . MET A 1 329 ? 26.211 -7.331 -22.125 1.00 81.94 329 MET A CA 1
ATOM 2677 C C . MET A 1 329 ? 27.258 -6.348 -21.583 1.00 81.94 329 MET A C 1
ATOM 2679 O O . MET A 1 329 ? 27.025 -5.719 -20.551 1.00 81.94 329 MET A O 1
ATOM 2683 N N . THR A 1 330 ? 28.434 -6.249 -22.203 1.00 83.62 330 THR A N 1
ATOM 2684 C CA . THR A 1 330 ? 29.428 -5.234 -21.828 1.00 83.62 330 THR A CA 1
ATOM 2685 C C . THR A 1 330 ? 29.142 -3.902 -22.520 1.00 83.62 330 THR A C 1
ATOM 2687 O O . THR A 1 330 ? 28.434 -3.835 -23.529 1.00 83.62 330 THR A O 1
ATOM 2690 N N . THR A 1 331 ? 29.694 -2.820 -21.971 1.00 80.44 331 THR A N 1
ATOM 2691 C CA . THR A 1 331 ? 29.626 -1.487 -22.584 1.00 80.44 331 THR A CA 1
ATOM 2692 C C . THR A 1 331 ? 30.305 -1.459 -23.956 1.00 80.44 331 THR A C 1
ATOM 2694 O O . THR A 1 331 ? 29.750 -0.910 -24.905 1.00 80.44 331 THR A O 1
ATOM 2697 N N . GLU A 1 332 ? 31.464 -2.107 -24.091 1.00 80.75 332 GLU A N 1
ATOM 2698 C CA . GLU A 1 332 ? 32.252 -2.129 -25.330 1.00 80.75 332 GLU A CA 1
ATOM 2699 C C . GLU A 1 332 ? 31.502 -2.818 -26.476 1.00 80.75 332 GLU A C 1
ATOM 2701 O O . GLU A 1 332 ? 31.376 -2.267 -27.576 1.00 80.75 332 GLU A O 1
ATOM 2706 N N . ALA A 1 333 ? 30.934 -4.001 -26.216 1.00 83.38 333 ALA A N 1
ATOM 2707 C CA . ALA A 1 333 ? 30.159 -4.721 -27.221 1.00 83.38 333 ALA A CA 1
ATOM 2708 C C . ALA A 1 333 ? 28.892 -3.953 -27.620 1.00 83.38 333 ALA A C 1
ATOM 2710 O O . ALA A 1 333 ? 28.497 -3.958 -28.792 1.00 83.38 333 ALA A O 1
ATOM 2711 N N . PHE A 1 334 ? 28.283 -3.243 -26.666 1.00 85.62 334 PHE A N 1
ATOM 2712 C CA . PHE A 1 334 ? 27.176 -2.344 -26.948 1.00 85.62 334 PHE A CA 1
ATOM 2713 C C . PHE A 1 334 ? 27.595 -1.169 -27.850 1.00 85.62 334 PHE A C 1
ATOM 2715 O O . PHE A 1 334 ? 26.927 -0.907 -28.852 1.00 85.62 334 PHE A O 1
ATOM 2722 N N . LEU A 1 335 ? 28.704 -0.482 -27.560 1.00 83.56 335 LEU A N 1
ATOM 2723 C CA . LEU A 1 335 ? 29.192 0.626 -28.390 1.00 83.56 335 LEU A CA 1
ATOM 2724 C C . LEU A 1 335 ? 29.528 0.172 -29.814 1.00 83.56 335 LEU A C 1
ATOM 2726 O O . LEU A 1 335 ? 29.219 0.872 -30.780 1.00 83.56 335 LEU A O 1
ATOM 2730 N N . ALA A 1 336 ? 30.073 -1.036 -29.974 1.00 85.00 336 ALA A N 1
ATOM 2731 C CA . ALA A 1 336 ? 30.275 -1.633 -31.289 1.00 85.00 336 ALA A CA 1
ATOM 2732 C C . ALA A 1 336 ? 28.945 -1.837 -32.043 1.00 85.00 336 ALA A C 1
ATOM 2734 O O . ALA A 1 336 ? 28.874 -1.574 -33.246 1.00 85.00 336 ALA A O 1
ATOM 2735 N N . ALA A 1 337 ? 27.884 -2.273 -31.355 1.00 85.75 337 ALA A N 1
ATOM 2736 C CA . ALA A 1 337 ? 26.545 -2.395 -31.935 1.00 85.75 337 ALA A CA 1
ATOM 2737 C C . ALA A 1 337 ? 25.940 -1.028 -32.294 1.00 85.75 337 ALA A C 1
ATOM 2739 O O . ALA A 1 337 ? 25.391 -0.867 -33.386 1.00 85.75 337 ALA A O 1
ATOM 2740 N N . LEU A 1 338 ? 26.107 -0.027 -31.426 1.00 86.38 338 LEU A N 1
ATOM 2741 C CA . LEU A 1 338 ? 25.665 1.343 -31.673 1.00 86.38 338 LEU A CA 1
ATOM 2742 C C . LEU A 1 338 ? 26.346 1.936 -32.914 1.00 86.38 338 LEU A C 1
ATOM 2744 O O . LEU A 1 338 ? 25.667 2.530 -33.748 1.00 86.38 338 LEU A O 1
ATOM 2748 N N . ASN A 1 339 ? 27.651 1.719 -33.085 1.00 86.50 339 ASN A N 1
ATOM 2749 C CA . ASN A 1 339 ? 28.397 2.178 -34.259 1.00 86.50 339 ASN A CA 1
ATOM 2750 C C . ASN A 1 339 ? 27.904 1.532 -35.561 1.00 86.50 339 ASN A C 1
ATOM 2752 O O . ASN A 1 339 ? 27.772 2.211 -36.579 1.00 86.50 339 ASN A O 1
ATOM 2756 N N . ARG A 1 340 ? 27.580 0.232 -35.551 1.00 87.81 340 ARG A N 1
ATOM 2757 C CA . ARG A 1 340 ? 26.991 -0.438 -36.728 1.00 87.81 340 ARG A CA 1
ATOM 2758 C C . ARG A 1 340 ? 25.607 0.115 -37.062 1.00 87.81 340 ARG A C 1
ATOM 2760 O O . ARG A 1 340 ? 25.308 0.352 -38.236 1.00 87.81 340 ARG A O 1
ATOM 2767 N N . PHE A 1 341 ? 24.793 0.371 -36.040 1.00 88.12 341 PHE A N 1
ATOM 2768 C CA . PHE A 1 341 ? 23.483 0.995 -36.197 1.00 88.12 341 PHE A CA 1
ATOM 2769 C C . PHE A 1 341 ? 23.589 2.404 -36.797 1.00 88.12 341 PHE A C 1
ATOM 2771 O O . PHE A 1 341 ? 22.950 2.680 -37.817 1.00 88.12 341 PHE A O 1
ATOM 2778 N N . THR A 1 342 ? 24.414 3.285 -36.221 1.00 86.31 342 THR A N 1
ATOM 2779 C CA . THR A 1 342 ? 24.561 4.673 -36.688 1.00 86.31 342 THR A CA 1
ATOM 2780 C C . THR A 1 342 ? 25.214 4.752 -38.065 1.00 86.31 342 THR A C 1
ATOM 2782 O O . THR A 1 342 ? 24.804 5.587 -38.870 1.00 86.31 342 THR A O 1
ATOM 2785 N N . ALA A 1 343 ? 26.136 3.844 -38.398 1.00 85.38 343 ALA A N 1
ATOM 2786 C CA . ALA A 1 343 ? 26.713 3.750 -39.739 1.00 85.38 343 ALA A CA 1
ATOM 2787 C C . ALA A 1 343 ? 25.663 3.417 -40.815 1.00 85.38 343 ALA A C 1
ATOM 2789 O O . ALA A 1 343 ? 25.755 3.896 -41.942 1.00 85.38 343 ALA A O 1
ATOM 2790 N N . ARG A 1 344 ? 24.642 2.613 -40.480 1.00 85.62 344 ARG A N 1
ATOM 2791 C CA . ARG A 1 344 ? 23.586 2.199 -41.423 1.00 85.62 344 ARG A CA 1
ATOM 2792 C C . ARG A 1 344 ? 22.374 3.128 -41.448 1.00 85.62 344 ARG A C 1
ATOM 2794 O O . ARG A 1 344 ? 21.735 3.266 -42.488 1.00 85.62 344 ARG A O 1
ATOM 2801 N N . ARG A 1 345 ? 21.988 3.692 -40.301 1.00 85.12 345 ARG A N 1
ATOM 2802 C CA . ARG A 1 345 ? 20.745 4.474 -40.129 1.00 85.12 345 ARG A CA 1
ATOM 2803 C C . ARG A 1 345 ? 20.982 5.976 -39.948 1.00 85.12 345 ARG A C 1
ATOM 2805 O O . ARG A 1 345 ? 20.022 6.746 -39.935 1.00 85.12 345 ARG A O 1
ATOM 2812 N N . GLY A 1 346 ? 22.242 6.390 -39.849 1.00 84.62 346 GLY A N 1
ATOM 2813 C CA . GLY A 1 346 ? 22.638 7.737 -39.461 1.00 84.62 346 GLY A CA 1
ATOM 2814 C C . GLY A 1 346 ? 22.608 7.928 -37.943 1.00 84.62 346 GLY A C 1
ATOM 2815 O O . GLY A 1 346 ? 21.946 7.195 -37.209 1.00 84.62 346 GLY A O 1
ATOM 2816 N N . ILE A 1 347 ? 23.320 8.945 -37.465 1.00 84.75 347 ILE A N 1
ATOM 2817 C CA . ILE A 1 347 ? 23.432 9.273 -36.036 1.00 84.75 347 ILE A CA 1
ATOM 2818 C C . ILE A 1 347 ? 22.068 9.708 -35.496 1.00 84.75 347 ILE A C 1
ATOM 2820 O O . ILE A 1 347 ? 21.460 10.614 -36.050 1.00 84.75 347 ILE A O 1
ATOM 2824 N N . CYS A 1 348 ? 21.555 9.094 -34.435 1.00 86.31 348 CYS A N 1
ATOM 2825 C CA . CYS A 1 348 ? 20.309 9.525 -33.792 1.00 86.31 348 CYS A CA 1
ATOM 2826 C C . CYS A 1 348 ? 20.500 10.817 -32.976 1.00 86.31 348 CYS A C 1
ATOM 2828 O O . CYS A 1 348 ? 21.587 11.093 -32.489 1.00 86.31 348 CYS A O 1
ATOM 2830 N N . SER A 1 349 ? 19.440 11.602 -32.781 1.00 85.62 349 SER A N 1
ATOM 2831 C CA . SER A 1 349 ? 19.475 12.779 -31.898 1.00 85.62 349 SER A CA 1
ATOM 2832 C C . SER A 1 349 ? 19.128 12.431 -30.452 1.00 85.62 349 SER A C 1
ATOM 2834 O O . SER A 1 349 ? 19.657 13.051 -29.535 1.00 85.62 349 SER A O 1
ATOM 2836 N N . GLU A 1 350 ? 18.240 11.454 -30.234 1.00 86.44 350 GLU A N 1
ATOM 2837 C CA . GLU A 1 350 ? 17.832 11.014 -28.896 1.00 86.44 350 GLU A CA 1
ATOM 2838 C C . GLU A 1 350 ? 17.803 9.479 -28.794 1.00 86.44 350 GLU A C 1
ATOM 2840 O O . GLU A 1 350 ? 17.259 8.811 -29.680 1.00 86.44 350 GLU A O 1
ATOM 2845 N N . ILE A 1 351 ? 18.337 8.931 -27.696 1.00 86.88 351 ILE A N 1
ATOM 2846 C CA . ILE A 1 351 ? 18.239 7.507 -27.329 1.00 86.88 351 ILE A CA 1
ATOM 2847 C C . ILE A 1 351 ? 17.497 7.363 -26.000 1.00 86.88 351 ILE A C 1
ATOM 2849 O O . ILE A 1 351 ? 17.777 8.087 -25.044 1.00 86.88 351 ILE A O 1
ATOM 2853 N N . PHE A 1 352 ? 16.584 6.395 -25.941 1.00 84.94 352 PHE A N 1
ATOM 2854 C CA . PHE A 1 352 ? 15.859 6.001 -24.736 1.00 84.94 352 PHE A CA 1
ATOM 2855 C C . PHE A 1 352 ? 16.194 4.558 -24.361 1.00 84.94 352 PHE A C 1
ATOM 2857 O O . PHE A 1 352 ? 16.023 3.669 -25.193 1.00 84.94 352 PHE A O 1
ATOM 2864 N N . SER A 1 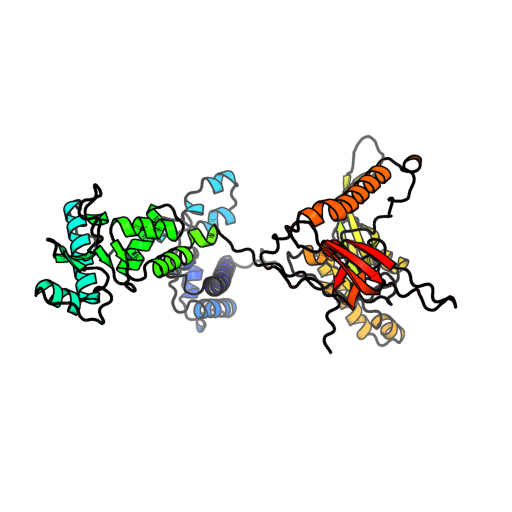353 ? 16.621 4.316 -23.121 1.00 85.81 353 SER A N 1
ATOM 2865 C CA . SER A 1 353 ? 16.954 2.972 -22.622 1.00 85.81 353 SER A CA 1
ATOM 2866 C C . SER A 1 353 ? 16.489 2.751 -21.186 1.00 85.81 353 SER A C 1
ATOM 2868 O O . SER A 1 353 ? 16.140 3.699 -20.475 1.00 85.81 353 SER A O 1
ATOM 2870 N N . ASP A 1 354 ? 16.519 1.497 -20.735 1.00 80.50 354 ASP A N 1
ATOM 2871 C CA . ASP A 1 354 ? 16.447 1.174 -19.313 1.00 80.50 354 ASP A CA 1
ATOM 2872 C C . ASP A 1 354 ? 17.776 1.464 -18.591 1.00 80.50 354 ASP A C 1
ATOM 2874 O O . ASP A 1 354 ? 18.765 1.883 -19.201 1.00 80.50 354 ASP A O 1
ATOM 2878 N N . ASN A 1 355 ? 17.779 1.282 -17.267 1.00 79.00 355 ASN A N 1
ATOM 2879 C CA . ASN A 1 355 ? 18.946 1.523 -16.414 1.00 79.00 355 ASN A CA 1
ATOM 2880 C C . ASN A 1 355 ? 19.903 0.313 -16.362 1.00 79.00 355 ASN A C 1
ATOM 2882 O O . ASN A 1 355 ? 20.535 0.082 -15.328 1.00 79.00 355 ASN A O 1
ATOM 2886 N N . GLY A 1 356 ? 19.985 -0.485 -17.433 1.00 77.06 356 GLY A N 1
ATOM 2887 C CA . GLY A 1 356 ? 20.981 -1.546 -17.570 1.00 77.06 356 GLY A CA 1
ATOM 2888 C C . GLY A 1 356 ? 22.407 -1.007 -17.405 1.00 77.06 356 GLY A C 1
ATOM 2889 O O . GLY A 1 356 ? 22.735 0.088 -17.863 1.00 77.06 356 GLY A O 1
ATOM 2890 N N . THR A 1 357 ? 23.276 -1.759 -16.724 1.00 78.94 357 THR A N 1
ATOM 2891 C CA . THR A 1 357 ? 24.643 -1.308 -16.392 1.00 78.94 357 THR A CA 1
ATOM 2892 C C . THR A 1 357 ? 25.501 -1.038 -17.628 1.00 78.94 357 THR A C 1
ATOM 2894 O O . THR A 1 357 ? 26.321 -0.128 -17.613 1.00 78.94 357 THR A O 1
ATOM 2897 N N . ASN A 1 358 ? 25.272 -1.787 -18.705 1.00 78.75 358 ASN A N 1
ATOM 2898 C CA . ASN A 1 358 ? 25.861 -1.583 -20.029 1.00 78.75 358 ASN A CA 1
ATOM 2899 C C . ASN A 1 358 ? 25.456 -0.249 -20.669 1.00 78.75 358 ASN A C 1
ATOM 2901 O O . ASN A 1 358 ? 26.298 0.451 -21.219 1.00 78.75 358 ASN A O 1
ATOM 2905 N N . PHE A 1 359 ? 24.184 0.133 -20.565 1.00 79.75 359 PHE A N 1
ATOM 2906 C CA . PHE A 1 359 ? 23.683 1.394 -21.109 1.00 79.75 359 PHE A CA 1
ATOM 2907 C C . PHE A 1 359 ? 24.124 2.600 -20.284 1.00 79.75 359 PHE A C 1
ATOM 2909 O O . PHE A 1 359 ? 24.450 3.647 -20.841 1.00 79.75 359 PHE A O 1
ATOM 2916 N N . VAL A 1 360 ? 24.171 2.452 -18.956 1.00 79.94 360 VAL A N 1
ATOM 2917 C CA . VAL A 1 360 ? 24.712 3.485 -18.064 1.00 79.94 360 VAL A CA 1
ATOM 2918 C C . VAL A 1 360 ? 26.198 3.707 -18.347 1.00 79.94 360 VAL A C 1
ATOM 2920 O O . VAL A 1 360 ? 26.606 4.855 -18.495 1.00 79.94 360 VAL A O 1
ATOM 2923 N N . GLY A 1 361 ? 26.981 2.631 -18.493 1.00 75.00 361 GLY A N 1
ATOM 2924 C CA . GLY A 1 361 ? 28.392 2.716 -18.876 1.00 75.00 361 GLY A CA 1
ATOM 2925 C C . GLY A 1 361 ? 28.584 3.401 -20.229 1.00 75.00 361 GLY A C 1
ATOM 2926 O O . GLY A 1 361 ? 29.339 4.363 -20.328 1.00 75.00 361 GLY A O 1
ATOM 2927 N N . ALA A 1 362 ? 27.824 2.987 -21.247 1.00 78.62 362 ALA A N 1
ATOM 2928 C CA . ALA A 1 362 ? 27.921 3.556 -22.593 1.00 78.62 362 ALA A CA 1
ATOM 2929 C C . ALA A 1 362 ? 27.566 5.045 -22.631 1.00 78.62 362 ALA A C 1
ATOM 2931 O O . ALA A 1 362 ? 28.215 5.834 -23.318 1.00 78.62 362 ALA A O 1
ATOM 2932 N N . SER A 1 363 ? 26.536 5.445 -21.880 1.00 82.38 363 SER A N 1
ATOM 2933 C CA . SER A 1 363 ? 26.163 6.851 -21.765 1.00 82.38 363 SER A CA 1
ATOM 2934 C C . SER A 1 363 ? 27.258 7.685 -21.104 1.00 82.38 363 SER A C 1
ATOM 2936 O O . SER A 1 363 ? 27.339 8.872 -21.416 1.00 82.38 363 SER A O 1
ATOM 2938 N N . GLU A 1 364 ? 28.033 7.128 -20.175 1.00 82.06 364 GLU A N 1
ATOM 2939 C CA . GLU A 1 364 ? 29.102 7.861 -19.497 1.00 82.06 364 GLU A CA 1
ATOM 2940 C C . GLU A 1 364 ? 30.340 7.990 -20.390 1.00 82.06 364 GLU A C 1
ATOM 2942 O O . GLU A 1 364 ? 30.838 9.100 -20.560 1.00 82.06 364 GLU A O 1
ATOM 2947 N N . GLU A 1 365 ? 30.740 6.919 -21.081 1.00 79.31 365 GLU A N 1
ATOM 2948 C CA . GLU A 1 365 ? 31.833 6.964 -22.066 1.00 79.31 365 GLU A CA 1
ATOM 2949 C C . GLU A 1 365 ? 31.557 7.985 -23.183 1.00 79.31 365 GLU A C 1
ATOM 2951 O O . GLU A 1 365 ? 32.421 8.787 -23.539 1.00 79.31 365 GLU A O 1
ATOM 2956 N N . LEU A 1 366 ? 30.320 8.041 -23.695 1.00 76.31 366 LEU A N 1
ATOM 2957 C CA . LEU A 1 366 ? 29.932 9.048 -24.689 1.00 76.31 366 LEU A CA 1
ATOM 2958 C C . LEU A 1 366 ? 30.028 10.479 -24.144 1.00 76.31 366 LEU A C 1
ATOM 2960 O O . LEU A 1 366 ? 30.443 11.384 -24.871 1.00 76.31 366 LEU A O 1
ATOM 2964 N N . LYS A 1 367 ? 29.669 10.708 -22.874 1.00 80.00 367 LYS A N 1
ATOM 2965 C CA . LYS A 1 367 ? 29.820 12.030 -22.248 1.00 80.00 367 LYS A CA 1
ATOM 2966 C C . LYS A 1 367 ? 31.285 12.416 -22.116 1.00 80.00 367 LYS A C 1
ATOM 2968 O O . LYS A 1 367 ? 31.611 13.559 -22.421 1.00 80.00 367 LYS A O 1
ATOM 2973 N N . GLU A 1 368 ? 32.153 11.498 -21.698 1.00 77.81 368 GLU A N 1
ATOM 2974 C CA . GLU A 1 368 ? 33.591 11.760 -21.600 1.00 77.81 368 GLU A CA 1
ATOM 2975 C C . GLU A 1 368 ? 34.158 12.188 -22.959 1.00 77.81 368 GLU A C 1
ATOM 2977 O O . GLU A 1 368 ? 34.789 13.244 -23.053 1.00 77.81 368 GLU A O 1
ATOM 2982 N N . VAL A 1 369 ? 33.818 11.462 -24.030 1.00 71.12 369 VAL A N 1
ATOM 2983 C CA . VAL A 1 369 ? 34.206 11.817 -25.405 1.00 71.12 369 VAL A CA 1
ATOM 2984 C C . VAL A 1 369 ? 33.681 13.201 -25.798 1.00 71.12 369 VAL A C 1
ATOM 2986 O O . VAL A 1 369 ? 34.438 14.015 -26.327 1.00 71.12 369 VAL A O 1
ATOM 2989 N N . TYR A 1 370 ? 32.416 13.521 -25.504 1.00 72.88 370 TYR A N 1
ATOM 2990 C CA . TYR A 1 370 ? 31.869 14.851 -25.795 1.00 72.88 370 TYR A CA 1
ATOM 2991 C C . TYR A 1 370 ? 32.594 15.962 -25.028 1.00 72.88 370 TYR A C 1
ATOM 2993 O O . TYR A 1 370 ? 32.933 16.981 -25.626 1.00 72.88 370 TYR A O 1
ATOM 3001 N N . THR A 1 371 ? 32.883 15.764 -23.739 1.00 77.19 371 THR A N 1
ATOM 3002 C CA . THR A 1 371 ? 33.623 16.751 -22.935 1.00 77.19 371 THR A CA 1
ATOM 3003 C C . THR A 1 371 ? 35.071 16.925 -23.388 1.00 77.19 371 THR A C 1
ATOM 3005 O O . THR A 1 371 ? 35.629 18.012 -23.246 1.00 77.19 371 THR A O 1
ATOM 3008 N N . PHE A 1 372 ? 35.694 15.877 -23.932 1.00 72.81 372 PHE A N 1
ATOM 3009 C CA . PHE A 1 372 ? 37.020 15.957 -24.538 1.00 72.81 372 PHE A CA 1
ATOM 3010 C C . PHE A 1 372 ? 36.981 16.766 -25.844 1.00 72.81 372 PHE A C 1
ATOM 3012 O O . PHE A 1 372 ? 37.743 17.719 -25.992 1.00 72.81 372 PHE A O 1
ATOM 3019 N N . LEU A 1 373 ? 36.033 16.466 -26.738 1.00 67.12 373 LEU A N 1
ATOM 3020 C CA . LEU A 1 373 ? 35.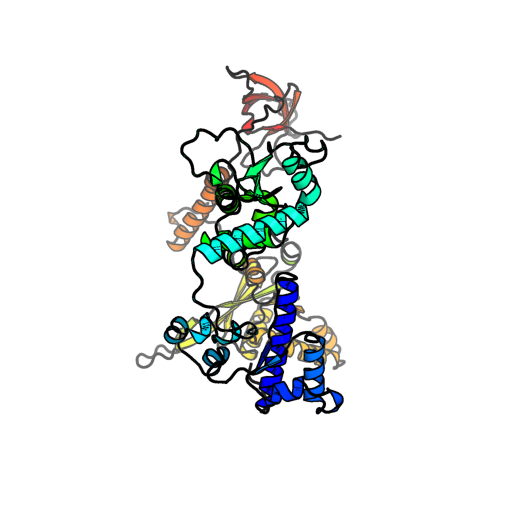859 17.177 -28.013 1.00 67.12 373 LEU A CA 1
ATOM 3021 C C . LEU A 1 373 ? 35.495 18.658 -27.838 1.00 67.12 373 LEU A C 1
ATOM 3023 O O . LEU A 1 373 ? 35.876 19.483 -28.659 1.00 67.12 373 LEU A O 1
ATOM 3027 N N . GLU A 1 374 ? 34.776 19.018 -26.773 1.00 67.56 374 GLU A N 1
ATOM 3028 C CA . GLU A 1 374 ? 34.515 20.423 -26.420 1.00 67.56 374 GLU A CA 1
ATOM 3029 C C . GLU A 1 374 ? 35.784 21.188 -26.018 1.00 67.56 374 GLU A C 1
ATOM 3031 O O . GLU A 1 374 ? 35.862 22.401 -26.224 1.00 67.56 374 GLU A O 1
ATOM 3036 N N . LYS A 1 375 ? 36.762 20.495 -25.423 1.00 70.44 375 LYS A N 1
ATOM 3037 C CA . LYS A 1 375 ? 38.027 21.089 -24.972 1.00 70.44 375 LYS A CA 1
ATOM 3038 C C . LYS A 1 375 ? 39.029 21.253 -26.116 1.00 70.44 375 LYS A C 1
ATOM 3040 O O . LYS A 1 375 ? 39.853 22.163 -26.055 1.00 70.44 375 LYS A O 1
ATOM 3045 N N . GLU A 1 376 ? 38.964 20.414 -27.150 1.00 66.56 376 GLU A N 1
ATOM 3046 C CA . GLU A 1 376 ? 39.852 20.477 -28.315 1.00 66.56 376 GLU A CA 1
ATOM 3047 C C . GLU A 1 376 ? 39.294 21.421 -29.398 1.00 66.56 376 GLU A C 1
ATOM 3049 O O . GLU A 1 376 ? 38.305 21.153 -30.076 1.00 66.56 376 GLU A O 1
ATOM 3054 N N . SER A 1 377 ? 39.938 22.574 -29.570 1.00 52.59 377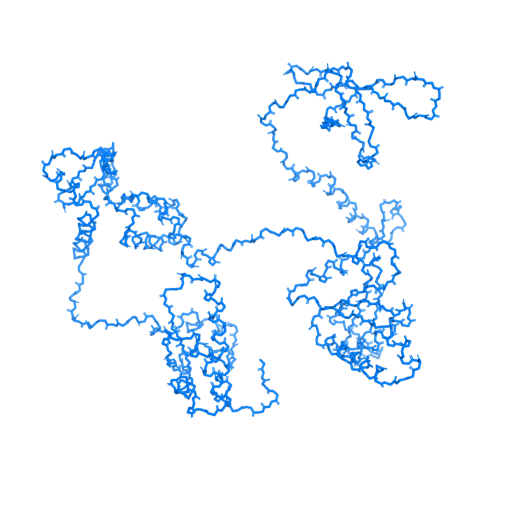 SER A N 1
ATOM 3055 C CA . SER A 1 377 ? 39.458 23.747 -30.316 1.00 52.59 377 SER A CA 1
ATOM 3056 C C . SER A 1 377 ? 39.507 23.649 -31.853 1.00 52.59 377 SER A C 1
ATOM 3058 O O . SER A 1 377 ? 39.553 24.681 -32.528 1.00 52.59 377 SER A O 1
ATOM 3060 N N . SER A 1 378 ? 39.467 22.449 -32.435 1.00 58.12 378 SER A N 1
ATOM 3061 C CA . SER A 1 378 ? 39.435 22.288 -33.896 1.00 58.12 378 SER A CA 1
ATOM 3062 C C . SER A 1 378 ? 38.032 22.569 -34.468 1.00 58.12 378 SER A C 1
ATOM 3064 O O . SER A 1 378 ? 37.009 22.283 -33.842 1.00 58.12 378 SER A O 1
ATOM 3066 N N . GLU A 1 379 ? 37.943 23.136 -35.679 1.00 57.03 379 GLU A N 1
ATOM 3067 C CA . GLU A 1 379 ? 36.664 23.324 -36.399 1.00 57.03 379 GLU A CA 1
ATOM 3068 C C . GLU A 1 379 ? 35.905 22.000 -36.600 1.00 57.03 379 GLU A C 1
ATOM 3070 O O . GLU A 1 379 ? 34.673 21.963 -36.561 1.00 57.03 379 GLU A O 1
ATOM 3075 N N . ILE A 1 380 ? 36.646 20.895 -36.720 1.00 50.12 380 ILE A N 1
ATOM 3076 C CA . ILE A 1 380 ? 36.124 19.528 -36.824 1.00 50.12 380 ILE A CA 1
ATOM 3077 C C . ILE A 1 380 ? 35.509 19.076 -35.488 1.00 50.12 380 ILE A C 1
ATOM 3079 O O . ILE A 1 380 ? 34.404 18.527 -35.480 1.00 50.12 380 ILE A O 1
ATOM 3083 N N . GLY A 1 381 ? 36.161 19.387 -34.359 1.00 51.09 381 GLY A N 1
ATOM 3084 C CA . GLY A 1 381 ? 35.644 19.148 -33.008 1.00 51.09 381 GLY A CA 1
ATOM 3085 C C . GLY A 1 381 ? 34.311 19.854 -32.756 1.00 51.09 381 GLY A C 1
ATOM 3086 O O . GLY A 1 381 ? 33.383 19.236 -32.244 1.00 51.09 381 GLY A O 1
ATOM 3087 N N . ARG A 1 382 ? 34.146 21.102 -33.224 1.00 51.47 382 ARG A N 1
ATOM 3088 C CA . ARG A 1 382 ? 32.869 21.843 -33.119 1.00 51.47 382 ARG A CA 1
ATOM 3089 C C . ARG A 1 382 ? 31.739 21.230 -33.955 1.00 51.47 382 ARG A C 1
ATOM 3091 O O . ARG A 1 382 ? 30.605 21.170 -33.485 1.00 51.47 382 ARG A O 1
ATOM 3098 N N . SER A 1 383 ? 32.026 20.760 -35.172 1.00 48.34 383 SER A N 1
ATOM 3099 C CA . SER A 1 383 ? 31.020 20.130 -36.046 1.00 48.34 383 SER A CA 1
ATOM 3100 C C . SER A 1 383 ? 30.539 18.778 -35.498 1.00 48.34 383 SER A C 1
ATOM 3102 O O . SER A 1 383 ? 29.337 18.508 -35.462 1.00 48.34 383 SER A O 1
ATOM 3104 N N . LEU A 1 384 ? 31.461 17.957 -34.983 1.00 45.38 384 LEU A N 1
ATOM 3105 C CA . LEU A 1 384 ? 31.153 16.667 -34.354 1.00 45.38 384 LEU A CA 1
ATOM 3106 C C . LEU A 1 384 ? 30.504 16.831 -32.970 1.00 45.38 384 LEU A C 1
ATOM 3108 O O . LEU A 1 384 ? 29.555 16.117 -32.648 1.00 45.38 384 LEU A O 1
ATOM 3112 N N . ALA A 1 385 ? 30.924 17.825 -32.181 1.00 52.47 385 ALA A N 1
ATOM 3113 C CA . ALA A 1 385 ? 30.302 18.161 -30.900 1.00 52.47 385 ALA A CA 1
ATOM 3114 C C . ALA A 1 385 ? 28.874 18.713 -31.042 1.00 52.47 385 ALA A C 1
ATOM 3116 O O . ALA A 1 385 ? 28.146 18.723 -30.052 1.00 52.47 385 ALA A O 1
ATOM 3117 N N . ASN A 1 386 ? 28.450 19.144 -32.236 1.00 52.41 386 ASN A N 1
ATOM 3118 C CA . ASN A 1 386 ? 27.064 19.534 -32.520 1.00 52.41 386 ASN A CA 1
ATOM 3119 C C . ASN A 1 386 ? 26.149 18.331 -3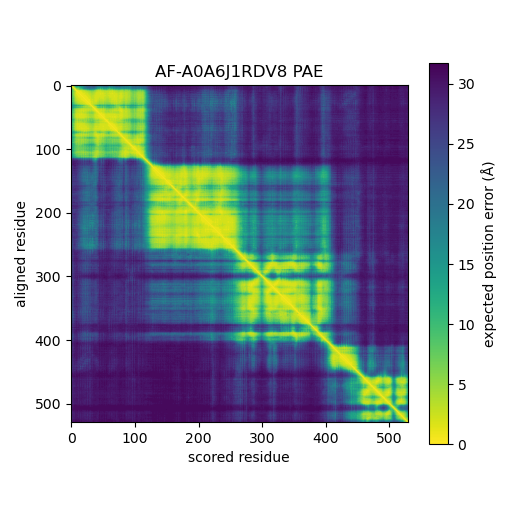2.827 1.00 52.41 386 ASN A C 1
ATOM 3121 O O . ASN A 1 386 ? 24.928 18.469 -32.790 1.00 52.41 386 ASN A O 1
ATOM 3125 N N . GLN A 1 387 ? 26.702 17.138 -33.074 1.00 58.88 387 GLN A N 1
ATOM 3126 C CA . GLN A 1 387 ? 25.948 15.909 -33.363 1.00 58.88 387 GLN A CA 1
ATOM 3127 C C . GLN A 1 387 ? 25.722 15.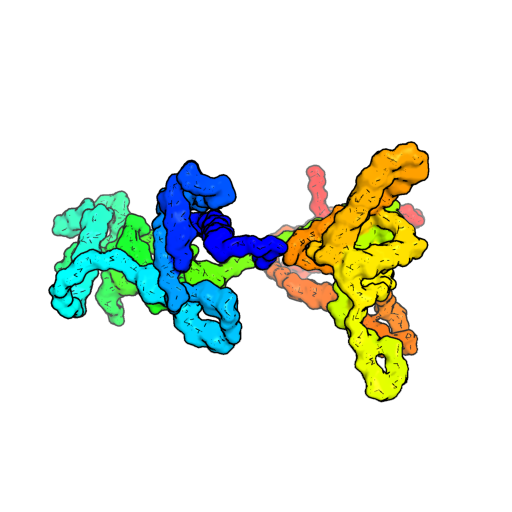047 -32.105 1.00 58.88 387 GLN A C 1
ATOM 3129 O O . GLN A 1 387 ? 25.795 13.820 -32.161 1.00 58.88 387 GLN A O 1
ATOM 3134 N N . ARG A 1 388 ? 25.473 15.670 -30.941 1.00 70.50 388 ARG A N 1
ATOM 3135 C CA . ARG A 1 388 ? 25.325 14.933 -29.671 1.00 70.50 388 ARG A CA 1
ATOM 3136 C C . ARG A 1 388 ? 24.078 14.071 -29.670 1.00 70.50 388 ARG A C 1
ATOM 3138 O O . ARG A 1 388 ? 22.973 14.551 -29.925 1.00 70.50 388 ARG A O 1
ATOM 3145 N N . ILE A 1 389 ? 24.258 12.821 -29.268 1.00 80.81 389 ILE A N 1
ATOM 3146 C CA . ILE A 1 389 ? 23.156 11.936 -28.928 1.00 80.81 389 ILE A CA 1
ATOM 3147 C C . ILE A 1 389 ? 22.712 12.289 -27.508 1.00 80.81 389 ILE A C 1
ATOM 3149 O O . ILE A 1 389 ? 23.463 12.123 -26.546 1.00 80.81 389 ILE A O 1
ATOM 3153 N N . LYS A 1 390 ? 21.480 12.769 -27.349 1.00 82.69 390 LYS A N 1
ATOM 3154 C CA . LYS A 1 390 ? 20.879 12.969 -26.030 1.00 82.69 390 LYS A CA 1
ATOM 3155 C C . LYS A 1 390 ? 20.363 11.635 -25.501 1.00 82.69 390 LYS A C 1
ATOM 3157 O O . LYS A 1 390 ? 19.410 11.073 -26.037 1.00 82.69 390 LYS A O 1
ATOM 3162 N N . TRP A 1 391 ? 20.966 11.152 -24.424 1.00 84.19 391 TRP A N 1
ATOM 3163 C CA . TRP A 1 391 ? 20.545 9.916 -23.771 1.00 84.19 391 TRP A CA 1
ATOM 3164 C C . TRP A 1 391 ? 19.509 10.182 -22.678 1.00 84.19 391 TRP A C 1
ATOM 3166 O O . TRP A 1 391 ? 19.630 11.140 -21.914 1.00 84.19 391 TRP A O 1
ATOM 3176 N N . SER A 1 392 ? 18.468 9.359 -22.592 1.00 83.62 392 SER A N 1
ATOM 3177 C CA . SER A 1 392 ? 17.427 9.448 -21.564 1.00 83.62 392 SER A CA 1
ATOM 3178 C C . SER A 1 392 ? 17.070 8.065 -21.023 1.00 83.62 392 SER A C 1
ATOM 3180 O O . SER A 1 392 ? 16.840 7.130 -21.784 1.00 83.62 392 SER A O 1
ATOM 3182 N N . PHE A 1 393 ? 17.001 7.944 -19.699 1.00 81.19 393 PHE A N 1
ATOM 3183 C CA . PHE A 1 393 ? 16.697 6.687 -19.018 1.00 81.19 393 PHE A CA 1
ATOM 3184 C C . PHE A 1 393 ? 15.238 6.637 -18.561 1.00 81.19 393 PHE A C 1
ATOM 3186 O O . PHE A 1 393 ? 14.718 7.619 -18.023 1.00 81.19 393 PHE A O 1
ATOM 3193 N N . ILE A 1 394 ? 14.576 5.492 -18.743 1.00 77.38 394 ILE A N 1
ATOM 3194 C CA . ILE A 1 394 ? 13.231 5.275 -18.191 1.00 77.38 394 ILE A CA 1
ATOM 3195 C C . ILE A 1 394 ? 13.279 5.061 -16.664 1.00 77.38 394 ILE A C 1
ATOM 3197 O O . ILE A 1 394 ? 14.294 4.592 -16.131 1.00 77.38 394 ILE A O 1
ATOM 3201 N N . PRO A 1 395 ? 12.194 5.376 -15.925 1.00 71.94 395 PRO A N 1
ATOM 3202 C CA . PRO A 1 395 ? 12.140 5.149 -14.485 1.00 71.94 395 PRO A CA 1
ATOM 3203 C C . PRO A 1 395 ? 12.420 3.679 -14.109 1.00 71.94 395 PRO A C 1
ATOM 3205 O O . PRO A 1 395 ? 11.950 2.764 -14.793 1.00 71.94 395 PRO A O 1
ATOM 3208 N N . PRO A 1 396 ? 13.152 3.415 -13.009 1.00 66.25 396 PRO A N 1
ATOM 3209 C CA . PRO A 1 396 ? 13.451 2.053 -12.574 1.00 66.25 396 PRO A CA 1
ATOM 3210 C C . PRO A 1 396 ? 12.179 1.230 -12.346 1.00 66.25 396 PRO A C 1
ATOM 3212 O O . PRO A 1 396 ? 11.223 1.718 -11.746 1.00 66.25 396 PRO A O 1
ATOM 3215 N N . ARG A 1 397 ? 12.190 -0.044 -12.769 1.00 55.94 397 ARG A N 1
ATOM 3216 C CA . ARG A 1 397 ? 11.060 -0.991 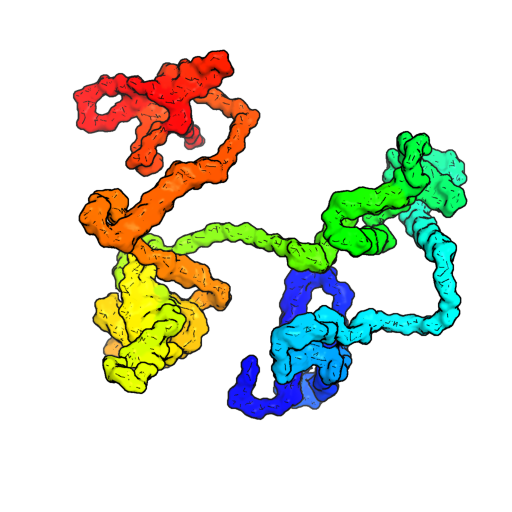-12.626 1.00 55.94 397 ARG A CA 1
ATOM 3217 C C . ARG A 1 397 ? 9.760 -0.530 -13.288 1.00 55.94 397 ARG A C 1
ATOM 3219 O O . ARG A 1 397 ? 8.686 -1.010 -12.931 1.00 55.94 397 ARG A O 1
ATOM 3226 N N . ALA A 1 398 ? 9.862 0.350 -14.277 1.00 62.09 398 ALA A N 1
ATOM 3227 C CA . ALA A 1 398 ? 8.735 0.803 -15.068 1.00 62.09 398 ALA A CA 1
ATOM 3228 C C . ALA A 1 398 ? 8.862 0.307 -16.521 1.00 62.09 398 ALA A C 1
ATOM 3230 O O . ALA A 1 398 ? 8.916 1.125 -17.440 1.00 62.09 398 ALA A O 1
ATOM 3231 N N . PRO A 1 399 ? 8.925 -1.025 -16.758 1.00 56.59 399 PRO A N 1
ATOM 3232 C CA . PRO A 1 399 ? 9.163 -1.571 -18.091 1.00 56.59 399 PRO A CA 1
ATOM 3233 C C . PRO A 1 399 ? 8.064 -1.170 -19.069 1.00 56.59 399 PRO A C 1
ATOM 3235 O O . PRO A 1 399 ? 8.336 -1.109 -20.250 1.00 56.59 399 PRO A O 1
ATOM 3238 N N . TYR A 1 400 ? 6.862 -0.817 -18.605 1.00 58.72 400 TYR A N 1
ATOM 3239 C CA . TYR A 1 400 ? 5.779 -0.288 -19.437 1.00 58.72 400 TYR A CA 1
ATOM 3240 C C . TYR A 1 400 ? 6.133 1.039 -20.133 1.00 58.72 400 TYR A C 1
ATOM 3242 O O . TYR A 1 400 ? 5.683 1.257 -21.251 1.00 58.72 400 TYR A O 1
ATOM 3250 N N . PHE A 1 401 ? 7.004 1.879 -19.553 1.00 58.03 401 PHE A N 1
ATOM 3251 C CA . PHE A 1 401 ? 7.530 3.056 -20.259 1.00 58.03 401 PHE A CA 1
ATOM 3252 C C . PHE A 1 401 ? 8.420 2.665 -21.446 1.00 58.03 401 PHE A C 1
ATOM 3254 O O . PHE A 1 401 ? 8.461 3.405 -22.420 1.00 58.03 401 PHE A O 1
ATOM 3261 N N . GLY A 1 402 ? 9.106 1.518 -21.386 1.00 50.47 402 GLY A N 1
ATOM 3262 C CA . GLY A 1 402 ? 9.862 0.951 -22.509 1.00 50.47 402 GLY A CA 1
ATOM 3263 C C . GLY A 1 402 ? 9.004 0.077 -23.434 1.00 50.47 402 GLY A C 1
ATOM 3264 O O . GLY A 1 402 ? 9.119 0.161 -24.648 1.00 50.47 402 GLY A O 1
ATOM 3265 N N . GLY A 1 403 ? 8.088 -0.715 -22.886 1.00 48.12 403 GLY A N 1
ATOM 3266 C CA . GLY A 1 403 ? 7.271 -1.708 -23.582 1.00 48.12 403 GLY A CA 1
ATOM 3267 C C . GLY A 1 403 ? 6.251 -1.085 -24.526 1.00 48.12 403 GLY A C 1
ATOM 3268 O O . GLY A 1 403 ? 6.173 -1.511 -25.676 1.00 48.12 403 GLY A O 1
ATOM 3269 N N . ASP A 1 404 ? 5.571 -0.007 -24.115 1.00 50.22 404 ASP A N 1
ATOM 3270 C CA . ASP A 1 404 ? 4.740 0.778 -25.040 1.00 50.22 404 ASP A CA 1
ATOM 3271 C C . ASP A 1 404 ? 5.595 1.428 -26.135 1.00 50.22 404 ASP A C 1
ATOM 3273 O O . ASP A 1 404 ? 5.104 1.648 -27.247 1.00 50.22 404 ASP A O 1
ATOM 3277 N N . LEU A 1 405 ? 6.882 1.709 -25.860 1.00 50.09 405 LEU A N 1
ATOM 3278 C CA . LEU A 1 405 ? 7.842 2.226 -26.836 1.00 50.09 405 LEU A CA 1
ATOM 3279 C C . LEU A 1 405 ? 8.338 1.156 -27.832 1.00 50.09 405 LEU A C 1
ATOM 3281 O O . LEU A 1 405 ? 8.618 1.535 -28.972 1.00 50.09 405 LEU A O 1
ATOM 3285 N N . LEU A 1 406 ? 8.381 -0.124 -27.440 1.00 46.31 406 LEU A N 1
ATOM 3286 C CA . LEU A 1 406 ? 9.172 -1.184 -28.085 1.00 46.31 406 LEU A CA 1
ATOM 3287 C C . LEU A 1 406 ? 8.375 -2.397 -28.602 1.00 46.31 406 LEU A C 1
ATOM 3289 O O . LEU A 1 406 ? 8.884 -3.113 -29.462 1.00 46.31 406 LEU A O 1
ATOM 3293 N N . ILE A 1 407 ? 7.145 -2.649 -28.142 1.00 42.88 407 ILE A N 1
ATOM 3294 C CA . ILE A 1 407 ? 6.428 -3.897 -28.459 1.00 42.88 407 ILE A CA 1
ATOM 3295 C C . ILE A 1 407 ? 5.119 -3.611 -29.192 1.00 42.88 407 ILE A C 1
ATOM 3297 O O . ILE A 1 407 ? 4.034 -3.647 -28.626 1.00 42.88 407 ILE A O 1
ATOM 3301 N N . GLN A 1 408 ? 5.243 -3.352 -30.488 1.00 41.84 408 GLN A N 1
ATOM 3302 C CA . GLN A 1 408 ? 4.528 -4.101 -31.523 1.00 41.84 408 GLN A CA 1
ATOM 3303 C C . GLN A 1 408 ? 5.155 -3.715 -32.869 1.00 41.84 408 GLN A C 1
ATOM 3305 O O . GLN A 1 408 ? 5.081 -2.542 -33.249 1.00 41.84 408 GLN A O 1
ATOM 3310 N N . PRO A 1 409 ? 5.804 -4.644 -33.599 1.00 43.91 409 PRO A N 1
ATOM 3311 C CA . PRO A 1 409 ? 6.133 -4.368 -34.989 1.00 43.91 409 PRO A CA 1
ATOM 3312 C C . PRO A 1 409 ? 4.823 -4.066 -35.719 1.00 43.91 409 PRO A C 1
ATOM 3314 O O . PRO A 1 409 ? 3.817 -4.732 -35.464 1.00 43.91 409 PRO A O 1
ATOM 3317 N N . ALA A 1 410 ? 4.829 -3.068 -36.606 1.00 43.97 410 ALA A N 1
ATOM 3318 C CA . ALA A 1 410 ? 3.715 -2.857 -37.520 1.00 43.97 410 ALA A CA 1
ATOM 3319 C C . ALA A 1 410 ? 3.487 -4.177 -38.267 1.00 43.97 410 ALA A C 1
ATOM 3321 O O . ALA A 1 410 ? 4.337 -4.618 -39.044 1.00 43.97 410 ALA A O 1
ATOM 3322 N N . GLN A 1 411 ? 2.399 -4.868 -37.937 1.00 52.28 411 GLN A N 1
ATOM 3323 C CA . GLN A 1 411 ? 2.081 -6.127 -38.584 1.00 52.28 411 GLN A CA 1
ATOM 3324 C C . GLN A 1 411 ? 1.612 -5.801 -39.995 1.00 52.28 411 GLN A C 1
ATOM 3326 O O . GLN A 1 411 ? 0.783 -4.914 -40.184 1.00 52.28 411 GLN A O 1
ATOM 3331 N N . TYR A 1 412 ? 2.160 -6.507 -40.980 1.00 58.69 412 TYR A N 1
ATOM 3332 C CA . TYR A 1 412 ? 1.622 -6.456 -42.331 1.00 58.69 412 TYR A CA 1
ATOM 3333 C C . TYR A 1 412 ? 0.166 -6.931 -42.278 1.00 58.69 412 TYR A C 1
ATOM 3335 O O . TYR A 1 412 ? -0.112 -7.971 -41.674 1.00 58.69 412 TYR A O 1
ATOM 3343 N N . ASP A 1 413 ? -0.752 -6.144 -42.830 1.00 62.91 413 ASP A N 1
ATOM 3344 C CA . ASP A 1 413 ? -2.171 -6.484 -42.835 1.00 62.91 413 ASP A CA 1
ATOM 3345 C C . ASP A 1 413 ? -2.422 -7.578 -43.878 1.00 62.91 413 ASP A C 1
ATOM 3347 O O . ASP A 1 413 ? -2.232 -7.377 -45.078 1.00 62.91 413 ASP A O 1
ATOM 3351 N N . TYR A 1 414 ? -2.803 -8.765 -43.408 1.00 75.50 414 TYR A N 1
ATOM 3352 C CA . TYR A 1 414 ? -3.112 -9.910 -44.260 1.00 75.50 414 TYR A CA 1
ATOM 3353 C C . TYR A 1 414 ? -4.618 -10.039 -44.532 1.00 75.50 414 TYR A C 1
ATOM 3355 O O . TYR A 1 414 ? -5.031 -11.023 -45.151 1.00 75.50 414 TYR A O 1
ATOM 3363 N N . ALA A 1 415 ? -5.453 -9.088 -44.086 1.00 67.25 415 ALA A N 1
ATOM 3364 C CA . ALA A 1 415 ? -6.910 -9.170 -44.197 1.00 67.25 415 ALA A CA 1
ATOM 3365 C C . ALA A 1 415 ? -7.385 -9.386 -45.644 1.00 67.25 415 ALA A C 1
ATOM 3367 O O . ALA A 1 415 ? -8.251 -10.234 -45.873 1.00 67.25 415 ALA A O 1
ATOM 3368 N N . GLU A 1 416 ? -6.772 -8.696 -46.609 1.00 73.56 416 GLU A N 1
ATOM 3369 C CA . GLU A 1 416 ? -7.142 -8.752 -48.033 1.00 73.56 416 GLU A CA 1
ATOM 3370 C C . GLU A 1 416 ? -6.339 -9.778 -48.852 1.00 73.56 416 GLU A C 1
ATOM 3372 O O . GLU A 1 416 ? -6.633 -10.008 -50.023 1.00 73.56 416 GLU A O 1
ATOM 3377 N N . VAL A 1 417 ? -5.341 -10.441 -48.255 1.00 81.19 417 VAL A N 1
ATOM 3378 C CA . VAL A 1 417 ? -4.500 -11.407 -48.979 1.00 81.19 417 VAL A CA 1
ATOM 3379 C C . VAL A 1 417 ? -5.214 -12.767 -49.075 1.00 81.19 417 VAL A C 1
ATOM 3381 O O . VAL A 1 417 ? -5.611 -13.314 -48.039 1.00 81.19 417 VAL A O 1
ATOM 3384 N N . PRO A 1 418 ? -5.370 -13.358 -50.276 1.00 79.25 418 PRO A N 1
ATOM 3385 C CA . PRO A 1 418 ? -5.979 -14.680 -50.453 1.00 79.25 418 PRO A CA 1
ATOM 3386 C C . PRO A 1 418 ? -5.258 -15.787 -49.660 1.00 79.25 418 PRO A C 1
ATOM 3388 O O . PRO A 1 418 ? -4.030 -15.843 -49.639 1.00 79.25 418 PRO A O 1
ATOM 3391 N N . GLU A 1 419 ? -6.007 -16.683 -49.001 1.00 73.19 419 GLU A N 1
ATOM 3392 C CA . GLU A 1 419 ? -5.448 -17.693 -48.073 1.00 73.19 419 GLU A CA 1
ATOM 3393 C C . GLU A 1 419 ? -4.480 -18.679 -48.736 1.00 73.19 419 GLU A C 1
ATOM 3395 O O . GLU A 1 419 ? -3.516 -19.127 -48.119 1.00 73.19 419 GLU A O 1
ATOM 3400 N N . ASN A 1 420 ? -4.702 -18.968 -50.014 1.00 79.75 420 ASN A N 1
ATOM 3401 C CA . ASN A 1 420 ? -3.860 -19.810 -50.858 1.00 79.75 420 ASN A CA 1
ATOM 3402 C C . ASN A 1 420 ? -2.469 -19.212 -51.134 1.00 79.75 420 ASN A C 1
ATOM 3404 O O . ASN A 1 420 ? -1.584 -19.935 -51.583 1.00 79.75 420 ASN A O 1
ATOM 3408 N N . HIS A 1 421 ? -2.257 -17.919 -50.870 1.00 74.62 421 HIS A N 1
ATOM 3409 C CA . HIS A 1 421 ? -0.956 -17.254 -51.001 1.00 74.62 421 HIS A CA 1
ATOM 3410 C C . HIS A 1 421 ? -0.227 -17.105 -49.656 1.00 74.62 421 HIS A C 1
ATOM 3412 O O . HIS A 1 421 ? 0.867 -16.542 -49.606 1.00 74.62 421 HIS A O 1
ATOM 3418 N N . LEU A 1 422 ? -0.816 -17.593 -48.558 1.00 79.50 422 LEU A N 1
ATOM 3419 C CA . LEU A 1 422 ? -0.272 -17.428 -47.215 1.00 79.50 422 LEU A CA 1
ATOM 3420 C C . LEU A 1 422 ? 0.471 -18.680 -46.762 1.00 79.50 422 LEU A C 1
ATOM 3422 O O . LEU A 1 422 ? -0.051 -19.794 -46.755 1.00 79.50 422 LEU A O 1
ATOM 3426 N N . THR A 1 423 ? 1.692 -18.485 -46.273 1.00 77.44 423 THR A N 1
ATOM 3427 C CA . THR A 1 423 ? 2.370 -19.510 -45.474 1.00 77.44 423 THR A CA 1
ATOM 3428 C C . THR A 1 423 ? 1.594 -19.770 -44.179 1.00 77.44 423 THR A C 1
ATOM 3430 O O . THR A 1 423 ? 0.859 -18.910 -43.693 1.00 77.44 423 THR A O 1
ATOM 3433 N N . ARG A 1 424 ? 1.790 -20.938 -43.551 1.00 57.53 424 ARG A N 1
ATOM 3434 C CA . ARG A 1 424 ? 1.098 -21.306 -42.298 1.00 57.53 424 ARG A CA 1
ATOM 3435 C C . ARG A 1 424 ? 1.208 -20.231 -41.210 1.00 57.53 424 ARG A C 1
ATOM 3437 O O . ARG A 1 424 ? 0.238 -19.979 -40.501 1.00 57.53 424 ARG A O 1
ATOM 3444 N N . TRP A 1 425 ? 2.371 -19.592 -41.086 1.00 59.41 425 TRP A N 1
ATOM 3445 C CA . TRP A 1 425 ? 2.576 -18.503 -40.132 1.00 59.41 425 TRP A CA 1
ATOM 3446 C C . TRP A 1 425 ? 1.777 -17.247 -40.512 1.00 59.41 425 TRP A C 1
ATOM 3448 O O . TRP A 1 425 ? 1.107 -16.683 -39.652 1.00 59.41 425 TRP A O 1
ATOM 3458 N N . GLN A 1 426 ? 1.769 -16.847 -41.787 1.00 71.50 426 GLN A N 1
ATOM 3459 C CA . GLN A 1 426 ? 0.989 -15.692 -42.255 1.00 71.50 426 GLN A CA 1
ATOM 3460 C C . GLN A 1 426 ? -0.521 -15.938 -42.149 1.00 71.50 426 GLN A C 1
ATOM 3462 O O . GLN A 1 426 ? -1.263 -15.027 -41.800 1.00 71.50 426 G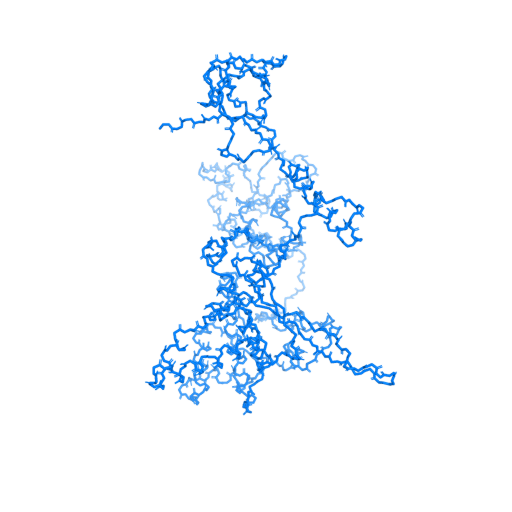LN A O 1
ATOM 3467 N N . ASN A 1 427 ? -0.974 -17.174 -42.368 1.00 65.69 427 ASN A N 1
ATOM 3468 C CA . ASN A 1 427 ? -2.373 -17.549 -42.185 1.00 65.69 427 ASN A CA 1
ATOM 3469 C C . ASN A 1 427 ? -2.783 -17.473 -40.699 1.00 65.69 427 ASN A C 1
ATOM 3471 O O . ASN A 1 427 ? -3.822 -16.915 -40.364 1.00 65.69 427 ASN A O 1
ATOM 3475 N N . LEU A 1 428 ? -1.919 -17.914 -39.774 1.00 62.41 428 LEU A N 1
ATOM 3476 C CA . LEU A 1 428 ? -2.138 -17.714 -38.334 1.00 62.41 428 LEU A CA 1
ATOM 3477 C C . LEU A 1 428 ? -2.160 -16.228 -37.936 1.00 62.41 428 LEU A C 1
ATOM 3479 O O . LEU A 1 428 ? -2.972 -15.841 -37.098 1.00 62.41 428 LEU A O 1
ATOM 3483 N N . GLN A 1 429 ? -1.314 -15.388 -38.545 1.00 68.12 429 GLN A N 1
ATOM 3484 C CA . GLN A 1 429 ? -1.354 -13.935 -38.331 1.00 68.12 429 GLN A CA 1
ATOM 3485 C C . GLN A 1 429 ? -2.646 -13.314 -38.876 1.00 68.12 429 GLN A C 1
ATOM 3487 O O . GLN A 1 429 ? -3.272 -12.529 -38.170 1.00 68.12 429 GLN A O 1
ATOM 3492 N N . LYS A 1 430 ? -3.098 -13.718 -40.070 1.00 77.19 430 LYS A N 1
ATOM 3493 C CA . LYS A 1 430 ? -4.389 -13.303 -40.635 1.00 77.19 430 LYS A CA 1
ATOM 3494 C C . LYS A 1 430 ? -5.550 -13.698 -39.726 1.00 77.19 430 LYS A C 1
ATOM 3496 O O . LYS A 1 430 ? -6.394 -12.860 -39.434 1.00 77.19 430 LYS A O 1
ATOM 3501 N N . LEU A 1 431 ? -5.570 -14.932 -39.221 1.00 66.19 431 LEU A N 1
ATOM 3502 C CA . LEU A 1 431 ? -6.589 -15.404 -38.278 1.00 66.19 431 LEU A CA 1
ATOM 3503 C C . LEU A 1 431 ? -6.576 -14.606 -36.970 1.00 66.19 431 LEU A C 1
ATOM 3505 O O . LEU A 1 431 ? -7.633 -14.273 -36.445 1.00 66.19 431 LEU A O 1
ATOM 3509 N N . HIS A 1 432 ? -5.395 -14.253 -36.460 1.00 62.72 432 HIS A N 1
ATOM 3510 C CA . HIS A 1 432 ? -5.256 -13.405 -35.278 1.00 62.72 432 HIS A CA 1
ATOM 3511 C C . HIS A 1 432 ? -5.738 -11.964 -35.539 1.00 62.72 432 HIS A C 1
ATOM 3513 O O . HIS A 1 432 ? -6.466 -11.405 -34.723 1.00 62.72 432 HIS A O 1
ATOM 3519 N N . GLN A 1 433 ? -5.401 -11.371 -36.689 1.00 69.50 433 GLN A N 1
ATOM 3520 C CA . GLN A 1 433 ? -5.882 -10.047 -37.106 1.00 69.50 433 GLN A CA 1
ATOM 3521 C C . GLN A 1 433 ? -7.403 -10.039 -37.299 1.00 69.50 433 GLN A C 1
ATOM 3523 O O . GLN A 1 433 ? -8.088 -9.173 -36.761 1.00 69.50 433 GLN A O 1
ATOM 3528 N N . GLN A 1 434 ? -7.952 -11.046 -37.982 1.00 66.19 434 GLN A N 1
ATOM 3529 C CA . GLN A 1 434 ? -9.393 -11.240 -38.130 1.00 66.19 434 GLN A CA 1
ATOM 3530 C C . GLN A 1 434 ? -10.073 -11.448 -36.778 1.00 66.19 434 GLN A C 1
ATOM 3532 O O . GLN A 1 434 ? -11.128 -10.865 -36.541 1.00 66.19 434 GLN A O 1
ATOM 3537 N N . PHE A 1 435 ? -9.464 -12.216 -35.872 1.00 68.25 435 PHE A N 1
ATOM 3538 C CA . PHE A 1 435 ? -9.957 -12.365 -34.508 1.00 68.25 435 PHE A CA 1
ATOM 3539 C C . PHE A 1 435 ? -10.025 -11.014 -33.801 1.00 68.25 435 PHE A C 1
ATOM 3541 O O . PHE A 1 435 ? -11.061 -10.715 -33.230 1.00 68.25 435 PHE A O 1
ATOM 3548 N N . TRP A 1 436 ? -8.991 -10.172 -33.865 1.00 54.06 436 TRP A N 1
ATOM 3549 C CA . TRP A 1 436 ? -9.010 -8.860 -33.208 1.00 54.06 436 TRP A CA 1
ATOM 3550 C C . TRP A 1 436 ? -9.977 -7.869 -33.854 1.00 54.06 436 TRP A C 1
ATOM 3552 O O . TRP A 1 436 ? -10.657 -7.138 -33.136 1.00 54.06 436 TRP A O 1
ATOM 3562 N N . ILE A 1 437 ? -10.101 -7.875 -35.184 1.00 60.91 437 ILE A N 1
ATOM 3563 C CA . ILE A 1 437 ? -11.104 -7.079 -35.905 1.00 60.91 437 ILE A CA 1
ATOM 3564 C C . ILE A 1 437 ? -12.512 -7.499 -35.471 1.00 60.91 437 ILE A C 1
ATOM 3566 O O . ILE A 1 437 ? -13.340 -6.642 -35.156 1.00 60.91 437 ILE A O 1
ATOM 3570 N N . ARG A 1 438 ? -12.779 -8.809 -35.403 1.00 57.34 438 ARG A N 1
ATOM 3571 C CA . ARG A 1 438 ? -14.063 -9.354 -34.944 1.00 57.34 438 ARG A CA 1
ATOM 3572 C C . ARG A 1 438 ? -14.280 -9.118 -33.459 1.00 57.34 438 ARG A C 1
ATOM 3574 O O . ARG A 1 438 ? -15.343 -8.667 -33.080 1.00 57.34 438 ARG A O 1
ATOM 3581 N N . TRP A 1 439 ? -13.280 -9.311 -32.614 1.00 54.75 439 TRP A N 1
ATOM 3582 C CA . TRP A 1 439 ? -13.357 -9.033 -31.183 1.00 54.75 439 TRP A CA 1
ATOM 3583 C C . TRP A 1 439 ? -13.661 -7.554 -30.922 1.00 54.75 439 TRP A C 1
ATOM 3585 O O . TRP A 1 439 ? -14.539 -7.241 -30.126 1.00 54.75 439 TRP A O 1
ATOM 3595 N N . HIS A 1 440 ? -13.016 -6.633 -31.640 1.00 53.78 440 HIS A N 1
ATOM 3596 C CA . HIS A 1 440 ? -13.296 -5.202 -31.536 1.00 53.78 440 HIS A CA 1
ATOM 3597 C C . HIS A 1 440 ? -14.708 -4.844 -32.028 1.00 53.78 440 HIS A C 1
ATOM 3599 O O . HIS A 1 440 ? -15.417 -4.086 -31.369 1.00 53.78 440 HIS A O 1
ATOM 3605 N N . ARG A 1 441 ? -15.135 -5.392 -33.174 1.00 55.94 441 ARG A N 1
ATOM 3606 C CA . ARG A 1 441 ? -16.450 -5.094 -33.771 1.00 55.94 441 ARG A CA 1
ATOM 3607 C C . ARG A 1 441 ? -17.620 -5.788 -33.074 1.00 55.94 441 ARG A C 1
ATOM 3609 O O . ARG A 1 441 ? -18.692 -5.201 -32.979 1.00 55.94 441 ARG A O 1
ATOM 3616 N N . GLU A 1 442 ? -17.431 -7.016 -32.623 1.00 55.72 442 GLU A N 1
ATOM 3617 C CA . GLU A 1 442 ? -18.478 -7.896 -32.099 1.00 55.72 442 GLU A CA 1
ATOM 3618 C C . GLU A 1 442 ? -18.454 -7.871 -30.563 1.00 55.72 442 GLU A C 1
ATOM 3620 O O . GLU A 1 442 ? -19.414 -7.435 -29.940 1.00 55.72 442 GLU A O 1
ATOM 3625 N N . TYR A 1 443 ? -17.328 -8.226 -29.938 1.00 42.12 443 TYR A N 1
ATOM 3626 C CA . TYR A 1 443 ? -17.249 -8.443 -28.486 1.00 42.12 443 TYR A CA 1
ATOM 3627 C C . TYR A 1 443 ? -17.053 -7.161 -27.654 1.00 42.12 443 TYR A C 1
ATOM 3629 O O . TYR A 1 443 ? -17.642 -7.001 -26.589 1.00 42.12 443 TYR A O 1
ATOM 3637 N N . LEU A 1 444 ? -16.246 -6.204 -28.120 1.00 43.81 444 LEU A N 1
ATOM 3638 C CA . LEU A 1 444 ? -15.984 -4.947 -27.399 1.00 43.81 444 LEU A CA 1
ATOM 3639 C C . LEU A 1 444 ? -17.248 -4.070 -27.331 1.00 43.81 444 LEU A C 1
ATOM 3641 O O . LEU A 1 444 ? -17.506 -3.414 -26.321 1.00 43.81 444 LEU A O 1
ATOM 3645 N N . ASN A 1 445 ? -18.082 -4.140 -28.371 1.00 48.28 445 ASN A N 1
ATOM 3646 C CA . ASN A 1 445 ? -19.412 -3.532 -28.384 1.00 48.28 445 ASN A CA 1
ATOM 3647 C C . ASN A 1 445 ? -20.399 -4.234 -27.431 1.00 48.28 445 ASN A C 1
ATOM 3649 O O . ASN A 1 445 ? -21.291 -3.570 -26.909 1.00 48.28 445 ASN A O 1
ATOM 3653 N N . GLU A 1 446 ? -20.227 -5.530 -27.150 1.00 44.75 446 GLU A N 1
ATOM 3654 C CA . GLU A 1 446 ? -21.007 -6.260 -26.136 1.00 44.75 446 GLU A CA 1
ATOM 3655 C C . GLU A 1 446 ? -20.531 -5.982 -24.698 1.00 44.75 446 GLU A C 1
ATOM 3657 O O . GLU A 1 446 ? -21.339 -5.969 -23.768 1.00 44.75 446 GLU A O 1
ATOM 3662 N N . LEU A 1 447 ? -19.237 -5.699 -24.501 1.00 40.25 447 LEU A N 1
ATOM 3663 C CA . LEU A 1 447 ? -18.669 -5.321 -23.199 1.00 40.25 447 LEU A CA 1
ATOM 3664 C C . LEU A 1 447 ? -19.106 -3.928 -22.725 1.00 40.25 447 LEU A C 1
ATOM 3666 O O . LEU A 1 447 ? -19.135 -3.670 -21.518 1.00 40.25 447 LEU A O 1
ATOM 3670 N N . GLN A 1 448 ? -19.482 -3.031 -23.642 1.00 42.03 448 GLN A N 1
ATOM 3671 C CA . GLN A 1 448 ? -20.263 -1.853 -23.278 1.00 42.03 448 GLN A CA 1
ATOM 3672 C C . GLN A 1 448 ? -21.702 -2.283 -22.979 1.00 42.03 448 GLN A C 1
ATOM 3674 O O . GLN A 1 448 ? -22.591 -2.177 -23.824 1.00 42.03 448 GLN A O 1
ATOM 3679 N N . GLN A 1 449 ? -21.962 -2.714 -21.741 1.00 41.88 449 GLN A N 1
ATOM 3680 C CA . GLN A 1 449 ? -23.326 -2.763 -21.221 1.00 41.88 449 GLN A CA 1
ATOM 3681 C C . GLN A 1 449 ? -23.908 -1.346 -21.253 1.00 41.88 449 GLN A C 1
ATOM 3683 O O . GLN A 1 449 ? -23.731 -0.557 -20.326 1.00 41.88 449 GLN A O 1
ATOM 3688 N N . ARG A 1 450 ? -24.623 -1.009 -22.331 1.00 45.50 450 ARG A N 1
ATOM 3689 C CA . ARG A 1 450 ? -25.543 0.123 -22.315 1.00 45.50 450 ARG A CA 1
ATOM 3690 C C . ARG A 1 450 ? -26.620 -0.225 -21.298 1.00 45.50 450 ARG A C 1
ATOM 3692 O O . ARG A 1 450 ? -27.455 -1.095 -21.550 1.00 45.50 450 ARG A O 1
ATOM 3699 N N . THR A 1 451 ? -26.596 0.429 -20.143 1.00 39.56 451 THR A N 1
ATOM 3700 C CA . THR A 1 451 ? -27.754 0.459 -19.254 1.00 39.56 451 THR A CA 1
ATOM 3701 C C . THR A 1 451 ? -28.959 0.870 -20.095 1.00 39.56 451 THR A C 1
ATOM 3703 O O . THR A 1 451 ? -28.892 1.841 -20.853 1.00 39.56 451 THR A O 1
ATOM 3706 N N . LYS A 1 452 ? -30.046 0.086 -20.034 1.00 38.34 452 LYS A N 1
ATOM 3707 C CA . LYS A 1 452 ? -31.328 0.510 -20.607 1.00 38.34 452 LYS A CA 1
ATOM 3708 C C . LYS A 1 452 ? -31.594 1.912 -20.072 1.00 38.34 452 LYS A C 1
ATOM 3710 O O . LYS A 1 452 ? -31.581 2.108 -18.860 1.00 38.34 452 LYS A O 1
ATOM 3715 N N . TRP A 1 453 ? -31.760 2.857 -20.985 1.00 44.03 453 TRP A N 1
ATOM 3716 C CA . TRP A 1 453 ? -32.092 4.234 -20.673 1.00 44.03 453 TRP A CA 1
ATOM 3717 C C . TRP A 1 453 ? -33.360 4.194 -19.816 1.00 44.03 453 TRP A C 1
ATOM 3719 O O . TRP A 1 453 ? -34.391 3.700 -20.267 1.00 44.03 453 TRP A O 1
ATOM 3729 N N . SER A 1 454 ? -33.243 4.581 -18.548 1.00 40.22 454 SER A N 1
ATOM 3730 C CA . SER A 1 454 ? -34.371 4.694 -17.618 1.00 40.22 454 SER A CA 1
ATOM 3731 C C . SER A 1 454 ? -35.053 6.058 -17.706 1.00 40.22 454 SER A C 1
ATOM 3733 O O . SER A 1 454 ? -36.134 6.222 -17.152 1.00 40.22 454 SER A O 1
ATOM 3735 N N . ASP A 1 455 ? -34.458 6.994 -18.445 1.00 45.38 455 ASP A N 1
ATOM 3736 C CA . ASP A 1 455 ? -35.080 8.260 -18.797 1.00 45.38 455 ASP A CA 1
ATOM 3737 C C . ASP A 1 455 ? -35.662 8.145 -20.206 1.00 45.38 455 ASP A C 1
ATOM 3739 O O . ASP A 1 455 ? -34.951 7.827 -21.166 1.00 45.38 455 ASP A O 1
ATOM 3743 N N . MET A 1 456 ? -36.967 8.397 -20.327 1.00 47.09 456 MET A N 1
ATOM 3744 C CA . MET A 1 456 ? -37.596 8.693 -21.612 1.00 47.09 456 MET A CA 1
ATOM 3745 C C . MET A 1 456 ? -37.072 10.056 -22.073 1.00 47.09 456 MET A C 1
ATOM 3747 O O . MET A 1 456 ? -37.711 11.077 -21.842 1.00 47.09 456 MET A O 1
ATOM 3751 N N . GLY A 1 457 ? -35.861 10.075 -22.636 1.00 53.34 457 GLY A N 1
ATOM 3752 C CA . GLY A 1 457 ? -35.321 11.261 -23.293 1.00 53.34 457 GLY A CA 1
ATOM 3753 C C . GLY A 1 457 ? -36.300 11.755 -24.358 1.00 53.34 457 GLY A C 1
ATOM 3754 O O . GLY A 1 457 ? -37.014 10.948 -24.959 1.00 53.34 457 GLY A O 1
ATOM 3755 N N . ASP A 1 458 ? -36.356 13.072 -24.551 1.00 56.72 458 ASP A N 1
ATOM 3756 C CA . ASP A 1 458 ? -37.272 13.711 -25.493 1.00 56.72 458 ASP A CA 1
ATOM 3757 C C . ASP A 1 458 ? -37.222 13.022 -26.867 1.00 56.72 458 ASP A C 1
ATOM 3759 O O . ASP A 1 458 ? -36.157 12.826 -27.454 1.00 56.72 458 ASP A O 1
ATOM 3763 N N . ASN A 1 459 ? -38.389 12.633 -27.389 1.00 65.50 459 ASN A N 1
ATOM 3764 C CA . ASN A 1 459 ? -38.483 12.072 -28.734 1.00 65.50 459 ASN A CA 1
ATOM 3765 C C . ASN A 1 459 ? -37.977 13.106 -29.754 1.00 65.50 459 ASN A C 1
ATOM 3767 O O . ASN A 1 459 ? -38.398 14.267 -29.713 1.00 65.50 459 ASN A O 1
ATOM 3771 N N . ILE A 1 460 ? -37.131 12.667 -30.698 1.00 71.50 460 ILE A N 1
ATOM 3772 C CA . ILE A 1 460 ? -36.681 13.492 -31.830 1.00 71.50 460 ILE A CA 1
ATOM 3773 C C . ILE A 1 460 ? -37.901 14.129 -32.500 1.00 71.50 460 ILE A C 1
ATOM 3775 O O . ILE A 1 460 ? -38.878 13.444 -32.818 1.00 71.50 460 ILE A O 1
ATOM 3779 N N . LYS A 1 461 ? -37.845 15.446 -32.708 1.00 80.12 461 LYS A N 1
ATOM 3780 C CA . LYS A 1 461 ? -38.949 16.229 -33.267 1.00 80.12 461 LYS A CA 1
ATOM 3781 C C . LYS A 1 461 ? -38.845 16.316 -34.788 1.00 80.12 461 LYS A C 1
ATOM 3783 O O . LYS A 1 461 ? -37.778 16.176 -35.388 1.00 80.12 461 LYS A O 1
ATOM 3788 N N . LEU A 1 462 ? -39.986 16.577 -35.421 1.00 78.44 462 LEU A N 1
ATOM 3789 C CA . LEU A 1 462 ? -40.024 16.987 -36.822 1.00 78.44 462 LEU A CA 1
ATOM 3790 C C . LEU A 1 462 ? -39.121 18.207 -37.018 1.00 78.44 462 LEU A C 1
ATOM 3792 O O . LEU A 1 462 ? -39.090 19.097 -36.170 1.00 78.44 462 LEU A O 1
ATOM 3796 N N . ASN A 1 463 ? -38.423 18.251 -38.152 1.00 79.25 463 ASN A N 1
ATOM 3797 C CA . ASN A 1 463 ? -37.474 19.291 -38.542 1.00 79.25 463 ASN A CA 1
ATOM 3798 C C . ASN A 1 463 ? -36.132 19.342 -37.794 1.00 79.25 463 ASN A C 1
ATOM 3800 O O . ASN A 1 463 ? -35.330 20.217 -38.133 1.00 79.25 463 ASN A O 1
ATOM 3804 N N . THR A 1 464 ? -35.848 18.424 -36.865 1.00 81.00 464 THR A N 1
ATOM 3805 C CA . THR A 1 464 ? -34.524 18.308 -36.233 1.00 81.00 464 THR A CA 1
ATOM 3806 C C . THR A 1 464 ? -33.444 17.959 -37.267 1.00 81.00 464 THR A C 1
ATOM 3808 O O . THR A 1 464 ? -33.673 17.164 -38.185 1.00 81.00 464 THR A O 1
ATOM 3811 N N . VAL A 1 465 ? -32.261 18.562 -37.122 1.00 80.44 465 VAL A N 1
ATOM 3812 C CA . VAL A 1 465 ? -31.077 18.278 -37.945 1.00 80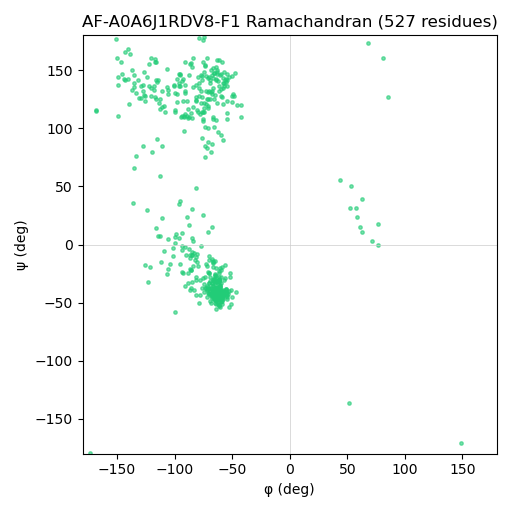.44 465 VAL A CA 1
ATOM 3813 C C . VAL A 1 465 ? -30.245 17.187 -37.280 1.00 80.44 465 VAL A C 1
ATOM 3815 O O . VAL A 1 465 ? -29.965 17.237 -36.083 1.00 80.44 465 VAL A O 1
ATOM 3818 N N . VAL A 1 466 ? -29.854 16.190 -38.065 1.00 78.62 466 VAL A N 1
ATOM 3819 C CA . VAL A 1 466 ? -29.221 14.968 -37.574 1.00 78.62 466 VAL A CA 1
ATOM 3820 C C . VAL A 1 466 ? -28.037 14.554 -38.447 1.00 78.62 466 VAL A C 1
ATOM 3822 O O . VAL A 1 466 ? -28.021 14.807 -39.651 1.00 78.62 466 VAL A O 1
ATOM 3825 N N . LEU A 1 467 ? -27.051 13.893 -37.841 1.00 80.06 467 LEU A N 1
ATOM 3826 C CA . LEU A 1 467 ? -25.950 13.219 -38.532 1.00 80.06 467 LEU A CA 1
ATOM 3827 C C . LEU A 1 467 ? -26.277 11.737 -38.721 1.00 80.06 467 LEU A C 1
ATOM 3829 O O . LEU A 1 467 ? -26.740 11.072 -37.789 1.00 80.06 467 LEU A O 1
ATOM 3833 N N . ILE A 1 468 ? -26.002 11.213 -39.913 1.00 76.38 468 ILE A N 1
ATOM 3834 C CA . ILE A 1 468 ? -26.218 9.807 -40.255 1.00 76.38 468 ILE A CA 1
ATOM 3835 C C . ILE A 1 468 ? -24.894 9.063 -40.159 1.00 76.38 468 ILE A C 1
ATOM 3837 O O . ILE A 1 468 ? -23.965 9.301 -40.928 1.00 76.38 468 ILE A O 1
ATOM 3841 N N . LYS A 1 469 ? -24.815 8.139 -39.205 1.00 71.62 469 LYS A N 1
ATOM 3842 C CA . LYS A 1 469 ? -23.628 7.321 -38.994 1.00 71.62 469 LYS A CA 1
ATOM 3843 C C . LYS A 1 469 ? -23.519 6.253 -40.080 1.00 71.62 469 LYS A C 1
ATOM 3845 O O . LYS A 1 469 ? -24.345 5.340 -40.147 1.00 71.62 469 LYS A O 1
ATOM 3850 N N . GLU A 1 470 ? -22.444 6.326 -40.856 1.00 70.31 470 GLU A N 1
ATOM 3851 C CA . GLU A 1 470 ? -22.074 5.318 -41.847 1.00 70.31 470 GLU A CA 1
ATOM 3852 C C . GLU A 1 470 ? -20.815 4.576 -41.393 1.00 70.31 470 GLU A C 1
ATOM 3854 O O . GLU A 1 470 ? -19.753 5.170 -41.225 1.00 70.31 470 GLU A O 1
ATOM 3859 N N . ASP A 1 471 ? -20.929 3.261 -41.180 1.00 52.56 471 ASP A N 1
ATOM 3860 C CA . ASP A 1 471 ? -19.882 2.447 -40.535 1.00 52.56 471 ASP A CA 1
ATOM 3861 C C . ASP A 1 471 ? -18.567 2.348 -41.336 1.00 52.56 471 ASP A C 1
ATOM 3863 O O . ASP A 1 471 ? -17.548 1.917 -40.801 1.00 52.56 471 ASP A O 1
ATOM 3867 N N . HIS A 1 472 ? -18.583 2.739 -42.610 1.00 60.06 472 HIS A N 1
ATOM 3868 C CA . HIS A 1 472 ? -17.433 2.710 -43.514 1.00 60.06 472 HIS A CA 1
ATOM 3869 C C . HIS A 1 472 ? -16.774 4.088 -43.702 1.00 60.06 472 HIS A C 1
ATOM 3871 O O . HIS A 1 472 ? -15.749 4.175 -44.375 1.00 60.06 472 HIS A O 1
ATOM 3877 N N . LEU A 1 473 ? -17.323 5.147 -43.092 1.00 60.97 473 LEU A N 1
ATOM 3878 C CA . LEU A 1 473 ? -16.799 6.510 -43.176 1.00 60.97 473 LEU A CA 1
ATOM 3879 C C . LEU A 1 473 ? -16.331 7.017 -41.801 1.00 60.97 473 LEU A C 1
ATOM 3881 O O . LEU A 1 473 ? -16.986 6.758 -40.783 1.00 60.97 473 LEU A O 1
ATOM 3885 N N . PRO A 1 474 ? -15.213 7.765 -41.736 1.00 63.47 474 PRO A N 1
ATOM 3886 C CA . PRO A 1 474 ? -14.745 8.365 -40.494 1.00 63.47 474 PRO A CA 1
ATOM 3887 C C . PRO A 1 474 ? -15.750 9.410 -39.957 1.00 63.47 474 PRO A C 1
ATOM 3889 O O . PRO A 1 474 ? -16.443 10.051 -40.748 1.00 63.47 474 PRO A O 1
ATOM 3892 N N . PRO A 1 475 ? -15.801 9.660 -38.631 1.00 53.81 475 PRO A N 1
ATOM 3893 C CA . PRO A 1 475 ? -16.835 10.489 -37.985 1.00 53.81 475 PRO A CA 1
ATOM 3894 C C . PRO A 1 475 ? -17.008 11.932 -38.491 1.00 53.81 475 PRO A C 1
ATOM 3896 O O . PRO A 1 475 ? -18.036 12.545 -38.233 1.00 53.81 475 PRO A O 1
ATOM 3899 N N . LEU A 1 476 ? -16.024 12.488 -39.205 1.00 62.12 476 LEU A N 1
ATOM 3900 C CA . LEU A 1 476 ? -16.076 13.840 -39.783 1.00 62.12 476 LEU A CA 1
ATOM 3901 C C . LEU A 1 476 ? -16.630 13.876 -41.219 1.00 62.12 476 LEU A C 1
ATOM 3903 O O . LEU A 1 476 ? -16.731 14.949 -41.804 1.00 62.12 476 LEU A O 1
ATOM 3907 N N . GLN A 1 477 ? -16.958 12.717 -41.794 1.00 67.62 477 GLN A N 1
ATOM 3908 C CA . GLN A 1 477 ? -17.476 12.575 -43.159 1.00 67.62 477 GLN A CA 1
ATOM 3909 C C . GLN A 1 477 ? -18.935 12.097 -43.199 1.00 67.62 477 GLN A C 1
ATOM 3911 O O . GLN A 1 477 ? -19.454 11.794 -44.268 1.00 67.62 477 GLN A O 1
ATOM 3916 N N . TRP A 1 478 ? -19.604 12.008 -42.048 1.00 79.50 478 TRP A N 1
ATOM 3917 C CA . TRP A 1 478 ? -20.998 11.578 -41.968 1.00 79.50 478 TRP A CA 1
ATOM 3918 C C . TRP A 1 478 ? -21.950 12.611 -42.572 1.00 79.50 478 TRP A C 1
ATOM 3920 O O . TRP A 1 478 ? -21.801 13.817 -42.364 1.00 79.50 478 TRP A O 1
ATOM 3930 N N . ALA A 1 479 ? -22.944 12.123 -43.314 1.00 74.44 479 ALA A N 1
ATOM 3931 C CA . ALA A 1 479 ? -23.916 12.971 -43.985 1.00 74.44 479 ALA A CA 1
ATOM 3932 C C . ALA A 1 479 ? -24.846 13.660 -42.976 1.00 74.44 479 ALA A C 1
ATOM 3934 O O . ALA A 1 479 ? -25.279 13.064 -41.986 1.00 74.44 479 ALA A O 1
ATOM 3935 N N . LEU A 1 480 ? -25.175 14.921 -43.254 1.00 80.00 480 LEU A N 1
ATOM 3936 C CA . LEU A 1 480 ? -26.134 15.707 -42.484 1.00 80.00 480 LEU A CA 1
ATOM 3937 C C . LEU A 1 480 ? -27.509 15.630 -43.162 1.00 80.00 480 LEU A C 1
ATOM 3939 O O . LEU A 1 480 ? -27.612 15.769 -44.382 1.00 80.00 480 LEU A O 1
ATOM 3943 N N . GLY A 1 481 ? -28.566 15.441 -42.379 1.00 80.94 481 GLY A N 1
ATOM 3944 C CA . GLY A 1 481 ? -29.934 15.355 -42.881 1.00 80.94 481 GLY A CA 1
ATOM 3945 C C . GLY A 1 481 ? -30.946 16.016 -41.950 1.00 80.94 481 GLY A C 1
ATOM 3946 O O . GLY A 1 481 ? -30.643 16.331 -40.800 1.00 80.94 481 GLY A O 1
ATOM 3947 N N . ARG A 1 482 ? -32.163 16.249 -42.449 1.00 82.00 482 ARG A N 1
ATOM 3948 C CA . ARG A 1 482 ? -33.268 16.841 -41.677 1.00 82.00 482 ARG A CA 1
ATOM 3949 C C . ARG A 1 482 ? -34.434 15.870 -41.570 1.00 82.00 482 ARG A C 1
ATOM 3951 O O . ARG A 1 482 ? -34.848 15.304 -42.573 1.00 82.00 482 ARG A O 1
ATOM 3958 N N . VAL A 1 483 ? -34.986 15.696 -40.374 1.00 82.75 483 VAL A N 1
ATOM 3959 C CA . VAL A 1 483 ? -36.116 14.784 -40.149 1.00 82.75 483 VAL A CA 1
ATOM 3960 C C . VAL A 1 483 ? -37.409 15.366 -40.726 1.00 82.75 483 VAL A C 1
ATOM 3962 O O . VAL A 1 483 ? -37.841 16.435 -40.294 1.00 82.75 483 VAL A O 1
ATOM 3965 N N . THR A 1 484 ? -38.043 14.657 -41.665 1.00 82.25 484 THR A N 1
ATOM 3966 C CA . THR A 1 484 ? -39.295 15.078 -42.328 1.00 82.25 484 THR A CA 1
ATOM 3967 C C . THR A 1 484 ? -40.522 14.298 -41.875 1.00 82.25 484 THR A C 1
ATOM 3969 O O . THR A 1 484 ? -41.621 14.845 -41.908 1.00 82.25 484 THR A O 1
ATOM 3972 N N . ALA A 1 485 ? -40.358 13.066 -41.385 1.00 80.44 485 ALA A N 1
ATOM 3973 C CA . ALA A 1 485 ? -41.452 12.284 -40.810 1.00 80.44 485 ALA A CA 1
ATOM 3974 C C . ALA A 1 485 ? -40.983 11.399 -39.649 1.00 80.44 485 ALA A C 1
ATOM 3976 O O . ALA A 1 485 ? -39.866 10.875 -39.658 1.00 80.44 485 ALA A O 1
ATOM 3977 N N . LEU A 1 486 ? -41.860 11.209 -38.662 1.00 83.25 486 LEU A N 1
ATOM 3978 C CA . LEU A 1 486 ? -41.653 10.317 -37.521 1.00 83.25 486 LEU A CA 1
ATOM 3979 C C . LEU A 1 486 ? -42.601 9.124 -37.646 1.00 83.25 486 LEU A C 1
ATOM 3981 O O . LEU A 1 486 ? -43.799 9.317 -37.839 1.00 83.25 486 LEU A O 1
ATOM 3985 N N . HIS A 1 487 ? -42.080 7.909 -37.480 1.00 81.25 487 HIS A N 1
ATOM 3986 C CA . HIS A 1 487 ? -42.871 6.676 -37.538 1.00 81.25 487 HIS A CA 1
ATOM 3987 C C . HIS A 1 487 ? -42.855 5.985 -36.162 1.00 81.25 487 HIS A C 1
ATOM 3989 O O . HIS A 1 487 ? -41.921 5.226 -35.858 1.00 81.25 487 HIS A O 1
ATOM 3995 N N . PRO A 1 488 ? -43.828 6.288 -35.278 1.00 77.69 488 PRO A N 1
ATOM 3996 C CA . PRO A 1 488 ? -43.946 5.649 -33.970 1.00 77.69 488 PRO A CA 1
ATOM 3997 C C . PRO A 1 488 ? -44.402 4.189 -34.086 1.00 77.69 488 PRO A C 1
ATOM 3999 O O . PRO A 1 488 ? -45.219 3.838 -34.935 1.00 77.69 488 PRO A O 1
ATOM 4002 N N . GLY A 1 489 ? -43.864 3.330 -33.217 1.00 72.62 489 GLY A N 1
ATOM 4003 C CA . GLY A 1 489 ? -44.329 1.951 -33.063 1.00 72.62 489 GLY A CA 1
ATOM 4004 C C . GLY A 1 489 ? -45.661 1.856 -32.309 1.00 72.62 489 GLY A C 1
ATOM 4005 O O . GLY A 1 489 ? -46.192 2.852 -31.824 1.00 72.62 489 GLY A O 1
ATOM 4006 N N . GLN A 1 490 ? -46.179 0.634 -32.151 1.00 69.38 490 GLN A N 1
ATOM 4007 C CA . GLN A 1 490 ? -47.431 0.364 -31.418 1.00 69.38 490 GLN A CA 1
ATOM 4008 C C . GLN A 1 490 ? -47.390 0.790 -29.938 1.00 69.38 490 GLN A C 1
ATOM 4010 O O . GLN A 1 490 ? -48.430 0.994 -29.324 1.00 69.38 490 GLN A O 1
ATOM 4015 N N . ASP A 1 491 ? -46.195 0.945 -29.373 1.00 68.75 491 ASP A N 1
ATOM 4016 C CA . ASP A 1 491 ? -45.939 1.425 -28.015 1.00 68.75 491 ASP A CA 1
ATOM 4017 C C . ASP A 1 491 ? -45.699 2.947 -27.937 1.00 68.75 491 ASP A C 1
ATOM 4019 O O . ASP A 1 491 ? -45.271 3.452 -26.903 1.00 68.75 491 ASP A O 1
ATOM 4023 N N . GLY A 1 492 ? -45.945 3.685 -29.027 1.00 66.38 492 GLY A N 1
ATOM 4024 C CA . GLY A 1 492 ? -45.788 5.143 -29.101 1.00 66.38 492 GLY A CA 1
ATOM 4025 C C . GLY A 1 492 ? -44.339 5.628 -29.220 1.00 66.38 492 GLY A C 1
ATOM 4026 O O . GLY A 1 492 ? -44.103 6.830 -29.338 1.00 66.38 492 GLY A O 1
ATOM 4027 N N . VAL A 1 493 ? -43.358 4.718 -29.230 1.00 70.88 493 VAL A N 1
ATOM 4028 C CA . VAL A 1 493 ? -41.931 5.057 -29.311 1.00 70.88 493 VAL A CA 1
ATOM 4029 C C . VAL A 1 493 ? -41.493 5.140 -30.771 1.00 70.88 493 VAL A C 1
ATOM 4031 O O . VAL A 1 493 ? -41.608 4.168 -31.527 1.00 70.88 493 VAL A O 1
ATOM 4034 N N . VAL A 1 494 ? -40.946 6.290 -31.170 1.00 71.19 494 VAL A N 1
ATOM 4035 C CA . VAL A 1 494 ? -40.370 6.479 -32.507 1.00 71.19 494 VAL A CA 1
ATOM 4036 C C . VAL A 1 494 ? -39.078 5.674 -32.603 1.00 71.19 494 VAL A C 1
ATOM 4038 O O . VAL A 1 494 ? -38.190 5.791 -31.765 1.00 71.19 494 VAL A O 1
ATOM 4041 N N . ARG A 1 495 ? -38.981 4.808 -33.614 1.00 72.31 495 ARG A N 1
ATOM 4042 C CA . ARG A 1 495 ? -37.767 4.015 -33.907 1.00 72.31 495 ARG A CA 1
ATOM 4043 C C . ARG A 1 495 ? -37.286 4.184 -35.340 1.00 72.31 495 ARG A C 1
ATOM 4045 O O . ARG A 1 495 ? -36.136 3.862 -35.645 1.00 72.31 495 ARG A O 1
ATOM 4052 N N . VAL A 1 496 ? -38.163 4.685 -36.202 1.00 76.94 496 VAL A N 1
ATOM 4053 C CA . VAL A 1 496 ? -37.917 4.901 -37.620 1.00 76.94 496 VAL A CA 1
ATOM 4054 C C . VAL A 1 496 ? -38.321 6.329 -37.957 1.00 76.94 496 VAL A C 1
ATOM 4056 O O . VAL A 1 496 ? -39.350 6.820 -37.493 1.00 76.94 496 VAL A O 1
ATOM 4059 N N . ILE A 1 497 ? -37.486 6.998 -38.740 1.00 80.69 497 ILE A N 1
ATOM 4060 C CA . ILE A 1 497 ? -37.677 8.381 -39.172 1.00 80.69 497 ILE A CA 1
ATOM 4061 C C . ILE A 1 497 ? -37.380 8.491 -40.664 1.00 80.69 497 ILE A C 1
ATOM 4063 O O . ILE A 1 497 ? -36.508 7.788 -41.177 1.00 80.69 497 ILE A O 1
ATOM 4067 N N . THR A 1 498 ? -38.101 9.361 -41.362 1.00 80.50 498 THR A N 1
ATOM 4068 C CA . THR A 1 498 ? -37.754 9.756 -42.731 1.00 80.50 498 THR A CA 1
ATOM 4069 C C . THR A 1 498 ? -36.863 10.986 -42.659 1.00 80.50 498 THR A C 1
ATOM 4071 O O . THR A 1 498 ? -37.181 11.939 -41.942 1.00 80.50 498 THR A O 1
ATOM 4074 N N . ILE A 1 499 ? -35.734 10.946 -43.363 1.00 81.94 499 ILE A N 1
ATOM 4075 C CA . ILE A 1 499 ? -34.746 12.024 -43.379 1.00 81.94 499 ILE A CA 1
ATOM 4076 C C . ILE A 1 499 ? -34.577 12.529 -44.809 1.00 81.94 499 ILE A C 1
ATOM 4078 O O . ILE A 1 499 ? -34.428 11.738 -45.743 1.00 81.94 499 ILE A O 1
ATOM 4082 N N . LEU A 1 500 ? -34.558 13.852 -44.943 1.00 80.50 500 LEU A N 1
ATOM 4083 C CA . LEU A 1 500 ? -34.156 14.579 -46.135 1.00 80.50 500 LEU A CA 1
ATOM 4084 C C . LEU A 1 500 ? -32.638 14.734 -46.158 1.00 80.50 500 LEU A C 1
ATOM 4086 O O . LEU A 1 500 ? -32.066 15.376 -45.269 1.00 80.50 500 LEU A O 1
ATOM 4090 N N . LEU A 1 501 ? -31.994 14.166 -47.170 1.00 76.12 501 LEU A N 1
ATOM 4091 C CA . LEU A 1 501 ? -30.559 14.303 -47.392 1.00 76.12 501 LEU A CA 1
ATOM 4092 C C . LEU A 1 501 ? -30.270 15.482 -48.322 1.00 76.12 501 LEU A C 1
ATOM 4094 O O . LEU A 1 501 ? -31.006 15.726 -49.278 1.00 76.12 501 LEU A O 1
ATOM 4098 N N . LYS A 1 502 ? -29.183 16.212 -48.054 1.00 61.03 502 LYS A N 1
ATOM 4099 C CA . LYS A 1 502 ? -28.643 17.190 -49.001 1.00 61.03 502 LYS A CA 1
ATOM 4100 C C . LYS A 1 502 ? -27.547 16.506 -49.810 1.00 61.03 502 LYS A C 1
ATOM 4102 O O . LYS A 1 502 ? -26.485 16.222 -49.259 1.00 61.03 502 LYS A O 1
ATOM 4107 N N . ASP A 1 503 ? -27.792 16.253 -51.091 1.00 54.72 503 ASP A N 1
ATOM 4108 C CA . ASP A 1 503 ? -26.744 15.728 -51.964 1.00 54.72 503 ASP A CA 1
ATOM 4109 C C . ASP A 1 503 ? -25.633 16.771 -52.185 1.00 54.72 503 ASP A C 1
ATOM 4111 O O . ASP A 1 503 ? -25.847 17.988 -52.183 1.00 54.72 503 ASP A O 1
ATOM 4115 N N . SER A 1 504 ? -24.410 16.252 -52.302 1.00 43.97 504 SER A N 1
ATOM 4116 C CA . SER A 1 504 ? -23.144 16.980 -52.446 1.00 43.97 504 SER A CA 1
ATOM 4117 C C . SER A 1 504 ? -23.193 18.050 -53.559 1.00 43.97 504 SER A C 1
ATOM 4119 O O . SER A 1 504 ? -23.811 17.810 -54.597 1.00 43.97 504 SER A O 1
ATOM 4121 N N . PRO A 1 505 ? -22.515 19.212 -53.421 1.00 39.38 505 PRO A N 1
ATOM 4122 C CA . PRO A 1 505 ? -22.650 20.377 -54.315 1.00 39.38 505 PRO A CA 1
ATOM 4123 C C . PRO A 1 505 ? -22.141 20.202 -55.766 1.00 39.38 505 PRO A C 1
ATOM 4125 O O . PRO A 1 505 ? -21.966 21.194 -56.468 1.00 39.38 505 PRO A O 1
ATOM 4128 N N . PHE A 1 506 ? -21.896 18.979 -56.247 1.00 41.09 506 PHE A N 1
ATOM 4129 C CA . PHE A 1 506 ? -21.176 18.726 -57.502 1.00 41.09 506 PHE A CA 1
ATOM 4130 C C . PHE A 1 506 ? -22.006 18.267 -58.709 1.00 41.09 506 PHE A C 1
ATOM 4132 O O . PHE A 1 506 ? -21.423 18.022 -59.763 1.00 41.09 506 PHE A O 1
ATOM 4139 N N . LYS A 1 507 ? -23.340 18.201 -58.642 1.00 35.53 507 LYS A N 1
ATOM 4140 C CA . LYS A 1 507 ? -24.167 18.016 -59.850 1.00 35.53 507 LYS A CA 1
ATOM 4141 C C . LYS A 1 507 ? -25.414 18.890 -59.790 1.00 35.53 507 LYS A C 1
ATOM 4143 O O . LYS A 1 507 ? -26.210 18.789 -58.866 1.00 35.53 507 LYS A O 1
ATOM 4148 N N . GLY A 1 508 ? -25.558 19.768 -60.782 1.00 38.22 508 GLY A N 1
ATOM 4149 C CA . GLY A 1 508 ? -26.731 20.612 -60.973 1.00 38.22 508 GLY A CA 1
ATOM 4150 C C . GLY A 1 508 ? -27.956 19.780 -61.341 1.00 38.22 508 GLY A C 1
ATOM 4151 O O . GLY A 1 508 ? -28.227 19.578 -62.516 1.00 38.22 508 GLY A O 1
ATOM 4152 N N . ALA A 1 509 ? -28.653 19.282 -60.326 1.00 36.97 509 ALA A N 1
ATOM 4153 C CA . ALA A 1 509 ? -30.054 18.876 -60.331 1.00 36.97 509 ALA A CA 1
ATOM 4154 C C . ALA A 1 509 ? -30.439 18.651 -58.861 1.00 36.97 509 ALA A C 1
ATOM 4156 O O . ALA A 1 509 ? -29.871 17.788 -58.196 1.00 36.97 509 ALA A O 1
ATOM 4157 N N . THR A 1 510 ? -31.346 19.461 -58.318 1.00 43.72 510 THR A N 1
ATOM 4158 C CA . THR A 1 510 ? -31.903 19.272 -56.968 1.00 43.72 510 THR A CA 1
ATOM 4159 C C . THR A 1 510 ? -32.882 18.103 -56.975 1.00 43.72 510 THR A C 1
ATOM 4161 O O . THR A 1 510 ? -34.092 18.311 -56.947 1.00 43.72 510 THR A O 1
ATOM 4164 N N . ASP A 1 511 ? -32.356 16.881 -57.021 1.00 45.06 511 ASP A N 1
ATOM 4165 C CA . ASP A 1 511 ? -33.116 15.695 -56.642 1.00 45.06 511 ASP A CA 1
ATOM 4166 C C . ASP A 1 511 ? -32.987 15.510 -55.134 1.00 45.06 511 ASP A C 1
ATOM 4168 O O . ASP A 1 511 ? -31.916 15.291 -54.571 1.00 45.06 511 ASP A O 1
ATOM 4172 N N . VAL A 1 512 ? -34.111 15.686 -54.457 1.00 53.22 512 VAL A N 1
ATOM 4173 C CA . VAL A 1 512 ? -34.207 15.583 -53.011 1.00 53.22 512 VAL A CA 1
ATOM 4174 C C . VAL A 1 512 ? -34.520 14.129 -52.675 1.00 53.22 512 VAL A C 1
ATOM 4176 O O . VAL A 1 512 ? -35.612 13.644 -52.967 1.00 53.22 512 VAL A O 1
ATOM 4179 N N . ARG A 1 513 ? -33.566 13.412 -52.071 1.00 61.66 513 ARG A N 1
ATOM 4180 C CA . ARG A 1 513 ? -33.757 12.005 -51.703 1.00 61.66 513 ARG A CA 1
ATOM 4181 C C . ARG A 1 513 ? -34.239 11.888 -50.260 1.00 61.66 513 ARG A C 1
ATOM 4183 O O . ARG A 1 513 ? -33.487 12.132 -49.317 1.00 61.66 513 ARG A O 1
ATOM 4190 N N . GLU A 1 514 ? -35.493 11.481 -50.093 1.00 66.19 514 GLU A N 1
ATOM 4191 C CA . GLU A 1 514 ? -36.007 11.026 -48.802 1.00 66.19 514 GLU A CA 1
ATOM 4192 C C . GLU A 1 514 ? -35.660 9.557 -48.586 1.00 66.19 514 GLU A C 1
ATOM 4194 O O . GLU A 1 514 ? -35.759 8.722 -49.489 1.00 66.19 514 GLU A O 1
ATOM 4199 N N . SER A 1 515 ? -35.202 9.217 -47.386 1.00 72.25 515 SER A N 1
ATOM 4200 C CA . SER A 1 515 ? -34.878 7.835 -47.040 1.00 72.25 515 SER A CA 1
ATOM 4201 C C . SER A 1 515 ? -35.239 7.528 -45.593 1.00 72.25 515 SER A C 1
ATOM 4203 O O . SER A 1 515 ? -35.127 8.371 -44.702 1.00 72.25 515 SER A O 1
ATOM 4205 N N . LEU A 1 516 ? -35.721 6.304 -45.378 1.00 74.81 516 LEU A N 1
ATOM 4206 C CA . LEU A 1 516 ? -36.108 5.784 -44.070 1.00 74.81 516 LEU A CA 1
ATOM 4207 C C . LEU A 1 516 ? -34.867 5.308 -43.318 1.00 74.81 516 LEU A C 1
ATOM 4209 O O . LEU A 1 516 ? -34.140 4.435 -43.792 1.00 74.81 516 LEU A O 1
ATOM 4213 N N . PHE A 1 517 ? -34.660 5.839 -42.118 1.00 68.81 517 PHE A N 1
ATOM 4214 C CA . PHE A 1 517 ? -33.549 5.469 -41.251 1.00 68.81 517 PHE A CA 1
ATOM 4215 C C . PHE A 1 517 ? -34.037 4.993 -39.888 1.00 68.81 517 PHE A C 1
ATOM 4217 O O . PHE A 1 517 ? -35.002 5.500 -39.315 1.00 68.81 517 PHE A O 1
ATOM 4224 N N . ASN A 1 518 ? -33.326 4.008 -39.342 1.00 70.81 518 ASN A N 1
ATOM 4225 C CA . ASN A 1 518 ? -33.498 3.605 -37.956 1.00 70.81 518 ASN A CA 1
ATOM 4226 C C . ASN A 1 518 ? -32.790 4.619 -37.050 1.00 70.81 518 ASN A C 1
ATOM 4228 O O . ASN A 1 518 ? -31.614 4.914 -37.267 1.00 70.81 518 ASN A O 1
ATOM 4232 N N . LEU A 1 519 ? -33.473 5.077 -36.001 1.00 65.94 519 LEU A N 1
ATOM 4233 C CA . LEU A 1 519 ? -32.954 6.042 -35.025 1.00 65.94 519 LEU A CA 1
ATOM 4234 C C . LEU A 1 519 ? -31.594 5.643 -34.431 1.00 65.94 519 LEU A C 1
ATOM 4236 O O . LEU A 1 519 ? -30.794 6.503 -34.094 1.00 65.94 519 LEU A O 1
ATOM 4240 N N . ARG A 1 520 ? -31.272 4.344 -34.356 1.00 60.97 520 ARG A N 1
ATOM 4241 C CA . ARG A 1 520 ? -29.964 3.865 -33.866 1.00 60.97 520 ARG A CA 1
ATOM 4242 C C . ARG A 1 520 ? -28.770 4.286 -34.729 1.00 60.97 520 ARG A C 1
ATOM 4244 O O . ARG A 1 520 ? -27.640 4.214 -34.251 1.00 60.97 520 ARG A O 1
ATOM 4251 N N . ARG A 1 521 ? -29.003 4.659 -35.989 1.00 57.19 521 ARG A N 1
ATOM 4252 C CA . ARG A 1 521 ? -27.973 5.105 -36.943 1.00 57.19 521 ARG A CA 1
ATOM 4253 C C . ARG A 1 521 ? -27.905 6.627 -37.072 1.00 57.19 521 ARG A C 1
ATOM 4255 O O . ARG A 1 521 ? -27.193 7.131 -37.931 1.00 57.19 521 ARG A O 1
ATOM 4262 N N . VAL A 1 522 ? -28.653 7.346 -36.242 1.00 59.28 522 VAL A N 1
ATOM 4263 C CA . VAL A 1 522 ? -28.874 8.781 -36.378 1.00 59.28 522 VAL A CA 1
ATOM 4264 C C . VAL A 1 522 ? -28.532 9.456 -35.056 1.00 59.28 522 VAL A C 1
ATOM 4266 O O . VAL A 1 522 ? -28.944 8.989 -33.997 1.00 59.28 522 VAL A O 1
ATOM 4269 N N . GLN A 1 523 ? -27.754 10.533 -35.110 1.00 66.81 523 GLN A N 1
ATOM 4270 C CA . GLN A 1 523 ? -27.354 11.299 -33.933 1.00 66.81 523 GLN A CA 1
ATOM 4271 C C . GLN A 1 523 ? -27.830 12.747 -34.072 1.00 66.81 523 GLN A C 1
ATOM 4273 O O . GLN A 1 523 ? -27.586 13.384 -35.095 1.00 66.81 523 GLN A O 1
ATOM 4278 N N . GLU A 1 524 ? -28.528 13.260 -33.057 1.00 67.81 524 GLU A N 1
ATOM 4279 C CA . GLU A 1 524 ? -28.980 14.653 -33.026 1.00 67.81 524 GLU A CA 1
ATOM 4280 C C . GLU A 1 524 ? -27.785 15.604 -32.932 1.00 67.81 524 GLU A C 1
ATOM 4282 O O . GLU A 1 524 ? -26.845 15.375 -32.166 1.00 67.81 524 GLU A O 1
ATOM 4287 N N . VAL A 1 525 ? -27.806 16.658 -33.747 1.00 56.75 525 VAL A N 1
ATOM 4288 C CA . VAL A 1 525 ? -26.798 17.714 -33.699 1.00 56.75 525 VAL A CA 1
ATOM 4289 C C . VAL A 1 525 ? -27.323 18.795 -32.762 1.00 56.75 525 VAL A C 1
ATOM 4291 O O . VAL A 1 525 ? -28.126 19.632 -33.168 1.00 56.75 525 VAL A O 1
ATOM 4294 N N . GLU A 1 526 ? -26.890 18.785 -31.500 1.00 45.69 526 GLU A N 1
ATOM 4295 C CA . GLU A 1 526 ? -27.150 19.908 -30.595 1.00 45.69 526 GLU A CA 1
ATOM 4296 C C . GLU A 1 526 ? -26.401 21.144 -31.107 1.00 45.69 526 GLU A C 1
ATOM 4298 O O . GLU A 1 526 ? -25.191 21.295 -30.918 1.00 45.69 526 GLU A O 1
ATOM 4303 N N . ALA A 1 527 ? -27.120 22.049 -31.768 1.00 35.25 527 ALA A N 1
ATOM 4304 C CA . ALA A 1 527 ? -26.611 23.374 -32.073 1.00 35.25 527 ALA A CA 1
ATOM 4305 C C . ALA A 1 527 ? -26.543 24.185 -30.770 1.00 35.25 527 ALA A C 1
ATOM 4307 O O . ALA A 1 527 ? -27.492 24.875 -30.401 1.00 35.25 527 ALA A O 1
ATOM 4308 N N . ARG A 1 528 ? -25.421 24.102 -30.049 1.00 31.70 528 ARG A N 1
ATOM 4309 C CA . ARG A 1 528 ? -25.045 25.174 -29.122 1.00 31.70 528 ARG A CA 1
ATOM 4310 C C . ARG A 1 528 ? -24.635 26.377 -29.967 1.00 31.70 528 ARG A C 1
ATOM 4312 O O . ARG A 1 528 ? -23.539 26.377 -30.524 1.00 31.70 528 ARG A O 1
ATOM 4319 N N . VAL A 1 529 ? -25.550 27.335 -30.105 1.00 28.84 529 VAL A N 1
ATOM 4320 C CA . VAL A 1 529 ? -25.222 28.713 -30.503 1.00 28.84 529 VAL A CA 1
ATOM 4321 C C . VAL A 1 529 ? -24.481 29.385 -29.358 1.00 28.84 529 VAL A C 1
ATOM 4323 O O . VAL A 1 529 ? -24.915 29.187 -28.198 1.00 28.84 529 VAL A O 1
#

InterPro domains:
  IPR012337 Ribonuclease H-like superfamily [SSF53098] (275-403)
  IPR036397 Ribonuclease H superfamily [G3DSA:3.30.420.10] (273-405)
  IPR040676 Domain of unknown function DUF5641 [PF18701] (423-506)
  IPR041588 Integrase zinc-binding domain [PF17921] (206-259)

Foldseek 3Di:
DDDPDDDDPLLVQLVVLLVVLVVVVVVCVVCPPLDPADAAEGQDPVSVVLLPDQLVVDDPSSSVSSVSNCVSQVPYDYDYDHPVQDLVCPPVVDDDPVCCVPDCCNPPGDPVVVDDPDDDDDPDDPQDPVNVVVVVLVVQLVQCCVQPVVVLVCQVVVHQDDPPDPLNVQVWHADPSSFIWGADDCPPPPADPQLNTATEGEQDDPVLLVLLLVLCVVVPNDDLVVSLVVNNNHHDYDVSSVSSVVNSVSDPVNCVVDPDDPDDDDDDQDPQQVPQPDDWQQEKEKDKDDQDWDQPDPDDPDGDTAGKIKIWIATNHPRDIDIDIFRDLALVSVVVRQVVVCVVRNQHQEYEYAPRPSVVVNVVVLVVVLVVLVVDPDPVSVVVNVSDYHYDYDDPPPCVVRCVRHDDRPDDACCPPDPVPDDPVRNVVNVVVVVVVCCVVPVVVVVPPPDDPPDPPDADDAQFKKWFADPVDDPVPTFIWTFHAFDADPVRHTFKTWTWTDDDPPDPDPDTDIDIDGCVRIGTDPPPD

Secondary structure (DSSP, 8-state):
---SS---HHHHHHHHHHHHHHHHHHHHHHHGGG-----EEES-HHHHHHHHS-GGGS-HHHHHHHHHHHHH-TT--EEE--GGG-HHHHHHS---HHHHHH-HHHHH--GGGG--------------HHHHHHHHHHHHHHHHHHHSHHHHHHHHTTPPPPTT-TTGGG--EE-TTS-EE---S-TTSSS-HHHHSPEEE-SS-HHHHHHHHHHHHHTTS--HHHHHHHHTTTEEETTHHHHHHHHHHH-HHHHHHS--PPP-PPPPPPHHHH-TTPPTTSEEEEEEEEEEEEE----SS---EEEEEEEEEEETTT--EEEEEESSSSHHHHHHHHHHHHHHH---SEEEE---HHHHHHHHHHHHHHHHHHHS--HHHHHHHTS--EEEEPPTT-HHHHHHHHS-------TTS-GGG--HHHHHHHHHHHHHHHIIIIIHHHHS------S-PPPPPTT-EEEE--TTS-TTSPEEEEEEEEEE-TTS-EEEEEEEE---TTSS----EEEEEEGGGEEE-----

pLDDT: mean 76.36, std 15.34, range [28.84, 96.19]

Solvent-accessible surface area (backbone atoms only — not comparable to full-atom values): 31645 Å² total; per-residue (Å²): 134,83,71,98,57,97,68,60,67,66,59,55,55,42,52,50,53,47,50,52,47,54,52,47,53,52,47,44,65,76,54,44,89,75,65,88,79,74,79,47,71,44,67,49,67,66,45,54,50,53,61,71,46,60,47,88,82,43,61,71,75,57,16,63,50,36,48,57,44,45,73,76,38,79,90,49,61,77,41,81,38,59,74,96,58,38,49,68,49,52,65,76,74,62,69,54,71,72,59,56,73,70,31,57,46,64,81,68,45,50,74,68,80,71,58,66,88,76,71,80,80,67,89,72,70,87,83,48,72,68,56,51,54,51,47,54,52,53,51,51,40,50,54,40,51,73,73,37,45,68,58,53,52,29,55,76,69,72,45,82,67,56,94,83,46,86,53,57,87,36,53,61,46,69,50,98,84,66,40,54,22,35,46,65,90,43,79,85,51,101,61,59,66,41,51,42,34,17,38,59,36,63,65,85,44,72,65,52,54,47,56,52,48,51,52,29,56,75,54,71,68,48,57,45,70,58,45,45,54,59,50,42,45,48,31,40,47,41,72,38,73,59,52,32,46,50,50,50,71,67,29,66,66,57,47,70,78,54,73,79,79,75,84,80,73,85,75,81,80,55,68,63,54,67,52,86,84,67,65,73,43,35,42,27,36,45,50,78,50,71,77,42,80,42,74,80,58,91,60,91,87,64,86,55,70,45,62,29,30,34,41,39,39,24,13,42,54,73,50,51,74,48,80,40,79,25,70,53,80,45,34,68,47,45,51,55,42,50,52,56,48,30,74,75,62,46,78,36,48,32,40,35,33,59,82,46,69,30,54,54,46,40,56,49,55,52,48,54,52,47,58,51,34,70,68,44,88,47,75,65,29,56,59,57,59,69,63,57,63,45,77,47,69,50,65,85,97,41,59,64,73,50,40,78,63,65,72,67,71,83,70,81,84,42,85,85,56,62,73,92,79,42,51,76,68,54,45,52,50,28,51,50,52,52,47,50,54,46,39,54,68,55,50,52,57,61,69,55,73,73,71,77,76,85,64,89,66,82,75,87,55,78,68,42,49,29,37,40,68,47,98,90,52,60,89,91,69,48,51,59,31,32,29,73,43,80,45,56,45,99,84,68,50,69,50,36,32,31,30,39,44,70,74,70,98,84,61,100,64,96,71,78,52,73,46,82,42,53,49,92,43,49,44,78,60,83,80,80,125

Nearest PDB structures (foldseek):
  6voy-assembly1_C  TM=3.900E-01  e=3.050E-07  Saccharolobus solfataricus P2
  1cxq-assembly1_A-2  TM=6.590E-01  e=3.679E-04  Avian sarcoma virus
  1c1a-assembly1_B  TM=3.520E-01  e=1.260E-06  Rous sarcoma virus
  1czb-assembly1_A-2  TM=6.663E-01  e=6.489E-04  Avian sarcoma virus
  6qbv-assembly2_D  TM=8.098E-01  e=3.771E-03  Human T-lymphotropic virus 2

Organism: NCBI:txid300111

Mean predicted aligned error: 21.67 Å

Radius of gyration: 38.17 Å; Cα contacts (8 Å, |Δi|>4): 605; chains: 1; bounding box: 87×62×104 Å